Protein AF-A0A0G4IX45-F1 (afdb_monomer)

Nearest PDB structures (foldseek):
  6zv9-assembly1_A  TM=4.060E-01  e=1.062E-02  synthetic construct
  8umr-assembly1_B  TM=4.366E-01  e=5.157E-01  synthetic construct
  4pfa-assembly1_A  TM=2.380E-01  e=2.256E-02  Mycobacterium tuberculosis H37Rv
  6s6y-assembly1_D  TM=4.520E-01  e=8.688E-01  Methylorubrum extorquens PA1
  5hhz-assembly1_A  TM=2.152E-01  e=1.618E-01  Zea mays

Solvent-accessible surface area (backbone atoms only — not comparable to full-atom values): 19974 Å² total; per-residue (Å²): 131,83,83,46,76,62,52,57,60,71,69,44,72,45,49,66,59,60,69,45,74,85,27,20,21,31,42,43,32,43,28,33,17,39,15,64,68,40,44,52,47,26,40,65,59,6,51,44,52,36,52,60,58,33,70,46,88,24,50,22,45,66,38,44,45,35,29,72,45,87,65,43,64,71,17,52,52,55,50,74,62,43,56,22,42,47,49,29,86,77,40,29,59,49,53,53,42,43,74,73,67,46,57,63,71,60,49,48,49,51,35,50,76,36,68,35,84,61,71,70,74,77,52,60,48,82,39,71,59,60,44,76,85,67,59,51,54,44,32,27,37,32,37,37,40,32,23,51,19,56,64,21,44,51,54,42,69,68,26,69,47,34,66,68,17,46,57,50,47,67,25,61,59,28,40,75,45,74,49,33,32,44,30,52,32,48,66,71,47,34,73,76,38,34,45,72,71,58,57,35,44,62,60,80,70,81,46,51,74,44,50,59,37,52,52,61,24,51,46,71,41,94,78,68,71,65,56,54,59,93,53,37,37,37,36,40,39,33,42,37,46,44,50,60,86,45,26,52,59,56,37,52,51,51,56,49,39,37,59,54,44,62,22,44,37,38,39,33,42,68,64,61,68,75,87,49,69,92,70,63,77,49,64,32,34,35,36,40,37,35,28,60,63,52,94,76,62,44,64,61,44,35,48,49,48,49,58,44,26,75,69,20,73,21,45,42,37,37,42,24,57,60,62,58,61,59,40,48,51,50,36,68,69,37,74,46,73,58,70,88,40,44,50,76,47,42,47,64,54,38,67,72,67,67,65,45,76,53,53,60,69,49,74,44,74,53,51,58,31,50,37,87,90,51,78,41,58,129

Sequence (378 aa):
MPRTKYDELLDRPKGGLEYNPEQTFALHVFWVVRSRRAAMEMVARGFRPCAAATERDTPTTLAYLFRVAHDQRLAERVRANVKTIGDHPHYSPAIRQMQMGIPRAAVELKLRQGGIDIGPLASSPDQAIDADALDFDPVVLECTEVYLDRRSFYEHAASRDWMKHSAEILQPARSLQATTHCVGAPGDVWDKALEGYLKAVRFDINPGPVVSAMRPGVFVGDDVAVGAPTVPWAFLEVDAGAEPQQWRVVRQEFDSLQTDLQARLMVVVPTSSPDDSESLSCPGARVMVSFALRDGVQTRAFSTIRNGCRTWLARLIVFGTGSVDAGRALLDRSDAAAAELVTVLDGDAARSEHILAGYPVHPLHHSLVSDPKFDYRL

Secondary structure (DSSP, 8-state):
-PPPHHHHHHSSPPS-S---GGG-EEEEEEEEES-HHHHHHHIIIIIHHHHHGGGSSS-S-SEEEEEE-S--HHHHHHHHH--BGGGSTTHHHHHHHHHTT--HHHHHHHHHHTT---GGGGS-TTSBP-TTTTT---EEEEEEEEESSHHHHHHHHT-HHHHHHHHHHS-TTTEEEEEEEEEE--TTHIIIIITTTS--EESSSS--HHHHHH--EEEE-TT-------S-EEEEEEEEE--TTTHHHHHHHHHHHHHHTT-SEEEEEESS-GGGTTT-SS-EEEEEEEEE--TT--HHHHHHHHHHHHHHTPPEEEEESS-HHHHHHHHHHHT---TTTEEEE-HHHHHHT--STT----THHHHHHH-TT-----

Foldseek 3Di:
DDQDPLNVLQPDFFAALEFDQQAKKKKKKKFWWQAPVLLVQLLVQFVVLLLVLLQTPHGLFQFKDKFFAPDFVVLVVLVVQAFFLCSNLLRVVLVVCVVVVNDNVVSVVLCVVLVADCVSVVDDRRHTDPSVVRNGRITIMIIMIIGRHLSSVVSSCSHPSNVVRVCSNPRVNTTSDMEMEMAGHNDPCCVVDCCPPVVYDYCPPPHDLQSVLLRFHKDFAPPPPLAQPPFKKKKKKKKFKDASVCSNVVVVLVVVLCVLQVFRIKGKDWSDDCVCVVDCRIIIIMIMTMHTDDDCSDLVSLQSVQVRCVVGVIAIEIDIPDALVSQVVSCVSSVVPPVNRYDYDGNVCCVPVVDDSSGPGPPCVNVCRRPPVSPRDD

Radius of gyration: 22.15 Å; Cα contacts (8 Å, |Δi|>4): 692; chains: 1; bounding box: 60×42×64 Å

pLDDT: mean 76.26, std 17.6, range [31.14, 97.94]

Mean predicted aligned error: 9.2 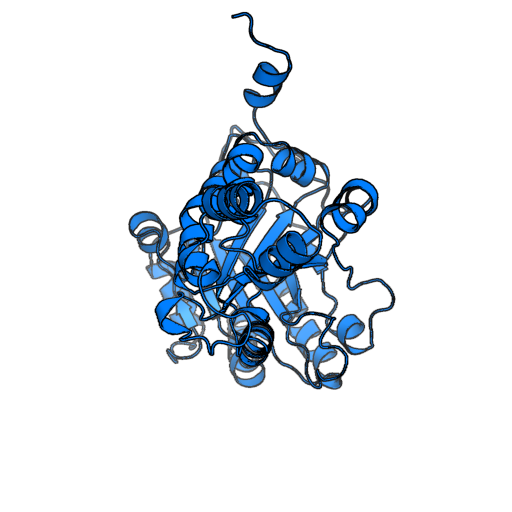Å

Organism: Plasmodiophora brassicae (NCBI:txid37360)

Structure (mmCIF, N/CA/C/O backbone):
data_AF-A0A0G4IX45-F1
#
_entry.id   AF-A0A0G4IX45-F1
#
loop_
_atom_site.group_PDB
_atom_site.id
_atom_site.type_symbol
_atom_site.label_atom_id
_atom_site.label_alt_id
_atom_site.label_comp_id
_atom_site.label_asym_id
_atom_site.label_entity_id
_atom_site.label_seq_id
_atom_site.pdbx_PDB_ins_code
_atom_site.Cartn_x
_atom_site.Cartn_y
_atom_site.Cartn_z
_atom_site.occupancy
_atom_site.B_iso_or_equiv
_atom_site.auth_seq_id
_atom_site.auth_comp_id
_atom_site.auth_asym_id
_atom_site.auth_atom_id
_atom_site.pdbx_PDB_model_num
ATOM 1 N N . MET A 1 1 ? -33.912 5.597 -19.915 1.00 66.50 1 MET A N 1
ATOM 2 C CA . MET A 1 1 ? -33.456 6.952 -19.533 1.00 66.50 1 MET A CA 1
ATOM 3 C C . MET A 1 1 ? -32.406 7.399 -20.540 1.00 66.50 1 MET A C 1
ATOM 5 O O . MET A 1 1 ? -31.697 6.523 -21.026 1.00 66.50 1 MET A O 1
ATOM 9 N N . PRO A 1 2 ? -32.334 8.688 -20.910 1.00 75.31 2 PRO A N 1
ATOM 10 C CA . PRO A 1 2 ? -31.251 9.186 -21.756 1.00 75.31 2 PRO A CA 1
ATOM 11 C C . PRO A 1 2 ? -29.906 9.000 -21.044 1.00 75.31 2 PRO A C 1
ATOM 13 O O . PRO A 1 2 ? -29.829 9.186 -19.829 1.00 75.31 2 PRO A O 1
ATOM 16 N N . ARG A 1 3 ? -28.873 8.609 -21.800 1.00 74.94 3 ARG A N 1
ATOM 17 C CA . ARG A 1 3 ? -27.496 8.504 -21.298 1.00 74.94 3 ARG A CA 1
ATOM 18 C C . ARG A 1 3 ? -27.061 9.871 -20.772 1.00 74.94 3 ARG A C 1
ATOM 20 O O . ARG A 1 3 ? -27.254 10.885 -21.443 1.00 74.94 3 ARG A O 1
ATOM 27 N N . THR A 1 4 ? -26.505 9.907 -19.570 1.00 84.56 4 THR A N 1
ATOM 28 C CA . THR A 1 4 ? -25.955 11.135 -18.995 1.00 84.56 4 THR A CA 1
ATOM 29 C C . THR A 1 4 ? -24.536 11.374 -19.521 1.00 84.56 4 THR A C 1
ATOM 31 O O . THR A 1 4 ? -23.849 10.437 -19.919 1.00 84.56 4 THR A O 1
ATOM 34 N N . LYS A 1 5 ? -24.040 12.620 -19.459 1.00 60.06 5 LYS A N 1
ATOM 35 C CA . LYS A 1 5 ? -22.610 12.912 -19.707 1.00 60.06 5 LYS A CA 1
ATOM 36 C C . LYS A 1 5 ? -21.680 12.111 -18.789 1.00 60.06 5 LYS A C 1
ATOM 38 O O . LYS A 1 5 ? -20.529 11.871 -19.134 1.00 60.06 5 LYS A O 1
ATOM 43 N N . TYR A 1 6 ? -22.178 11.731 -17.616 1.00 53.44 6 TYR A N 1
ATOM 44 C CA . TYR A 1 6 ? -21.469 10.878 -16.678 1.00 53.44 6 TYR A CA 1
ATOM 45 C C . TYR A 1 6 ? -21.381 9.437 -17.198 1.00 53.44 6 TYR A C 1
ATOM 47 O O . TYR A 1 6 ? -20.295 8.872 -17.202 1.00 53.44 6 TYR A O 1
ATOM 55 N N . ASP A 1 7 ? -22.470 8.883 -17.738 1.00 64.56 7 ASP A N 1
ATOM 56 C CA . ASP A 1 7 ? -22.458 7.562 -18.384 1.00 64.56 7 ASP A CA 1
ATOM 57 C C . ASP A 1 7 ? -21.513 7.539 -19.594 1.00 64.56 7 ASP A C 1
ATOM 59 O O . ASP A 1 7 ? -20.699 6.634 -19.723 1.00 64.56 7 ASP A O 1
ATOM 63 N N . GLU A 1 8 ? -21.533 8.579 -20.434 1.00 66.38 8 GLU A N 1
ATOM 64 C CA . GLU A 1 8 ? -20.590 8.705 -21.556 1.00 66.38 8 GLU A CA 1
ATOM 65 C C . GLU A 1 8 ? -19.125 8.724 -21.103 1.00 66.38 8 GLU A C 1
ATOM 67 O O . GLU A 1 8 ? -18.268 8.179 -21.792 1.00 66.38 8 GLU A O 1
ATOM 72 N N . LEU A 1 9 ? -18.825 9.344 -19.959 1.00 57.19 9 LEU A N 1
ATOM 73 C CA . LEU A 1 9 ? -17.477 9.387 -19.394 1.00 57.19 9 LEU A CA 1
ATOM 74 C C . LEU A 1 9 ? -17.070 8.031 -18.799 1.00 57.19 9 LEU A C 1
ATOM 76 O O . LEU A 1 9 ? -15.910 7.649 -18.907 1.00 57.19 9 LEU A O 1
ATOM 80 N N . LEU A 1 10 ? -18.022 7.287 -18.228 1.00 56.91 10 LEU A N 1
ATOM 81 C CA . LEU A 1 10 ? -17.818 5.926 -17.726 1.00 56.91 10 LEU A CA 1
ATOM 82 C C . LEU A 1 10 ? -17.624 4.881 -18.832 1.00 56.91 10 LEU A C 1
ATOM 84 O O . LEU A 1 10 ? -16.991 3.856 -18.581 1.00 56.91 10 LEU A O 1
ATOM 88 N N . ASP A 1 11 ? -18.186 5.131 -20.013 1.00 69.31 11 ASP A N 1
ATOM 89 C CA . ASP A 1 11 ? -18.140 4.230 -21.167 1.00 69.31 11 ASP A CA 1
ATOM 90 C C . ASP A 1 11 ? -16.963 4.515 -22.116 1.00 69.31 11 ASP A C 1
ATOM 92 O O . ASP A 1 11 ? -16.740 3.761 -23.065 1.00 69.31 11 ASP A O 1
ATOM 96 N N . ARG A 1 12 ? -16.206 5.595 -21.885 1.00 65.88 12 ARG A N 1
ATOM 97 C CA . ARG A 1 12 ? -14.959 5.853 -22.613 1.00 65.88 12 ARG A CA 1
ATOM 98 C C . ARG A 1 12 ? -13.879 4.848 -22.193 1.00 65.88 12 ARG A C 1
ATOM 100 O O . ARG A 1 12 ? -13.811 4.502 -21.010 1.00 65.88 12 ARG A O 1
ATOM 107 N N . PRO A 1 13 ? -13.001 4.438 -23.129 1.00 63.22 13 PRO A N 1
ATOM 108 C CA . PRO A 1 13 ? -11.732 3.807 -22.783 1.00 63.22 13 PRO A CA 1
ATOM 109 C C . PRO A 1 13 ? -11.051 4.607 -21.666 1.00 63.22 13 PRO A C 1
ATOM 111 O O . PRO A 1 13 ? -10.940 5.832 -21.762 1.00 63.22 13 PRO A O 1
ATOM 114 N N . LYS A 1 14 ? -10.689 3.933 -20.571 1.00 60.34 14 LYS A N 1
ATOM 115 C CA . LYS A 1 14 ? -9.899 4.544 -19.486 1.00 60.34 14 LYS A CA 1
ATOM 116 C C . LYS A 1 14 ? -8.449 4.649 -19.931 1.00 60.34 14 LYS A C 1
ATOM 118 O O . LYS A 1 14 ? -8.089 3.841 -20.759 1.00 60.34 14 LYS A O 1
ATOM 123 N N . GLY A 1 15 ? -7.635 5.527 -19.340 1.00 60.94 15 GLY A N 1
ATOM 124 C CA . GLY A 1 15 ? -6.206 5.628 -19.640 1.00 60.94 15 GLY A CA 1
ATOM 125 C C . GLY A 1 15 ? -5.903 6.355 -20.956 1.00 60.94 15 GLY A C 1
ATOM 126 O O . GLY A 1 15 ? -6.789 6.723 -21.726 1.00 60.94 15 GLY A O 1
ATOM 127 N N . GLY A 1 16 ? -4.617 6.580 -21.213 1.00 64.50 16 GLY A N 1
ATOM 128 C CA . GLY A 1 16 ? -4.137 7.155 -22.467 1.00 64.50 16 GLY A CA 1
ATOM 129 C C . GLY A 1 16 ? -2.900 6.422 -22.963 1.00 64.50 16 GLY A C 1
ATOM 130 O O . GLY A 1 16 ? -2.255 5.707 -22.208 1.00 64.50 16 GLY A O 1
ATOM 131 N N . LEU A 1 17 ? -2.584 6.588 -24.244 1.00 64.19 17 LEU A N 1
ATOM 132 C CA . LEU A 1 17 ? -1.433 5.933 -24.873 1.00 64.19 17 LEU A CA 1
ATOM 133 C C . LEU A 1 17 ? -0.120 6.700 -24.689 1.00 64.19 17 LEU A C 1
ATOM 135 O O . LEU A 1 17 ? 0.951 6.209 -25.011 1.00 64.19 17 LEU A O 1
ATOM 139 N N . GLU A 1 18 ? -0.194 7.913 -24.168 1.00 72.44 18 GLU A N 1
ATOM 140 C CA . GLU A 1 18 ? 0.961 8.779 -23.973 1.00 72.44 18 GLU A CA 1
ATOM 141 C C . GLU A 1 18 ? 0.992 9.163 -22.505 1.00 72.44 18 GLU A C 1
ATOM 143 O O . GLU A 1 18 ? 0.009 9.709 -21.997 1.00 72.44 18 GLU A O 1
ATOM 148 N N . TYR A 1 19 ? 2.091 8.864 -21.824 1.00 78.06 19 TYR A N 1
ATOM 149 C CA . TYR A 1 19 ? 2.290 9.214 -20.423 1.00 78.06 19 TYR A CA 1
ATOM 150 C C . TYR A 1 19 ? 3.518 10.100 -20.295 1.00 78.06 19 TYR A C 1
ATOM 152 O O . TYR A 1 19 ? 4.433 10.009 -21.107 1.00 78.06 19 TYR A O 1
ATOM 160 N N . ASN A 1 20 ? 3.550 10.936 -19.260 1.00 85.06 20 ASN A N 1
ATOM 161 C CA . ASN A 1 20 ? 4.709 11.766 -18.958 1.00 85.06 20 ASN A CA 1
ATOM 162 C C . ASN A 1 20 ? 5.544 11.130 -17.826 1.00 85.06 20 ASN A C 1
ATOM 164 O O . ASN A 1 20 ? 5.127 11.220 -16.668 1.00 85.06 20 ASN A O 1
ATOM 168 N N . PRO A 1 21 ? 6.729 10.552 -18.115 1.00 84.06 21 PRO A N 1
ATOM 169 C CA . PRO A 1 21 ? 7.580 9.922 -17.102 1.00 84.06 21 PRO A CA 1
ATOM 170 C C . PRO A 1 21 ? 8.035 10.878 -15.990 1.00 84.06 21 PRO A C 1
ATOM 172 O O . PRO A 1 21 ? 8.226 10.465 -14.848 1.00 84.06 21 PRO A O 1
ATOM 175 N N . GLU A 1 22 ? 8.151 12.178 -16.280 1.00 88.88 22 GLU A N 1
ATOM 176 C CA . GLU A 1 22 ? 8.502 13.203 -15.285 1.00 88.88 22 GLU A CA 1
ATOM 177 C C . GLU A 1 22 ? 7.381 13.447 -14.266 1.00 88.88 22 GLU A C 1
ATOM 179 O O . GLU A 1 22 ? 7.562 14.172 -13.289 1.00 88.88 22 GLU A O 1
ATOM 184 N N . GLN A 1 23 ? 6.202 12.873 -14.503 1.00 91.94 23 GLN A N 1
ATOM 185 C CA . GLN A 1 23 ? 5.045 12.932 -13.620 1.00 91.94 23 GLN A CA 1
ATOM 186 C C . GLN A 1 23 ? 4.742 11.586 -12.960 1.00 91.94 23 GLN A C 1
ATOM 188 O O . GLN A 1 23 ? 3.703 11.454 -12.314 1.00 91.94 23 GLN A O 1
ATOM 193 N N . THR A 1 24 ? 5.605 10.583 -13.130 1.00 90.25 24 THR A N 1
ATOM 194 C CA . THR A 1 24 ? 5.410 9.268 -12.527 1.00 90.25 24 THR A CA 1
ATOM 195 C C . THR A 1 24 ? 5.608 9.341 -11.014 1.00 90.25 24 THR A C 1
ATOM 197 O O . THR A 1 24 ? 6.552 9.950 -10.500 1.00 90.25 24 THR A O 1
ATOM 200 N N . PHE A 1 25 ? 4.715 8.692 -10.275 1.00 94.56 25 PHE A N 1
ATOM 201 C CA . PHE A 1 25 ? 4.799 8.590 -8.824 1.00 94.56 25 PHE A CA 1
ATOM 202 C C . PHE A 1 25 ? 4.180 7.283 -8.335 1.00 94.56 25 PHE A C 1
ATOM 204 O O . PHE A 1 25 ? 3.465 6.598 -9.066 1.00 94.56 25 PHE A O 1
ATOM 211 N N . ALA A 1 26 ? 4.471 6.916 -7.093 1.00 93.75 26 ALA A N 1
ATOM 212 C CA . ALA A 1 26 ? 3.869 5.762 -6.450 1.00 93.75 26 ALA A CA 1
ATOM 213 C C . ALA A 1 26 ? 3.291 6.141 -5.092 1.00 93.75 26 ALA A C 1
ATOM 215 O O . ALA A 1 26 ? 3.880 6.938 -4.355 1.00 93.75 26 ALA A O 1
ATOM 216 N N . LEU A 1 27 ? 2.152 5.536 -4.769 1.00 93.94 27 LEU A N 1
ATOM 217 C CA . LEU A 1 27 ? 1.580 5.542 -3.435 1.00 93.94 27 LEU A CA 1
ATOM 218 C C . LEU A 1 27 ? 1.947 4.237 -2.741 1.00 93.94 27 LEU A C 1
ATOM 220 O O . LEU A 1 27 ? 1.751 3.167 -3.307 1.00 93.94 27 LEU A O 1
ATOM 224 N N . HIS A 1 28 ? 2.469 4.317 -1.524 1.00 92.75 28 HIS A N 1
ATOM 225 C CA . HIS A 1 28 ? 2.708 3.160 -0.670 1.00 92.75 28 HIS A CA 1
ATOM 226 C C . HIS A 1 28 ? 1.920 3.334 0.624 1.00 92.75 28 HIS A C 1
ATOM 228 O O . HIS A 1 28 ? 2.197 4.241 1.405 1.00 92.75 28 HIS A O 1
ATOM 234 N N . VAL A 1 29 ? 0.888 2.519 0.810 1.00 91.56 29 VAL A N 1
ATOM 235 C CA . VAL A 1 29 ? -0.098 2.670 1.878 1.00 91.56 29 VAL A CA 1
ATOM 236 C C . VAL A 1 29 ? 0.027 1.527 2.871 1.00 91.56 29 VAL A C 1
ATOM 238 O O . VAL A 1 29 ? -0.076 0.364 2.489 1.00 91.56 29 VAL A O 1
ATOM 241 N N . PHE A 1 30 ? 0.181 1.866 4.145 1.00 91.19 30 PHE A N 1
ATOM 242 C CA . PHE A 1 30 ? 0.126 0.941 5.270 1.00 91.19 30 PHE A CA 1
ATOM 243 C C . PHE A 1 30 ? -1.246 1.023 5.927 1.00 91.19 30 PHE A C 1
ATOM 245 O O . PHE A 1 30 ? -1.623 2.072 6.444 1.00 91.19 30 PHE A O 1
ATOM 252 N N . TRP A 1 31 ? -1.979 -0.082 5.945 1.00 91.31 31 TRP A N 1
ATOM 253 C CA . TRP A 1 31 ? -3.264 -0.207 6.620 1.00 91.31 31 TRP A CA 1
ATOM 254 C C . TRP A 1 31 ? -3.094 -1.067 7.863 1.00 91.31 31 TRP A C 1
ATOM 256 O O . TRP A 1 31 ? -2.774 -2.246 7.753 1.00 91.31 31 TRP A O 1
ATOM 266 N N . VAL A 1 32 ? -3.362 -0.521 9.045 1.00 93.00 32 VAL A N 1
ATOM 267 C CA . VAL A 1 32 ? -3.608 -1.361 10.217 1.00 93.00 32 VAL A CA 1
ATOM 268 C C . VAL A 1 32 ? -5.013 -1.914 10.081 1.00 93.00 32 VAL A C 1
ATOM 270 O O . VAL A 1 32 ? -5.997 -1.175 10.140 1.00 93.00 32 VAL A O 1
ATOM 273 N N . VAL A 1 33 ? -5.101 -3.218 9.885 1.00 91.38 33 VAL A N 1
ATOM 274 C CA . VAL A 1 33 ? -6.350 -3.943 9.710 1.00 91.38 33 VAL A CA 1
ATOM 275 C C . VAL A 1 33 ? -6.633 -4.733 10.974 1.00 91.38 33 VAL A C 1
ATOM 277 O O . VAL A 1 33 ? -5.714 -5.297 11.554 1.00 91.38 33 VAL A O 1
ATOM 280 N N . ARG A 1 34 ? -7.893 -4.804 11.413 1.00 92.00 34 ARG A N 1
ATOM 281 C CA . ARG A 1 34 ? -8.246 -5.438 12.700 1.00 92.00 34 ARG A CA 1
ATOM 282 C C . ARG A 1 34 ? -7.870 -6.918 12.834 1.00 92.00 34 ARG A C 1
ATOM 284 O O . ARG A 1 34 ? -7.725 -7.402 13.949 1.00 92.00 34 ARG A O 1
ATOM 291 N N . SER A 1 35 ? -7.773 -7.635 11.715 1.00 88.62 35 SER A N 1
ATOM 292 C CA . SER A 1 35 ? -7.443 -9.057 11.683 1.00 88.62 35 SER A CA 1
ATOM 293 C C . SER A 1 35 ? -6.915 -9.480 10.324 1.00 88.62 35 SER A C 1
ATOM 295 O O . SER A 1 35 ? -7.211 -8.858 9.296 1.00 88.62 35 SER A O 1
ATOM 297 N N . ARG A 1 36 ? -6.193 -10.605 10.289 1.00 84.06 36 ARG A N 1
ATOM 298 C CA . ARG A 1 36 ? -5.785 -11.238 9.028 1.00 84.06 36 ARG A CA 1
ATOM 299 C C . ARG A 1 36 ? -6.984 -11.579 8.142 1.00 84.06 36 ARG A C 1
ATOM 301 O O . ARG A 1 36 ? -6.924 -11.386 6.930 1.00 84.06 36 ARG A O 1
ATOM 308 N N . ARG A 1 37 ? -8.089 -12.046 8.730 1.00 84.06 37 ARG A N 1
ATOM 309 C CA . ARG A 1 37 ? -9.331 -12.330 7.996 1.00 84.06 37 ARG A CA 1
ATOM 310 C C . ARG A 1 37 ? -9.899 -11.061 7.359 1.00 84.06 37 ARG A C 1
ATOM 312 O O . ARG A 1 37 ? -10.197 -11.069 6.168 1.00 84.06 37 ARG A O 1
ATOM 319 N N . ALA A 1 38 ? -9.981 -9.967 8.115 1.00 86.81 38 ALA A N 1
ATOM 320 C CA . ALA A 1 38 ? -10.429 -8.679 7.595 1.00 86.81 38 ALA A CA 1
ATOM 321 C C . ALA A 1 38 ? -9.506 -8.149 6.482 1.00 86.81 38 ALA A C 1
ATOM 323 O O . ALA A 1 38 ? -10.002 -7.595 5.502 1.00 86.81 38 ALA A O 1
ATOM 324 N N . ALA A 1 39 ? -8.191 -8.376 6.576 1.00 82.81 39 ALA A N 1
ATOM 325 C CA . ALA A 1 39 ? -7.243 -8.005 5.522 1.00 82.81 39 ALA A CA 1
ATOM 326 C C . ALA A 1 39 ? -7.502 -8.795 4.233 1.00 82.81 39 ALA A C 1
ATOM 328 O O . ALA A 1 39 ? -7.557 -8.215 3.150 1.00 82.81 39 ALA A O 1
ATOM 329 N N . MET A 1 40 ? -7.754 -10.102 4.342 1.00 80.31 40 MET A N 1
ATOM 330 C CA . MET A 1 40 ? -8.114 -10.938 3.192 1.00 80.31 40 MET A CA 1
ATOM 331 C C . MET A 1 40 ? -9.448 -10.518 2.560 1.00 80.31 40 MET A C 1
ATOM 333 O O . MET A 1 40 ? -9.568 -10.511 1.336 1.00 80.31 40 MET A O 1
ATOM 337 N N . GLU A 1 41 ? -10.443 -10.132 3.362 1.00 82.88 41 GLU A N 1
ATOM 338 C CA . GLU A 1 41 ? -11.716 -9.598 2.861 1.00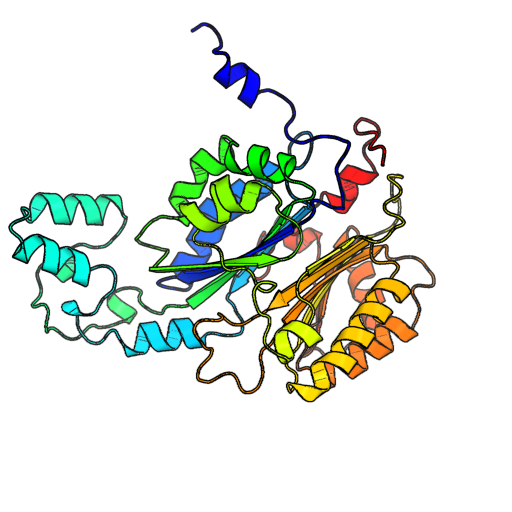 82.88 41 GLU A CA 1
ATOM 339 C C . GLU A 1 41 ? -11.534 -8.253 2.145 1.00 82.88 41 GLU A C 1
ATOM 341 O O . GLU A 1 41 ? -12.073 -8.064 1.054 1.00 82.88 41 GLU A O 1
ATOM 346 N N . MET A 1 42 ? -10.748 -7.343 2.728 1.00 84.25 42 MET A N 1
ATOM 347 C CA . MET A 1 42 ? -10.401 -6.041 2.151 1.00 84.25 42 MET A CA 1
ATOM 348 C C . MET A 1 42 ? -9.699 -6.207 0.798 1.00 84.25 42 MET A C 1
ATOM 350 O O . MET A 1 42 ? -10.043 -5.544 -0.181 1.00 84.25 42 MET A O 1
ATOM 354 N N . VAL A 1 43 ? -8.780 -7.167 0.717 1.00 81.81 43 VAL A N 1
ATOM 355 C CA . VAL A 1 43 ? -8.138 -7.592 -0.526 1.00 81.81 43 VAL A CA 1
ATOM 356 C C . VAL A 1 43 ? -9.153 -8.134 -1.529 1.00 81.81 43 VAL A C 1
ATOM 358 O O . VAL A 1 43 ? -9.198 -7.676 -2.668 1.00 81.81 43 VAL A O 1
ATOM 361 N N . ALA A 1 44 ? -9.974 -9.103 -1.128 1.00 79.06 44 ALA A N 1
ATOM 362 C CA . ALA A 1 44 ? -10.854 -9.816 -2.045 1.00 79.06 44 ALA A CA 1
ATOM 363 C C . ALA A 1 44 ? -11.994 -8.944 -2.591 1.00 79.06 44 ALA A C 1
ATOM 365 O O . ALA A 1 44 ? -12.371 -9.090 -3.752 1.00 79.06 44 ALA A O 1
ATOM 366 N N . ARG A 1 45 ? -12.552 -8.054 -1.763 1.00 84.25 45 ARG A N 1
ATOM 367 C CA . ARG A 1 45 ? -13.754 -7.261 -2.081 1.00 84.25 45 ARG A CA 1
ATOM 368 C C . ARG A 1 45 ? -13.456 -5.814 -2.467 1.00 84.25 45 ARG A C 1
ATOM 370 O O . ARG A 1 45 ? -14.263 -5.206 -3.171 1.00 84.25 45 ARG A O 1
ATOM 377 N N . GLY A 1 46 ? -12.327 -5.281 -2.003 1.00 84.88 46 GLY A N 1
ATOM 378 C CA . GLY A 1 46 ? -11.870 -3.919 -2.260 1.00 84.88 46 GLY A CA 1
ATOM 379 C C . GLY A 1 46 ? -10.762 -3.882 -3.306 1.00 84.88 46 GLY A C 1
ATOM 380 O O . GLY A 1 46 ? -11.014 -3.569 -4.468 1.00 84.88 46 GLY A O 1
ATOM 381 N N . PHE A 1 47 ? -9.538 -4.239 -2.906 1.00 82.19 47 PHE A N 1
ATOM 382 C CA . PHE A 1 47 ? -8.352 -4.053 -3.752 1.00 82.19 47 PHE A CA 1
ATOM 383 C C . PHE A 1 47 ? -8.389 -4.851 -5.053 1.00 82.19 47 PHE A C 1
ATOM 385 O O . PHE A 1 47 ? -8.039 -4.311 -6.096 1.00 82.19 47 PHE A O 1
ATOM 392 N N . ARG A 1 48 ? -8.838 -6.112 -5.034 1.00 78.12 48 ARG A N 1
ATOM 393 C CA . ARG A 1 48 ? -8.890 -6.942 -6.247 1.00 78.12 48 ARG A CA 1
ATOM 394 C C . ARG A 1 48 ? -9.793 -6.363 -7.330 1.00 78.12 48 ARG A C 1
ATOM 396 O O . ARG A 1 48 ? -9.308 -6.194 -8.444 1.00 78.12 48 ARG A O 1
ATOM 403 N N . PRO A 1 49 ? -11.068 -6.040 -7.055 1.00 78.19 49 PRO A N 1
ATOM 404 C CA . PRO A 1 49 ? -11.900 -5.377 -8.049 1.00 78.19 49 PRO A CA 1
ATOM 405 C C . PRO A 1 49 ? -11.354 -4.018 -8.503 1.00 78.19 49 PRO A C 1
ATOM 407 O O . PRO A 1 49 ? -11.479 -3.699 -9.683 1.00 78.19 49 PRO A O 1
ATOM 410 N N . CYS A 1 50 ? -10.734 -3.235 -7.608 1.00 78.88 50 CYS A N 1
ATOM 411 C CA . CYS A 1 50 ? -10.080 -1.976 -7.981 1.00 78.88 50 CYS A CA 1
ATOM 412 C C . CYS A 1 50 ? -8.919 -2.201 -8.960 1.00 78.88 50 CYS A C 1
ATOM 414 O O . CYS A 1 50 ? -8.855 -1.513 -9.975 1.00 78.88 50 CYS A O 1
ATOM 416 N N . ALA A 1 51 ? -8.058 -3.186 -8.695 1.00 76.50 51 ALA A N 1
ATOM 417 C CA . ALA A 1 51 ? -6.940 -3.549 -9.560 1.00 76.50 51 ALA A CA 1
ATOM 418 C C . ALA A 1 51 ? -7.423 -4.112 -10.907 1.00 76.50 51 ALA A C 1
ATOM 420 O O . ALA A 1 51 ? -7.001 -3.652 -11.957 1.00 76.50 51 ALA A O 1
ATOM 421 N N . ALA A 1 52 ? -8.393 -5.031 -10.910 1.00 72.25 52 ALA A N 1
ATOM 422 C CA . ALA A 1 52 ? -8.969 -5.556 -12.153 1.00 72.25 52 ALA A CA 1
ATOM 423 C C . ALA A 1 52 ? -9.615 -4.449 -13.008 1.00 72.25 52 ALA A C 1
ATOM 425 O O . ALA A 1 52 ? -9.661 -4.509 -14.233 1.00 72.25 52 ALA A O 1
ATOM 426 N N . ALA A 1 53 ? -10.126 -3.394 -12.377 1.00 67.75 53 ALA A N 1
ATOM 427 C CA . ALA A 1 53 ? -10.720 -2.277 -13.089 1.00 67.75 53 ALA A CA 1
ATOM 428 C C . ALA A 1 53 ? -9.721 -1.350 -13.783 1.00 67.75 53 ALA A C 1
ATOM 430 O O . ALA A 1 53 ? -10.150 -0.554 -14.634 1.00 67.75 53 ALA A O 1
ATOM 431 N N . THR A 1 54 ? -8.439 -1.431 -13.423 1.00 67.69 54 THR A N 1
ATOM 432 C CA . THR A 1 54 ? -7.358 -0.763 -14.151 1.00 67.69 54 THR A CA 1
ATOM 433 C C . THR A 1 54 ? -6.928 -1.556 -15.380 1.00 67.69 54 THR A C 1
ATOM 435 O O . THR A 1 54 ? -6.188 -1.018 -16.186 1.00 67.69 54 THR A O 1
ATOM 438 N N . GLU A 1 55 ? -7.449 -2.775 -15.578 1.00 60.28 55 GLU A N 1
ATOM 439 C CA . GLU A 1 55 ? -7.150 -3.637 -16.733 1.00 60.28 55 GLU A CA 1
ATOM 440 C C . GLU A 1 55 ? -8.024 -3.369 -17.975 1.00 60.28 55 GLU A C 1
ATOM 442 O O . GLU A 1 55 ? -7.950 -4.108 -18.956 1.00 60.28 55 GLU A O 1
ATOM 447 N N . ARG A 1 56 ? -8.895 -2.348 -17.954 1.00 60.00 56 ARG A N 1
ATOM 448 C CA . ARG A 1 56 ? -9.726 -1.988 -19.123 1.00 60.00 56 ARG A CA 1
ATOM 449 C C . ARG A 1 56 ? -8.894 -1.279 -20.201 1.00 60.00 56 ARG A C 1
ATOM 451 O O . ARG A 1 56 ? -7.708 -1.067 -20.001 1.00 60.00 56 ARG A O 1
ATOM 458 N N . ASP A 1 57 ? -9.544 -0.924 -21.314 1.00 50.41 57 ASP A N 1
ATOM 459 C CA . ASP A 1 57 ? -8.996 -0.472 -22.610 1.00 50.41 57 ASP A CA 1
ATOM 460 C C . ASP A 1 57 ? -7.744 0.430 -22.595 1.00 50.41 57 ASP A C 1
ATOM 462 O O . ASP A 1 57 ? -7.061 0.530 -23.603 1.00 50.41 57 ASP A O 1
ATOM 466 N N . THR A 1 58 ? -7.392 1.110 -21.508 1.00 57.81 58 THR A N 1
ATOM 467 C CA . THR A 1 58 ? -6.039 1.644 -21.302 1.00 57.81 58 THR A CA 1
ATOM 468 C C . THR A 1 58 ? -5.788 1.766 -19.783 1.00 57.81 58 THR A C 1
ATOM 470 O O . THR A 1 58 ? -6.649 2.240 -19.030 1.00 57.81 58 THR A O 1
ATOM 473 N N . PRO A 1 59 ? -4.651 1.289 -19.253 1.00 61.25 59 PRO A N 1
ATOM 474 C CA . PRO A 1 59 ? -4.487 1.209 -17.812 1.00 61.25 59 PRO A CA 1
ATOM 475 C C . PRO A 1 59 ? -4.158 2.553 -17.182 1.00 61.25 59 PRO A C 1
ATOM 477 O O . PRO A 1 59 ? -3.357 3.349 -17.667 1.00 61.25 59 PRO A O 1
ATOM 480 N N . THR A 1 60 ? -4.765 2.784 -16.030 1.00 65.94 60 THR A N 1
ATOM 481 C CA . THR A 1 60 ? -4.587 4.000 -15.232 1.00 65.94 60 THR A CA 1
ATOM 482 C C . THR A 1 60 ? -3.489 3.846 -14.175 1.00 65.94 60 THR A C 1
ATOM 484 O O . THR A 1 60 ? -3.178 4.789 -13.462 1.00 65.94 60 THR A O 1
ATOM 487 N N . THR A 1 61 ? -2.904 2.653 -14.054 1.00 65.00 61 THR A N 1
ATOM 488 C CA . THR A 1 61 ? -1.849 2.307 -13.090 1.00 65.00 61 THR A CA 1
ATOM 489 C C . THR A 1 61 ? -0.980 1.194 -13.661 1.00 65.00 61 THR A C 1
ATOM 491 O O . THR A 1 61 ? -1.505 0.275 -14.291 1.00 65.00 61 THR A O 1
ATOM 494 N N . LEU A 1 62 ? 0.328 1.217 -13.398 1.00 64.88 62 LEU A N 1
ATOM 495 C CA . LEU A 1 62 ? 1.220 0.130 -13.821 1.00 64.88 62 LEU A CA 1
ATOM 496 C C . LEU A 1 62 ? 1.091 -1.123 -12.959 1.00 64.88 62 LEU A C 1
ATOM 498 O O . LEU A 1 62 ? 1.198 -2.229 -13.486 1.00 64.88 62 LEU A O 1
ATOM 502 N N . ALA A 1 63 ? 0.921 -0.955 -11.646 1.00 67.50 63 ALA A N 1
ATOM 503 C CA . ALA A 1 63 ? 0.986 -2.054 -10.693 1.00 67.50 63 ALA A CA 1
ATOM 504 C C . ALA A 1 63 ? 0.151 -1.777 -9.439 1.00 67.50 63 ALA A C 1
ATOM 506 O O . ALA A 1 63 ? 0.183 -0.662 -8.916 1.00 67.50 63 ALA A O 1
ATOM 507 N N . TYR A 1 64 ? -0.515 -2.832 -8.955 1.00 72.00 64 TYR A N 1
ATOM 508 C CA . TYR A 1 64 ? -1.029 -2.975 -7.593 1.00 72.00 64 TYR A CA 1
ATOM 509 C C . TYR A 1 64 ? -0.249 -4.082 -6.903 1.00 72.00 64 TYR A C 1
ATOM 511 O O . TYR A 1 64 ? -0.207 -5.212 -7.382 1.00 72.00 64 TYR A O 1
ATOM 519 N N . LEU A 1 65 ? 0.358 -3.777 -5.767 1.00 76.25 65 LEU A N 1
ATOM 520 C CA . LEU A 1 65 ? 1.120 -4.757 -5.003 1.00 76.25 65 LEU A CA 1
ATOM 521 C C . LEU A 1 65 ? 0.644 -4.712 -3.566 1.00 76.25 65 LEU A C 1
ATOM 523 O O . LEU A 1 65 ? 1.029 -3.804 -2.834 1.00 76.25 65 LEU A O 1
ATOM 527 N N . PHE A 1 66 ? -0.170 -5.681 -3.154 1.00 79.25 66 PHE A N 1
ATOM 528 C CA . PHE A 1 66 ? -0.595 -5.785 -1.765 1.00 79.25 66 PHE A CA 1
ATOM 529 C C . PHE A 1 66 ? -0.002 -7.003 -1.065 1.00 79.25 66 PHE A C 1
ATOM 531 O O . PHE A 1 66 ? 0.306 -8.017 -1.679 1.00 79.25 66 PHE A O 1
ATOM 538 N N . ARG A 1 67 ? 0.225 -6.881 0.240 1.00 76.94 67 ARG A N 1
ATOM 539 C CA . ARG A 1 67 ? 0.707 -7.981 1.082 1.00 76.94 67 ARG A CA 1
ATOM 540 C C . ARG A 1 67 ? 0.457 -7.670 2.542 1.00 76.94 67 ARG A C 1
ATOM 542 O O . ARG A 1 67 ? 0.417 -6.508 2.933 1.00 76.94 67 ARG A O 1
ATOM 549 N N . VAL A 1 68 ? 0.361 -8.706 3.366 1.00 79.44 68 VAL A N 1
ATOM 550 C CA . VAL A 1 68 ? 0.580 -8.509 4.802 1.00 79.44 68 VAL A CA 1
ATOM 551 C C . VAL A 1 68 ? 2.051 -8.133 4.975 1.00 79.44 68 VAL A C 1
ATOM 553 O O . VAL A 1 68 ? 2.921 -8.849 4.479 1.00 79.44 68 VAL A O 1
ATOM 556 N N . ALA A 1 69 ? 2.303 -6.988 5.603 1.00 79.62 69 ALA A N 1
ATOM 557 C CA . ALA A 1 69 ? 3.633 -6.441 5.818 1.00 79.62 69 ALA A CA 1
ATOM 558 C C . ALA A 1 69 ? 4.540 -7.450 6.524 1.00 79.62 69 ALA A C 1
ATOM 560 O O . ALA A 1 69 ? 4.082 -8.259 7.335 1.00 79.62 69 ALA A O 1
ATOM 561 N N . HIS A 1 70 ? 5.841 -7.365 6.276 1.00 75.31 70 HIS A N 1
ATOM 562 C CA . HIS A 1 70 ? 6.791 -8.059 7.138 1.00 75.31 70 HIS A CA 1
ATOM 563 C C . HIS A 1 70 ? 6.908 -7.349 8.496 1.00 75.31 70 HIS A C 1
ATOM 565 O O . HIS A 1 70 ? 6.929 -7.999 9.538 1.00 75.31 70 HIS A O 1
ATOM 571 N N . ASP A 1 71 ? 6.944 -6.013 8.490 1.00 78.75 71 ASP A N 1
ATOM 572 C CA . ASP A 1 71 ? 6.958 -5.222 9.718 1.00 78.75 71 ASP A CA 1
ATOM 573 C C . ASP A 1 71 ? 5.547 -5.138 10.322 1.00 78.75 71 ASP A C 1
ATOM 575 O O . ASP A 1 71 ? 4.641 -4.518 9.765 1.00 78.75 71 ASP A O 1
ATOM 579 N N . GLN A 1 72 ? 5.362 -5.783 11.474 1.00 85.44 72 GLN A N 1
ATOM 580 C CA . GLN A 1 72 ? 4.100 -5.808 12.216 1.00 85.44 72 GLN A CA 1
ATOM 581 C C . GLN A 1 72 ? 4.118 -4.916 13.464 1.00 85.44 72 GLN A C 1
ATOM 583 O O . GLN A 1 72 ? 3.130 -4.889 14.196 1.00 85.44 72 GLN A O 1
ATOM 588 N N . ARG A 1 73 ? 5.172 -4.120 13.700 1.00 87.19 73 ARG A N 1
ATOM 589 C CA . ARG A 1 73 ? 5.309 -3.304 14.924 1.00 87.19 73 ARG A CA 1
ATOM 590 C C . ARG A 1 73 ? 4.135 -2.358 15.143 1.00 87.19 73 ARG A C 1
ATOM 592 O O . ARG A 1 73 ? 3.679 -2.182 16.271 1.00 87.19 73 ARG A O 1
ATOM 599 N N . LEU A 1 74 ? 3.611 -1.757 14.075 1.00 87.44 74 LEU A N 1
ATOM 600 C CA . LEU A 1 74 ? 2.444 -0.881 14.172 1.00 87.44 74 LEU A CA 1
ATOM 601 C C . LEU A 1 74 ? 1.199 -1.650 14.650 1.00 87.44 74 LEU A C 1
ATOM 603 O O . LEU A 1 74 ? 0.477 -1.166 15.522 1.00 87.44 74 LEU A O 1
ATOM 607 N N . ALA A 1 75 ? 0.977 -2.861 14.136 1.00 89.56 75 ALA A N 1
ATOM 608 C CA . ALA A 1 75 ? -0.109 -3.722 14.586 1.00 89.56 75 ALA A CA 1
ATOM 609 C C . ALA A 1 75 ? 0.100 -4.212 16.029 1.00 89.56 75 ALA A C 1
ATOM 611 O O . ALA A 1 75 ? -0.837 -4.176 16.823 1.00 89.56 75 ALA A O 1
ATOM 612 N N . GLU A 1 76 ? 1.328 -4.574 16.405 1.00 91.69 76 GLU A N 1
ATOM 613 C CA . GLU A 1 76 ? 1.692 -4.965 17.773 1.00 91.69 76 GLU A CA 1
ATOM 614 C C . GLU A 1 76 ? 1.426 -3.841 18.781 1.00 91.69 76 GLU A C 1
ATOM 616 O O . GLU A 1 76 ? 0.862 -4.091 19.846 1.00 91.69 76 GLU A O 1
ATOM 621 N N . ARG A 1 77 ? 1.758 -2.587 18.440 1.00 90.75 77 ARG A N 1
ATOM 622 C CA . ARG A 1 77 ? 1.436 -1.420 19.279 1.00 90.75 77 ARG A CA 1
ATOM 623 C C . ARG A 1 77 ? -0.066 -1.239 19.445 1.00 90.75 77 ARG A C 1
ATOM 625 O O . ARG A 1 77 ? -0.537 -1.012 20.558 1.00 90.75 77 ARG A O 1
ATOM 632 N N . VAL A 1 78 ? -0.823 -1.347 18.353 1.00 91.94 78 VAL A N 1
ATOM 633 C CA . VAL A 1 78 ? -2.288 -1.264 18.402 1.00 91.94 78 VAL A CA 1
ATOM 634 C C . VAL A 1 78 ? -2.855 -2.383 19.274 1.00 91.94 78 VAL A C 1
ATOM 636 O O . VAL A 1 78 ? -3.679 -2.108 20.141 1.00 91.94 78 VAL A O 1
ATOM 639 N N . ARG A 1 79 ? -2.360 -3.615 19.127 1.00 92.88 79 ARG A N 1
ATOM 640 C CA . ARG A 1 79 ? -2.744 -4.757 19.964 1.00 92.88 79 ARG A CA 1
ATOM 641 C C . ARG A 1 79 ? -2.436 -4.512 21.443 1.00 92.88 79 ARG A C 1
ATOM 643 O O . ARG A 1 79 ? -3.305 -4.717 22.282 1.00 92.88 79 ARG A O 1
ATOM 650 N N . ALA A 1 80 ? -1.234 -4.039 21.768 1.00 92.62 80 ALA A N 1
ATOM 651 C CA . ALA A 1 80 ? -0.797 -3.795 23.145 1.00 92.62 80 ALA A CA 1
ATOM 652 C C . ALA A 1 80 ? -1.609 -2.699 23.863 1.00 92.62 80 ALA A C 1
ATOM 654 O O . ALA A 1 80 ? -1.750 -2.729 25.090 1.00 92.62 80 ALA A O 1
ATOM 655 N N . ASN A 1 81 ? -2.155 -1.746 23.102 1.00 92.38 81 ASN A N 1
ATOM 656 C CA . ASN A 1 81 ? -2.962 -0.646 23.626 1.00 92.38 81 ASN A CA 1
ATOM 657 C C . ASN A 1 81 ? -4.430 -1.022 23.885 1.00 92.38 81 ASN A C 1
ATOM 659 O O . ASN A 1 81 ? -5.130 -0.255 24.537 1.00 92.38 81 ASN A O 1
ATOM 663 N N . VAL A 1 82 ? -4.902 -2.181 23.417 1.00 93.06 82 VAL A N 1
ATOM 664 C CA . VAL A 1 82 ? -6.301 -2.608 23.560 1.00 93.06 82 VAL A CA 1
ATOM 665 C C . VAL A 1 82 ? -6.414 -3.654 24.665 1.00 93.06 82 VAL A C 1
ATOM 667 O O . VAL A 1 82 ? -6.156 -4.835 24.446 1.00 93.06 82 VAL A O 1
ATOM 670 N N . LYS A 1 83 ? -6.793 -3.218 25.874 1.00 93.12 83 LYS A N 1
ATOM 671 C CA . LYS A 1 83 ? -6.952 -4.097 27.050 1.00 93.12 83 LYS A CA 1
ATOM 672 C C . LYS A 1 83 ? -8.414 -4.290 27.434 1.00 93.12 83 LYS A C 1
ATOM 674 O O . LYS A 1 83 ? -8.811 -5.371 27.868 1.00 93.12 83 LYS A O 1
ATOM 679 N N . THR A 1 84 ? -9.209 -3.243 27.267 1.00 95.38 84 THR A N 1
ATOM 680 C CA . THR A 1 84 ? -10.624 -3.197 27.635 1.00 95.38 84 THR A CA 1
ATOM 681 C C . THR A 1 84 ? -11.498 -2.799 26.452 1.00 95.38 84 THR A C 1
ATOM 683 O O . THR A 1 84 ? -11.011 -2.281 25.444 1.00 95.38 84 THR A O 1
ATOM 686 N N . ILE A 1 85 ? -12.813 -3.005 26.569 1.00 93.50 85 ILE A N 1
ATOM 687 C CA . ILE A 1 85 ? -13.790 -2.584 25.549 1.00 93.50 85 ILE A CA 1
ATOM 688 C C . ILE A 1 85 ? -13.672 -1.084 25.265 1.00 93.50 85 ILE A C 1
ATOM 690 O O . ILE A 1 85 ? -13.749 -0.667 24.109 1.00 93.50 85 ILE A O 1
ATOM 694 N N . GLY A 1 86 ? -13.421 -0.278 26.296 1.00 93.88 86 GLY A N 1
ATOM 695 C CA . GLY A 1 86 ? -13.194 1.159 26.187 1.00 93.88 86 GLY A CA 1
ATOM 696 C C . GLY A 1 86 ? -11.939 1.547 25.401 1.00 93.88 86 GLY A C 1
ATOM 697 O O . GLY A 1 86 ? -11.912 2.644 24.838 1.00 93.88 86 GLY A O 1
ATOM 698 N N . ASP A 1 87 ? -10.946 0.661 25.305 1.00 94.44 87 ASP A N 1
ATOM 699 C CA . ASP A 1 87 ? -9.707 0.886 24.548 1.00 94.44 87 ASP A CA 1
ATOM 700 C C . ASP A 1 87 ? -9.837 0.490 23.073 1.00 94.44 87 ASP A C 1
ATOM 702 O O . ASP A 1 87 ? -9.082 0.962 22.223 1.00 94.44 87 ASP A O 1
ATOM 706 N N . HIS A 1 88 ? -10.794 -0.381 22.745 1.00 94.06 88 HIS A N 1
ATOM 707 C CA . HIS A 1 88 ? -10.921 -0.928 21.401 1.00 94.06 88 HIS A CA 1
ATOM 708 C C . HIS A 1 88 ? -11.225 0.175 20.371 1.00 94.06 88 HIS A C 1
ATOM 710 O O . HIS A 1 88 ? -12.170 0.952 20.564 1.00 94.06 88 HIS A O 1
ATOM 716 N N . PRO A 1 89 ? -10.521 0.220 19.224 1.00 93.19 89 PRO A N 1
ATOM 717 C CA . PRO A 1 89 ? -10.617 1.323 18.260 1.00 93.19 89 PRO A CA 1
ATOM 718 C C . PRO A 1 89 ? -12.023 1.514 17.675 1.00 93.19 89 PRO A C 1
ATOM 720 O O . PRO A 1 89 ? -12.394 2.622 17.292 1.00 93.19 89 PRO A O 1
ATOM 723 N N . HIS A 1 90 ? -12.839 0.457 17.634 1.00 92.81 90 HIS A N 1
ATOM 724 C CA . HIS A 1 90 ? -14.236 0.549 17.197 1.00 92.81 90 HIS A CA 1
ATOM 725 C C . HIS A 1 90 ? -15.207 1.000 18.294 1.00 92.81 90 HIS A C 1
ATOM 727 O O . HIS A 1 90 ? -16.179 1.696 17.999 1.00 92.81 90 HIS A O 1
ATOM 733 N N . TYR A 1 91 ? -14.964 0.615 19.549 1.00 94.62 91 TYR A N 1
ATOM 734 C CA . TYR A 1 91 ? -15.920 0.829 20.639 1.00 94.62 91 TYR A CA 1
ATOM 735 C C . TYR A 1 91 ? -15.619 2.099 21.432 1.00 94.62 91 TYR A C 1
ATOM 737 O O . TYR A 1 91 ? -16.559 2.776 21.841 1.00 94.62 91 TYR A O 1
ATOM 745 N N . SER A 1 92 ? -14.350 2.499 21.563 1.00 95.19 92 SER A N 1
ATOM 746 C CA . SER A 1 92 ? -13.965 3.742 22.244 1.00 95.19 92 SER A CA 1
ATOM 747 C C . SER A 1 92 ? -14.701 4.972 21.687 1.00 95.19 92 SER A C 1
ATOM 749 O O . SER A 1 92 ? -15.328 5.700 22.465 1.00 95.19 92 SER A O 1
ATOM 751 N N . PRO A 1 93 ? -14.750 5.201 20.353 1.00 95.19 93 PRO A N 1
ATOM 752 C CA . PRO A 1 93 ? -15.495 6.330 19.800 1.00 95.19 93 PRO A CA 1
ATOM 753 C C . PRO A 1 93 ? -17.005 6.206 20.038 1.00 95.19 93 PRO A C 1
ATOM 755 O O . PRO A 1 93 ? -17.658 7.204 20.335 1.00 95.19 93 PRO A O 1
ATOM 758 N N . ALA A 1 94 ? -17.560 4.994 19.943 1.00 95.75 94 ALA A N 1
ATOM 759 C CA . ALA A 1 94 ? -18.980 4.724 20.167 1.00 95.75 94 ALA A CA 1
ATOM 760 C C . ALA A 1 94 ? -19.401 5.018 21.620 1.00 95.75 94 ALA A C 1
ATOM 762 O O . ALA A 1 94 ? -20.424 5.661 21.855 1.00 95.75 94 ALA A O 1
ATOM 763 N N . ILE A 1 95 ? -18.583 4.616 22.595 1.00 96.31 95 ILE A N 1
ATOM 764 C CA . ILE A 1 95 ? -18.799 4.889 24.020 1.00 96.31 95 ILE A CA 1
ATOM 765 C C . ILE A 1 95 ? -18.740 6.395 24.291 1.00 96.31 95 ILE A C 1
ATOM 767 O O . ILE A 1 95 ? -19.657 6.936 24.911 1.00 96.31 95 ILE A O 1
ATOM 771 N N . ARG A 1 96 ? -17.732 7.098 23.756 1.00 96.88 96 ARG A N 1
ATOM 772 C CA . ARG A 1 96 ? -17.635 8.566 23.871 1.00 96.88 96 ARG A CA 1
ATOM 773 C C . ARG A 1 96 ? -18.849 9.266 23.263 1.00 96.88 96 ARG A C 1
ATOM 775 O O . ARG A 1 96 ? -19.371 10.208 23.845 1.00 96.88 96 ARG A O 1
ATOM 782 N N . GLN A 1 97 ? -19.336 8.798 22.114 1.00 97.25 97 GLN A N 1
ATOM 783 C CA . GLN A 1 97 ? -20.551 9.328 21.491 1.00 97.25 97 GLN A CA 1
ATOM 784 C C . GLN A 1 97 ? -21.780 9.189 22.396 1.00 97.25 97 GLN A C 1
ATOM 786 O O . GLN A 1 97 ? -22.529 10.153 22.550 1.00 97.25 97 GLN A O 1
ATOM 791 N N . MET A 1 98 ? -21.961 8.031 23.037 1.00 96.56 98 MET A N 1
ATOM 792 C CA . MET A 1 98 ? -23.049 7.831 24.000 1.00 96.56 98 MET A CA 1
ATOM 793 C C . MET A 1 98 ? -22.902 8.738 25.232 1.00 96.56 98 MET A C 1
ATOM 795 O O . MET A 1 98 ? -23.890 9.310 25.685 1.00 96.56 98 MET A O 1
ATOM 799 N N . GLN A 1 99 ? -21.678 8.941 25.734 1.00 96.31 99 GLN A N 1
ATOM 800 C CA . GLN A 1 99 ? -21.395 9.871 26.840 1.00 96.31 99 GLN A CA 1
ATOM 801 C C . GLN A 1 99 ? -21.700 11.333 26.479 1.00 96.31 99 GLN A C 1
ATOM 803 O O . GLN A 1 99 ? -22.138 12.098 27.333 1.00 96.31 99 GLN A O 1
ATOM 808 N N . MET A 1 100 ? -21.527 11.714 25.210 1.00 97.88 100 MET A N 1
ATOM 809 C CA . MET A 1 100 ? -21.901 13.035 24.684 1.00 97.88 100 MET A CA 1
ATOM 810 C C . MET A 1 100 ? -23.409 13.182 24.403 1.00 97.88 100 MET A C 1
ATOM 812 O O . MET A 1 100 ? -23.833 14.190 23.843 1.00 97.88 100 MET A O 1
ATOM 816 N N . GLY A 1 101 ? -24.230 12.193 24.767 1.00 97.31 101 GLY A N 1
ATOM 817 C CA . GLY A 1 101 ? -25.684 12.247 24.618 1.00 97.31 101 GLY A CA 1
ATOM 818 C C . GLY A 1 101 ? -26.210 11.802 23.253 1.00 97.31 101 GLY A C 1
ATOM 819 O O . GLY A 1 101 ? -27.402 11.962 22.988 1.00 97.31 101 GLY A O 1
ATOM 820 N N . ILE A 1 102 ? -25.374 11.220 22.381 1.00 97.69 102 ILE A N 1
ATOM 821 C CA . ILE A 1 102 ? -25.873 10.605 21.144 1.00 97.69 102 ILE A CA 1
ATOM 822 C C . ILE A 1 102 ? -26.699 9.359 21.511 1.00 97.69 102 ILE A C 1
ATOM 824 O O . ILE A 1 102 ? -26.202 8.497 22.242 1.00 97.69 102 ILE A O 1
ATOM 828 N N . PRO A 1 103 ? -27.937 9.209 20.998 1.00 97.94 103 PRO A N 1
ATOM 829 C CA . PRO A 1 103 ? -28.770 8.054 21.311 1.00 97.94 103 PRO A CA 1
ATOM 830 C C . PRO A 1 103 ? -28.093 6.728 20.950 1.00 97.94 103 PRO A C 1
ATOM 832 O O . PRO A 1 103 ? -27.610 6.552 19.829 1.00 97.94 103 PRO A O 1
ATOM 835 N N . ARG A 1 104 ? -28.142 5.753 21.868 1.00 96.44 104 ARG A N 1
ATOM 836 C CA . ARG A 1 104 ? -27.560 4.410 21.680 1.00 96.44 104 ARG A CA 1
ATOM 837 C C . ARG A 1 104 ? -27.995 3.752 20.368 1.00 96.44 104 ARG A C 1
ATOM 839 O O . ARG A 1 104 ? -27.159 3.210 19.657 1.00 96.44 104 ARG A O 1
ATOM 846 N N . ALA A 1 105 ? -29.272 3.868 20.002 1.00 97.38 105 ALA A N 1
ATOM 847 C CA . ALA A 1 105 ? -29.794 3.316 18.751 1.00 97.38 105 ALA A CA 1
ATOM 848 C C . ALA A 1 105 ? -29.090 3.880 17.499 1.00 97.38 105 ALA A C 1
ATOM 850 O O . ALA A 1 105 ? -28.850 3.139 16.547 1.00 97.38 105 ALA A O 1
ATOM 851 N N . ALA A 1 106 ? -28.718 5.166 17.505 1.00 97.25 106 ALA A N 1
ATOM 852 C CA . ALA A 1 106 ? -27.989 5.789 16.401 1.00 97.25 106 ALA A CA 1
ATOM 853 C C . ALA A 1 106 ? -26.535 5.291 16.330 1.00 97.25 106 ALA A C 1
ATOM 855 O O . ALA A 1 106 ? -26.026 5.019 15.242 1.00 97.25 106 ALA A O 1
ATOM 856 N N . VAL A 1 107 ? -25.887 5.113 17.486 1.00 96.62 107 VAL A N 1
ATOM 857 C CA . VAL A 1 107 ? -24.529 4.554 17.582 1.00 96.62 107 VAL A CA 1
ATOM 858 C C . VAL A 1 107 ? -24.502 3.097 17.112 1.00 96.62 107 VAL A C 1
ATOM 860 O O . VAL A 1 107 ? -23.682 2.736 16.270 1.00 96.62 107 VAL A O 1
ATOM 863 N N . GLU A 1 108 ? -25.437 2.270 17.582 1.00 96.56 108 GLU A N 1
ATOM 864 C CA . GLU A 1 108 ? -25.565 0.874 17.152 1.00 96.56 108 GLU A CA 1
ATOM 865 C C . GLU A 1 108 ? -25.851 0.759 15.653 1.00 96.56 108 GLU A C 1
ATOM 867 O O . GLU A 1 108 ? -25.270 -0.091 14.983 1.00 96.56 108 GLU A O 1
ATOM 872 N N . LEU A 1 109 ? -26.720 1.615 15.101 1.00 95.81 109 LEU A N 1
ATOM 873 C CA . LEU A 1 109 ? -26.980 1.643 13.662 1.00 95.81 109 LEU A CA 1
ATOM 874 C C . LEU A 1 109 ? -25.697 1.931 12.872 1.00 95.81 109 LEU A C 1
ATOM 876 O O . LEU A 1 109 ? -25.423 1.229 11.901 1.00 95.81 109 LEU A O 1
ATOM 880 N N . LYS A 1 110 ? -24.888 2.902 13.314 1.00 93.31 110 LYS A N 1
ATOM 881 C CA . LYS A 1 110 ? -23.606 3.237 12.680 1.00 93.31 110 LYS A CA 1
ATOM 882 C C . LYS A 1 110 ? -22.616 2.069 12.727 1.00 93.31 110 LYS A C 1
ATOM 884 O O . LYS A 1 110 ? -21.977 1.782 11.718 1.00 93.31 110 LYS A O 1
ATOM 889 N N . LEU A 1 111 ? -22.500 1.378 13.864 1.00 93.94 111 LEU A N 1
ATOM 890 C CA . LEU A 1 111 ? -21.634 0.199 13.987 1.00 93.94 111 LEU A CA 1
ATOM 891 C C . LEU A 1 111 ? -22.098 -0.948 13.083 1.00 93.94 111 LEU A C 1
ATOM 893 O O . LEU A 1 111 ? -21.288 -1.487 12.332 1.00 93.94 111 LEU A O 1
ATOM 897 N N . ARG A 1 112 ? -23.404 -1.256 13.069 1.00 94.12 112 ARG A N 1
ATOM 898 C CA . ARG A 1 112 ? -23.975 -2.290 12.188 1.00 94.12 112 ARG A CA 1
ATOM 899 C C . ARG A 1 112 ? -23.760 -1.964 10.710 1.00 94.12 112 ARG A C 1
ATOM 901 O O . ARG A 1 112 ? -23.364 -2.843 9.953 1.00 94.12 112 ARG A O 1
ATOM 908 N N . GLN A 1 113 ? -23.970 -0.709 10.301 1.00 89.62 113 GLN A N 1
ATOM 909 C CA . GLN A 1 113 ? -23.676 -0.246 8.936 1.00 89.62 113 GLN A CA 1
ATOM 910 C C . GLN A 1 113 ? -22.191 -0.380 8.588 1.00 89.62 113 GLN A C 1
ATOM 912 O O . GLN A 1 113 ? -21.851 -0.671 7.446 1.00 89.62 113 GLN A O 1
ATOM 917 N N . GLY A 1 114 ? -21.314 -0.195 9.576 1.00 85.38 114 GLY A N 1
ATOM 918 C CA . GLY A 1 114 ? -19.883 -0.427 9.442 1.00 85.38 114 GLY A CA 1
ATOM 919 C C . GLY A 1 114 ? -19.481 -1.902 9.426 1.00 85.38 114 GLY A C 1
ATOM 920 O O . GLY A 1 114 ? -18.323 -2.161 9.132 1.00 85.38 114 GLY A O 1
ATOM 921 N N . GLY A 1 115 ? -20.387 -2.844 9.725 1.00 87.50 115 GLY A N 1
ATOM 922 C CA . GLY A 1 115 ? -20.091 -4.276 9.853 1.00 87.50 115 GLY A CA 1
ATOM 923 C C . GLY A 1 115 ? -19.455 -4.677 11.191 1.00 87.50 115 GLY A C 1
ATOM 924 O O . GLY A 1 115 ? -18.792 -5.708 11.263 1.00 87.50 115 GLY A O 1
ATOM 925 N N . ILE A 1 116 ? -19.614 -3.857 12.232 1.00 90.75 116 ILE A N 1
ATOM 926 C CA . ILE A 1 116 ? -19.039 -4.064 13.568 1.00 90.75 116 ILE A CA 1
ATOM 927 C C . ILE A 1 116 ? -20.106 -4.688 14.476 1.00 90.75 116 ILE A C 1
ATOM 929 O O . ILE A 1 116 ? -21.248 -4.219 14.501 1.00 90.75 116 ILE A O 1
ATOM 933 N N . ASP A 1 117 ? -19.737 -5.731 15.226 1.00 91.38 117 ASP A N 1
ATOM 934 C CA . ASP A 1 117 ? -20.625 -6.333 16.223 1.00 91.38 117 ASP A CA 1
ATOM 935 C C . ASP A 1 117 ? -20.960 -5.322 17.328 1.00 91.38 117 ASP A C 1
ATOM 937 O O . ASP A 1 117 ? -20.107 -4.590 17.814 1.00 91.38 117 ASP A O 1
ATOM 941 N N . ILE A 1 118 ? -22.223 -5.261 17.726 1.00 94.94 118 ILE A N 1
ATOM 942 C CA . ILE A 1 118 ? -22.691 -4.351 18.774 1.00 94.94 118 ILE A CA 1
ATOM 943 C C . ILE A 1 118 ? -22.763 -5.016 20.148 1.00 94.94 118 ILE A C 1
ATOM 945 O O . ILE A 1 118 ? -22.960 -4.307 21.136 1.00 94.94 118 ILE A O 1
ATOM 949 N N . GLY A 1 119 ? -22.621 -6.345 20.227 1.00 93.12 119 GLY A N 1
ATOM 950 C CA . GLY A 1 119 ? -22.656 -7.105 21.478 1.00 93.12 119 GLY A CA 1
ATOM 951 C C . GLY A 1 119 ? -21.781 -6.494 22.581 1.00 93.12 119 GLY A C 1
ATOM 952 O O . GLY A 1 119 ? -22.292 -6.251 23.679 1.00 93.12 119 GLY A O 1
ATOM 953 N N . PRO A 1 120 ? -20.521 -6.115 22.291 1.00 93.94 120 PRO A N 1
ATOM 954 C CA . PRO A 1 120 ? -19.628 -5.513 23.281 1.00 93.94 120 PRO A CA 1
ATOM 955 C C . PRO A 1 120 ? -20.107 -4.178 23.869 1.00 93.94 120 PRO A C 1
ATOM 957 O O . PRO A 1 120 ? -19.677 -3.810 24.956 1.00 93.94 120 PRO A O 1
ATOM 960 N N . LEU A 1 121 ? -21.039 -3.454 23.233 1.00 92.81 121 LEU A N 1
ATOM 961 C CA . LEU A 1 121 ? -21.607 -2.225 23.813 1.00 92.81 121 LEU A CA 1
ATOM 962 C C . LEU A 1 121 ? -22.568 -2.481 24.989 1.00 92.81 121 LEU A C 1
ATOM 964 O O . LEU A 1 121 ? -23.023 -1.536 25.6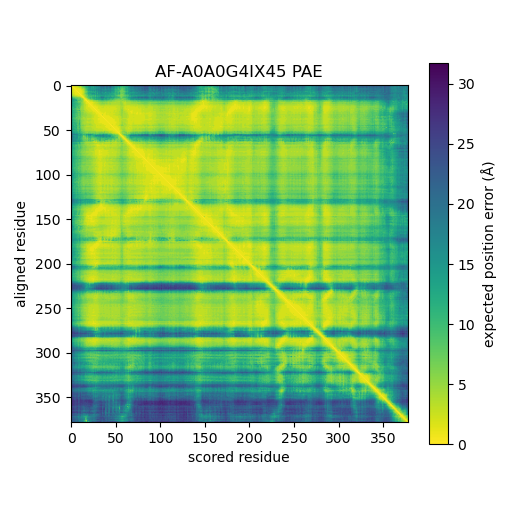38 1.00 92.81 121 LEU A O 1
ATOM 968 N N . ALA A 1 122 ? -22.984 -3.727 25.231 1.00 92.00 122 ALA A N 1
ATOM 969 C CA . ALA A 1 122 ? -23.768 -4.089 26.416 1.00 92.00 122 ALA A CA 1
ATOM 970 C C . ALA A 1 122 ? -22.897 -4.254 27.674 1.00 92.00 122 ALA A C 1
ATOM 972 O O . ALA A 1 122 ? -23.413 -4.199 28.789 1.00 92.00 122 ALA A O 1
ATOM 973 N N . SER A 1 123 ? -21.594 -4.435 27.486 1.00 91.81 123 SER A N 1
ATOM 974 C CA . SER A 1 123 ? -20.617 -4.630 28.547 1.00 91.81 123 SER A CA 1
ATOM 975 C C . SER A 1 123 ? -20.126 -3.313 29.153 1.00 91.81 123 SER A C 1
ATOM 977 O O . SER A 1 123 ? -20.285 -2.236 28.575 1.00 91.81 123 SER A O 1
ATOM 979 N N . SER A 1 124 ? -19.500 -3.401 30.331 1.00 93.00 124 SER A N 1
ATOM 980 C CA . SER A 1 124 ? -18.800 -2.255 30.924 1.00 93.00 124 SER A CA 1
ATOM 981 C C . SER A 1 124 ? -17.608 -1.849 30.045 1.00 93.00 124 SER A C 1
ATOM 983 O O . SER A 1 124 ? -16.892 -2.741 29.585 1.00 93.00 124 SER A O 1
ATOM 985 N N . PRO A 1 125 ? -17.329 -0.545 29.846 1.00 93.81 125 PRO A N 1
ATOM 986 C CA . PRO A 1 125 ? -16.122 -0.088 29.156 1.00 93.81 125 PRO A CA 1
ATOM 987 C C . PRO A 1 125 ? -14.830 -0.669 29.740 1.00 93.81 125 PRO A C 1
ATOM 989 O O . PRO A 1 125 ? -13.924 -0.989 28.982 1.00 93.81 125 PRO A O 1
ATOM 992 N N . ASP A 1 126 ? -14.779 -0.874 31.059 1.00 95.38 126 ASP A N 1
ATOM 993 C CA . ASP A 1 126 ? -13.607 -1.408 31.767 1.00 95.38 126 ASP A CA 1
ATOM 994 C C . ASP A 1 126 ? -13.499 -2.941 31.694 1.00 95.38 126 ASP A C 1
ATOM 996 O O . ASP A 1 126 ? -12.568 -3.535 32.240 1.00 95.38 126 ASP A O 1
ATOM 1000 N N . GLN A 1 127 ? -14.463 -3.614 31.057 1.00 93.75 127 GLN A N 1
ATOM 1001 C CA . GLN A 1 127 ? -14.416 -5.061 30.900 1.00 93.75 127 GLN A CA 1
ATOM 1002 C C . GLN A 1 127 ? -13.229 -5.441 30.010 1.00 93.75 127 GLN A C 1
ATOM 1004 O O . GLN A 1 127 ? -13.064 -4.905 28.911 1.00 93.75 127 GLN A O 1
ATOM 1009 N N . ALA A 1 128 ? -12.422 -6.389 30.490 1.00 92.94 128 ALA A N 1
ATOM 1010 C CA . ALA A 1 128 ? -11.317 -6.950 29.727 1.00 92.94 128 ALA A CA 1
ATOM 1011 C C . ALA A 1 128 ? -11.819 -7.579 28.420 1.00 92.94 128 ALA A C 1
ATOM 1013 O O . ALA A 1 128 ? -12.871 -8.225 28.388 1.00 92.94 128 ALA A O 1
ATOM 1014 N N . ILE A 1 129 ? -11.054 -7.384 27.350 1.00 87.44 129 ILE A N 1
ATOM 1015 C CA . ILE A 1 129 ? -11.337 -7.979 26.047 1.00 87.44 129 ILE A CA 1
ATOM 1016 C C . ILE A 1 129 ? -10.737 -9.378 25.966 1.00 87.44 129 ILE A C 1
ATOM 1018 O O . ILE A 1 129 ? -9.573 -9.589 26.301 1.00 87.44 129 ILE A O 1
ATOM 1022 N N . ASP A 1 130 ? -11.524 -10.304 25.430 1.00 85.56 130 ASP A N 1
ATOM 1023 C CA . ASP A 1 130 ? -11.002 -11.496 24.775 1.00 85.56 130 ASP A CA 1
ATOM 1024 C C . ASP A 1 130 ? -10.775 -11.162 23.290 1.00 85.56 130 ASP A C 1
ATOM 1026 O O . ASP A 1 130 ? -11.726 -10.942 22.534 1.00 85.56 130 ASP A O 1
ATOM 1030 N N . ALA A 1 131 ? -9.505 -11.028 22.901 1.00 77.69 131 ALA A N 1
ATOM 1031 C CA . ALA A 1 131 ? -9.110 -10.586 21.564 1.00 77.69 131 ALA A CA 1
ATOM 1032 C C . ALA A 1 131 ? -9.585 -11.562 20.475 1.00 77.69 131 ALA A C 1
ATOM 1034 O O . ALA A 1 131 ? -10.008 -11.129 19.399 1.00 77.69 131 ALA A O 1
ATOM 1035 N N . ASP A 1 132 ? -9.598 -12.861 20.783 1.00 78.62 132 ASP A N 1
ATOM 1036 C CA . ASP A 1 132 ? -10.031 -13.900 19.851 1.00 78.62 132 ASP A CA 1
ATOM 1037 C C . ASP A 1 132 ? -11.549 -13.837 19.646 1.00 78.62 132 ASP A C 1
ATOM 1039 O O . ASP A 1 132 ? -12.033 -13.918 18.514 1.00 78.62 132 ASP A O 1
ATOM 1043 N N . ALA A 1 133 ? -12.311 -13.591 20.719 1.00 82.19 133 ALA A N 1
ATOM 1044 C CA . ALA A 1 133 ? -13.768 -13.464 20.656 1.00 82.19 133 ALA A CA 1
ATOM 1045 C C . ALA A 1 133 ? -14.243 -12.292 19.776 1.00 82.19 133 ALA A C 1
ATOM 1047 O O . ALA A 1 133 ? -15.350 -12.337 19.236 1.00 82.19 133 ALA A O 1
ATOM 1048 N N . LEU A 1 134 ? -13.419 -11.252 19.612 1.00 85.44 134 LEU A N 1
ATOM 1049 C CA . LEU A 1 134 ? -13.737 -10.071 18.802 1.00 85.44 134 LEU A CA 1
ATOM 1050 C C . LEU A 1 134 ? -13.094 -10.078 17.408 1.00 85.44 134 LEU A C 1
ATOM 1052 O O . LEU A 1 134 ? -13.276 -9.114 16.657 1.00 85.44 134 LEU A O 1
ATOM 1056 N N . ASP A 1 135 ? -12.379 -11.150 17.037 1.00 87.12 135 ASP A N 1
ATOM 1057 C CA . ASP A 1 135 ? -11.547 -11.194 15.826 1.00 87.12 135 ASP A CA 1
ATOM 1058 C C . ASP A 1 135 ? -10.627 -9.962 15.762 1.00 87.12 135 ASP A C 1
ATOM 1060 O O . ASP A 1 135 ? -10.615 -9.218 14.778 1.00 87.12 135 ASP A O 1
ATOM 1064 N N . PHE A 1 136 ? -9.920 -9.708 16.866 1.00 91.81 136 PHE A N 1
ATOM 1065 C CA . PHE A 1 136 ? -9.005 -8.586 17.022 1.00 91.81 136 PHE A CA 1
ATOM 1066 C C . PHE A 1 136 ? -7.567 -9.086 17.187 1.00 91.81 136 PHE A C 1
ATOM 1068 O O . PHE A 1 136 ? -7.021 -9.162 18.285 1.00 91.81 136 PHE A O 1
ATOM 1075 N N . ASP A 1 137 ? -6.948 -9.406 16.057 1.00 90.56 137 ASP A N 1
ATOM 1076 C CA . ASP A 1 137 ? -5.525 -9.725 15.951 1.00 90.56 137 ASP A CA 1
ATOM 1077 C C . ASP A 1 137 ? -4.938 -8.868 14.828 1.00 90.56 137 ASP A C 1
ATOM 1079 O O . ASP A 1 137 ? -4.850 -9.325 13.683 1.00 90.56 137 ASP A O 1
ATOM 1083 N N . PRO A 1 138 ? -4.685 -7.575 15.102 1.00 93.50 138 PRO A N 1
ATOM 1084 C CA . PRO A 1 138 ? -4.419 -6.618 14.050 1.00 93.50 138 PRO A CA 1
ATOM 1085 C C . PRO A 1 138 ? -3.190 -7.010 13.236 1.00 93.50 138 PRO A C 1
ATOM 1087 O O . PRO A 1 138 ? -2.233 -7.581 13.750 1.00 93.50 138 PRO A O 1
ATOM 1090 N N . VAL A 1 139 ? -3.220 -6.663 11.954 1.00 89.12 139 VAL A N 1
ATOM 1091 C CA . VAL A 1 139 ? -2.116 -6.866 11.015 1.00 89.12 139 VAL A CA 1
ATOM 1092 C C . VAL A 1 139 ? -1.901 -5.607 10.196 1.00 89.12 139 VAL A C 1
ATOM 1094 O O . VAL A 1 139 ? -2.841 -4.856 9.939 1.00 89.12 139 VAL A O 1
ATOM 1097 N N . VAL A 1 140 ? -0.678 -5.387 9.734 1.00 87.56 140 VAL A N 1
ATOM 1098 C CA . VAL A 1 140 ? -0.386 -4.352 8.742 1.00 87.56 140 VAL A CA 1
ATOM 1099 C C . VAL A 1 140 ? -0.543 -4.949 7.343 1.00 87.56 140 VAL A C 1
ATOM 1101 O O . VAL A 1 140 ? 0.113 -5.934 7.006 1.00 87.56 140 VAL A O 1
ATOM 1104 N N . LEU A 1 141 ? -1.426 -4.366 6.536 1.00 86.62 141 LEU A N 1
ATOM 1105 C CA . LEU A 1 141 ? -1.593 -4.637 5.111 1.00 86.62 141 LEU A CA 1
ATOM 1106 C C . LEU A 1 141 ? -0.961 -3.486 4.324 1.00 86.62 141 LEU A C 1
ATOM 1108 O O . LEU A 1 141 ? -1.391 -2.342 4.430 1.00 86.62 141 LEU A O 1
ATOM 1112 N N . GLU A 1 142 ? 0.046 -3.790 3.522 1.00 86.75 142 GLU A N 1
ATOM 1113 C CA . GLU A 1 142 ? 0.686 -2.841 2.615 1.00 86.75 142 GLU A CA 1
ATOM 1114 C C . GLU A 1 142 ? 0.024 -2.880 1.239 1.00 86.75 142 GLU A C 1
ATOM 1116 O O . GLU A 1 142 ? -0.348 -3.956 0.767 1.00 86.75 142 GLU A O 1
ATOM 1121 N N . CYS A 1 143 ? -0.053 -1.731 0.568 1.00 87.44 143 CYS A N 1
ATOM 1122 C CA . CYS A 1 143 ? -0.423 -1.602 -0.839 1.00 87.44 143 CYS A CA 1
ATOM 1123 C C . CYS A 1 143 ? 0.520 -0.616 -1.538 1.00 87.44 143 CYS A C 1
ATOM 1125 O O . CYS A 1 143 ? 0.657 0.514 -1.080 1.00 87.44 143 CYS A O 1
ATOM 1127 N N . THR A 1 144 ? 1.145 -1.012 -2.646 1.00 88.06 144 THR A N 1
ATOM 1128 C CA . THR A 1 144 ? 1.848 -0.088 -3.543 1.00 88.06 144 THR A CA 1
ATOM 1129 C C . THR A 1 144 ? 1.074 0.073 -4.841 1.00 88.06 144 THR A C 1
ATOM 1131 O O . THR A 1 144 ? 0.765 -0.919 -5.500 1.00 88.06 144 THR A O 1
ATOM 1134 N N . GLU A 1 145 ? 0.836 1.320 -5.230 1.00 89.25 145 GLU A N 1
ATOM 1135 C CA . GLU A 1 145 ? 0.189 1.712 -6.479 1.00 89.25 145 GLU A CA 1
ATOM 1136 C C . GLU A 1 145 ? 1.135 2.606 -7.275 1.00 89.25 145 GLU A C 1
ATOM 1138 O O . GLU A 1 145 ? 1.653 3.582 -6.734 1.00 89.25 145 GLU A O 1
ATOM 1143 N N . VAL A 1 146 ? 1.373 2.291 -8.548 1.00 87.69 146 VAL A N 1
ATOM 1144 C CA . VAL A 1 146 ? 2.257 3.088 -9.416 1.00 87.69 146 VAL A CA 1
ATOM 1145 C C . VAL A 1 146 ? 1.439 3.787 -10.494 1.00 87.69 146 VAL A C 1
ATOM 1147 O O . VAL A 1 146 ? 0.791 3.130 -11.312 1.00 87.69 146 VAL A O 1
ATOM 1150 N N . TYR A 1 147 ? 1.526 5.113 -10.520 1.00 88.75 147 TYR A N 1
ATOM 1151 C CA . TYR A 1 147 ? 0.855 5.995 -11.467 1.00 88.75 147 TYR A CA 1
ATOM 1152 C C . TYR A 1 147 ? 1.866 6.532 -12.474 1.00 88.75 147 TYR A C 1
ATOM 1154 O O . TYR A 1 147 ? 2.889 7.102 -12.096 1.00 88.75 147 TYR A O 1
ATOM 1162 N N . LEU A 1 148 ? 1.580 6.339 -13.761 1.00 83.69 148 LEU A N 1
ATOM 1163 C CA . LEU A 1 148 ? 2.468 6.729 -14.862 1.00 83.69 148 LEU A CA 1
ATOM 1164 C C . LEU A 1 148 ? 2.570 8.239 -15.024 1.00 83.69 148 LEU A C 1
ATOM 1166 O O . LEU A 1 148 ? 3.623 8.762 -15.366 1.00 83.69 148 LEU A O 1
ATOM 1170 N N . ASP A 1 149 ? 1.470 8.925 -14.757 1.00 87.12 149 ASP A N 1
ATOM 1171 C CA . ASP A 1 149 ? 1.373 10.373 -14.735 1.00 87.12 149 ASP A CA 1
ATOM 1172 C C . ASP A 1 149 ? 0.180 10.812 -13.869 1.00 87.12 149 ASP A C 1
ATOM 1174 O O . ASP A 1 149 ? -0.544 10.004 -13.273 1.00 87.12 149 ASP A O 1
ATOM 1178 N N . ARG A 1 150 ? -0.074 12.118 -13.830 1.00 90.00 150 ARG A N 1
ATOM 1179 C CA . ARG A 1 150 ? -1.174 12.701 -13.049 1.00 90.00 150 ARG A CA 1
ATOM 1180 C C . ARG A 1 150 ? -2.551 12.312 -13.574 1.00 90.00 150 ARG A C 1
ATOM 1182 O O . ARG A 1 150 ? -3.479 12.140 -12.786 1.00 90.00 150 ARG A O 1
ATOM 1189 N N . ARG A 1 151 ? -2.697 12.185 -14.896 1.00 86.31 151 ARG A N 1
ATOM 1190 C CA . ARG A 1 151 ? -3.967 11.813 -15.533 1.00 86.31 151 ARG A CA 1
ATOM 1191 C C . ARG A 1 151 ? -4.375 10.412 -15.088 1.00 86.31 151 ARG A C 1
ATOM 1193 O O . ARG A 1 151 ? -5.516 10.223 -14.681 1.00 86.31 151 ARG A O 1
ATOM 1200 N N . SER A 1 152 ? -3.422 9.485 -15.082 1.00 84.94 152 SER A N 1
ATOM 1201 C CA . SER A 1 152 ? -3.610 8.096 -14.674 1.00 84.94 152 SER A CA 1
ATOM 1202 C C . SER A 1 152 ? -4.172 7.993 -13.244 1.00 84.94 152 SER A C 1
ATOM 1204 O O . SER A 1 152 ? -5.136 7.268 -13.001 1.00 84.94 152 SER A O 1
ATOM 1206 N N . PHE A 1 153 ? -3.702 8.840 -12.322 1.00 89.44 153 PHE A N 1
ATOM 1207 C CA . PHE A 1 153 ? -4.272 8.941 -10.976 1.00 89.44 153 PHE A CA 1
ATOM 1208 C C . PHE A 1 153 ? -5.719 9.429 -10.967 1.00 89.44 153 PHE A C 1
ATOM 1210 O O . PHE A 1 153 ? -6.578 8.800 -10.348 1.00 89.44 153 PHE A O 1
ATOM 1217 N N . TYR A 1 154 ? -6.017 10.533 -11.655 1.00 87.69 154 TYR A N 1
ATOM 1218 C CA . TYR A 1 154 ? -7.376 11.072 -11.672 1.00 87.69 154 TYR A CA 1
ATOM 1219 C C . TYR A 1 154 ? -8.370 10.108 -12.317 1.00 87.69 154 TYR A C 1
ATOM 1221 O O . TYR A 1 154 ? -9.482 9.956 -11.819 1.00 87.69 154 TYR A O 1
ATOM 1229 N N . GLU A 1 155 ? -7.976 9.428 -13.390 1.00 84.19 155 GLU A N 1
ATOM 1230 C CA . GLU A 1 155 ? -8.811 8.428 -14.054 1.00 84.19 155 GLU A CA 1
ATOM 1231 C C . GLU A 1 155 ? -9.048 7.204 -13.170 1.00 84.19 155 GLU A C 1
ATOM 1233 O O . GLU A 1 155 ? -10.167 6.685 -13.132 1.00 84.19 155 GLU A O 1
ATOM 1238 N N . HIS A 1 156 ? -8.034 6.771 -12.413 1.00 84.25 156 HIS A N 1
ATOM 1239 C CA . HIS A 1 156 ? -8.200 5.714 -11.424 1.00 84.25 156 HIS A CA 1
ATOM 1240 C C . HIS A 1 156 ? -9.171 6.136 -10.310 1.00 84.25 156 HIS A C 1
ATOM 1242 O O . HIS A 1 156 ? -10.188 5.470 -10.083 1.00 84.25 156 HIS A O 1
ATOM 1248 N N . ALA A 1 157 ? -8.902 7.277 -9.667 1.00 84.31 157 ALA A N 1
ATOM 1249 C CA . ALA A 1 157 ? -9.669 7.795 -8.537 1.00 84.31 157 ALA A CA 1
ATOM 1250 C C . ALA A 1 157 ? -11.115 8.170 -8.910 1.00 84.31 157 ALA A C 1
ATOM 1252 O O . ALA A 1 157 ? -12.022 8.053 -8.086 1.00 84.31 157 ALA A O 1
ATOM 1253 N N . ALA A 1 158 ? -11.358 8.588 -10.155 1.00 82.06 158 ALA A N 1
ATOM 1254 C CA . ALA A 1 158 ? -12.695 8.877 -10.674 1.00 82.06 158 ALA A CA 1
ATOM 1255 C C . ALA A 1 158 ? -13.398 7.645 -11.268 1.00 82.06 158 ALA A C 1
ATOM 1257 O O . ALA A 1 158 ? -14.526 7.750 -11.758 1.00 82.06 158 ALA A O 1
ATOM 1258 N N . SER A 1 159 ? -12.763 6.469 -11.260 1.00 78.81 159 SER A N 1
ATOM 1259 C CA . SER A 1 159 ? -13.346 5.290 -11.888 1.00 78.81 159 SER A CA 1
ATOM 1260 C C . SER A 1 159 ? -14.560 4.770 -11.111 1.00 78.81 159 SER A C 1
ATOM 1262 O O . SER A 1 159 ? -14.570 4.722 -9.879 1.00 78.81 159 SER A O 1
ATOM 1264 N N . ARG A 1 160 ? -15.600 4.318 -11.833 1.00 77.75 160 ARG A N 1
ATOM 1265 C CA . ARG A 1 160 ? -16.785 3.679 -11.221 1.00 77.75 160 ARG A CA 1
ATOM 1266 C C . ARG A 1 160 ? -16.401 2.520 -10.316 1.00 77.75 160 ARG A C 1
ATOM 1268 O O . ARG A 1 160 ? -17.037 2.306 -9.293 1.00 77.75 160 ARG A O 1
ATOM 1275 N N . ASP A 1 161 ? -15.398 1.755 -10.718 1.00 81.50 161 ASP A N 1
ATOM 1276 C CA . ASP A 1 161 ? -14.961 0.587 -9.974 1.00 81.50 161 ASP A CA 1
ATOM 1277 C C . ASP A 1 161 ? -14.274 1.000 -8.665 1.00 81.50 161 ASP A C 1
ATOM 1279 O O . ASP A 1 161 ? -14.649 0.481 -7.617 1.00 81.50 161 ASP A O 1
ATOM 1283 N N . TRP A 1 162 ? -13.394 2.011 -8.682 1.00 82.62 162 TRP A N 1
ATOM 1284 C CA . TRP A 1 162 ? -12.874 2.604 -7.447 1.00 82.62 162 TRP A CA 1
ATOM 1285 C C . TRP A 1 162 ? -14.005 3.145 -6.570 1.00 82.62 162 TRP A C 1
ATOM 1287 O O . TRP A 1 162 ? -14.096 2.792 -5.401 1.00 82.62 162 TRP A O 1
ATOM 1297 N N . MET A 1 163 ? -14.941 3.926 -7.111 1.00 83.62 163 MET A N 1
ATOM 1298 C CA . MET A 1 163 ? -16.074 4.445 -6.327 1.00 83.62 163 MET A CA 1
ATOM 1299 C C . MET A 1 163 ? -16.954 3.335 -5.738 1.00 83.62 163 MET A C 1
ATOM 1301 O O . MET A 1 163 ? -17.465 3.468 -4.629 1.00 83.62 163 MET A O 1
ATOM 1305 N N . LYS A 1 164 ? -17.112 2.220 -6.455 1.00 85.31 164 LYS A N 1
ATOM 1306 C CA . LYS A 1 164 ? -17.889 1.062 -6.006 1.00 85.31 164 LYS A CA 1
ATOM 1307 C C . LYS A 1 164 ? -17.172 0.266 -4.913 1.00 85.31 164 LYS A C 1
ATOM 1309 O O . LYS A 1 164 ? -17.833 -0.227 -4.004 1.00 85.31 164 LYS A O 1
ATOM 1314 N N . HIS A 1 165 ? -15.855 0.107 -5.017 1.00 86.38 165 HIS A N 1
ATOM 1315 C CA . HIS A 1 165 ? -15.081 -0.826 -4.192 1.00 86.38 165 HIS A CA 1
ATOM 1316 C C . HIS A 1 165 ? -14.238 -0.148 -3.101 1.00 86.38 165 HIS A C 1
ATOM 1318 O O . HIS A 1 165 ? -13.899 -0.789 -2.110 1.00 86.38 165 HIS A O 1
ATOM 1324 N N . SER A 1 166 ? -13.973 1.156 -3.198 1.00 84.56 166 SER A N 1
ATOM 1325 C CA . SER A 1 166 ? -13.267 1.935 -2.168 1.00 84.56 166 SER A CA 1
ATOM 1326 C C . SER A 1 166 ? -13.995 1.930 -0.827 1.00 84.56 166 SER A C 1
ATOM 1328 O O . SER A 1 166 ? -13.347 1.920 0.215 1.00 84.56 166 SER A O 1
ATOM 1330 N N . ALA A 1 167 ? -15.327 1.833 -0.818 1.00 85.12 167 ALA A N 1
ATOM 1331 C CA . ALA A 1 167 ? -16.089 1.658 0.415 1.00 85.12 167 ALA A CA 1
ATOM 1332 C C . ALA A 1 167 ? -15.704 0.369 1.168 1.00 85.12 167 ALA A C 1
ATOM 1334 O O . ALA A 1 167 ? -15.687 0.367 2.392 1.00 85.12 167 ALA A O 1
ATOM 1335 N N . GLU A 1 168 ? -15.351 -0.712 0.463 1.00 85.56 168 GLU A N 1
ATOM 1336 C CA . GLU A 1 168 ? -14.894 -1.968 1.078 1.00 85.56 168 GLU A CA 1
ATOM 1337 C C . GLU A 1 168 ? -13.472 -1.856 1.656 1.00 85.56 168 GLU A C 1
ATOM 1339 O O . GLU A 1 168 ? -13.140 -2.579 2.597 1.00 85.56 168 GLU A O 1
ATOM 1344 N N . ILE A 1 169 ? -12.650 -0.955 1.103 1.00 83.50 169 ILE A N 1
ATOM 1345 C CA . ILE A 1 169 ? -11.288 -0.627 1.563 1.00 83.50 169 ILE A CA 1
ATOM 1346 C C . ILE A 1 169 ? -11.364 0.265 2.810 1.00 83.50 169 ILE A C 1
ATOM 1348 O O . ILE A 1 169 ? -10.740 -0.017 3.827 1.00 83.50 169 ILE A O 1
ATOM 1352 N N . LEU A 1 170 ? -12.187 1.312 2.749 1.00 84.38 170 LEU A N 1
ATOM 1353 C CA . LEU A 1 170 ? -12.333 2.338 3.786 1.00 84.38 170 LEU A CA 1
ATOM 1354 C C . LEU A 1 170 ? -13.323 1.956 4.896 1.00 84.38 170 LEU A C 1
ATOM 1356 O O . LEU A 1 170 ? -13.596 2.759 5.790 1.00 84.38 170 LEU A O 1
ATOM 1360 N N . GLN A 1 171 ? -13.895 0.753 4.839 1.00 84.31 171 GLN A N 1
ATOM 1361 C CA . GLN A 1 171 ? -14.882 0.283 5.803 1.00 84.31 171 GLN A CA 1
ATOM 1362 C C . GLN A 1 171 ? -14.288 0.281 7.224 1.00 84.31 171 GLN A C 1
ATOM 1364 O O . GLN A 1 171 ? -13.276 -0.392 7.457 1.00 84.31 171 GLN A O 1
ATOM 1369 N N . PRO A 1 172 ? -14.927 0.963 8.200 1.00 76.88 172 PRO A N 1
ATOM 1370 C CA . PRO A 1 172 ? -14.410 1.039 9.561 1.00 76.88 172 PRO A CA 1
ATOM 1371 C C . PRO A 1 172 ? -14.208 -0.323 10.220 1.00 76.88 172 PRO A C 1
ATOM 1373 O O . PRO A 1 172 ? -13.252 -0.459 10.960 1.00 76.88 172 PRO A O 1
ATOM 1376 N N . ALA A 1 173 ? -15.023 -1.349 9.930 1.00 77.75 173 ALA A N 1
ATOM 1377 C CA . ALA A 1 173 ? -14.804 -2.702 10.467 1.00 77.75 173 ALA A CA 1
ATOM 1378 C C . ALA A 1 173 ? -13.532 -3.395 9.960 1.00 77.75 173 ALA A C 1
ATOM 1380 O O . ALA A 1 173 ? -13.270 -4.531 10.344 1.00 77.75 173 ALA A O 1
ATOM 1381 N N . ARG A 1 174 ? -12.777 -2.794 9.042 1.00 80.19 174 ARG A N 1
ATOM 1382 C CA . ARG A 1 174 ? -11.569 -3.404 8.481 1.00 80.19 174 ARG A CA 1
ATOM 1383 C C . ARG A 1 174 ? -10.367 -2.519 8.743 1.00 80.19 174 ARG A C 1
ATOM 1385 O O . ARG A 1 174 ? -9.439 -2.968 9.404 1.00 80.19 174 ARG A O 1
ATOM 1392 N N . SER A 1 175 ? -10.420 -1.270 8.293 1.00 85.06 175 SER A N 1
ATOM 1393 C CA . SER A 1 175 ? -9.325 -0.311 8.422 1.00 85.06 175 SER A CA 1
ATOM 1394 C C . SER A 1 175 ? -9.382 0.436 9.757 1.00 85.06 175 SER A C 1
ATOM 1396 O O . SER A 1 175 ? -10.298 1.223 9.990 1.00 85.06 175 SER A O 1
ATOM 1398 N N . LEU A 1 176 ? -8.368 0.243 10.602 1.00 88.12 176 LEU A N 1
ATOM 1399 C CA . LEU A 1 176 ? -8.191 0.975 11.861 1.00 88.12 176 LEU A CA 1
ATOM 1400 C C . LEU A 1 176 ? -7.454 2.296 11.647 1.00 88.12 176 LEU A C 1
ATOM 1402 O O . LEU A 1 176 ? -7.879 3.342 12.131 1.00 88.12 176 LEU A O 1
ATOM 1406 N N . GLN A 1 177 ? -6.346 2.232 10.917 1.00 88.25 177 GLN A N 1
ATOM 1407 C CA . GLN A 1 177 ? -5.467 3.357 10.634 1.00 88.25 177 GLN A CA 1
ATOM 1408 C C . GLN A 1 177 ? -4.842 3.145 9.259 1.00 88.25 177 GLN A C 1
ATOM 1410 O O . GLN A 1 177 ? -4.520 2.014 8.902 1.00 88.25 177 GLN A O 1
ATOM 1415 N N . ALA A 1 178 ? -4.660 4.228 8.510 1.00 90.50 178 ALA A N 1
ATOM 1416 C CA . ALA A 1 178 ? -3.960 4.209 7.237 1.00 90.50 178 ALA A CA 1
ATOM 1417 C C . ALA A 1 178 ? -2.867 5.274 7.237 1.00 90.50 178 ALA A C 1
ATOM 1419 O O . ALA A 1 178 ? -3.125 6.416 7.621 1.00 90.50 178 ALA A O 1
ATOM 1420 N N . THR A 1 179 ? -1.680 4.910 6.767 1.00 90.00 179 THR A N 1
ATOM 1421 C CA . THR A 1 179 ? -0.597 5.851 6.488 1.00 90.00 179 THR A CA 1
ATOM 1422 C C . THR A 1 179 ? -0.246 5.734 5.018 1.00 90.00 179 THR A C 1
ATOM 1424 O O . THR A 1 179 ? 0.140 4.665 4.553 1.00 90.00 179 THR A O 1
ATOM 1427 N N . THR A 1 180 ? -0.400 6.829 4.279 1.00 92.69 180 THR A N 1
ATOM 1428 C CA . THR A 1 180 ? -0.085 6.880 2.850 1.00 92.69 180 THR A CA 1
ATOM 1429 C C . THR A 1 180 ? 1.245 7.577 2.652 1.00 92.69 180 THR A C 1
ATOM 1431 O O . THR A 1 180 ? 1.447 8.691 3.128 1.00 92.69 180 THR A O 1
ATOM 1434 N N . HIS A 1 181 ? 2.128 6.965 1.886 1.00 91.94 181 HIS A N 1
ATOM 1435 C CA . HIS A 1 181 ? 3.347 7.591 1.415 1.00 91.94 181 HIS A CA 1
ATOM 1436 C C . HIS A 1 181 ? 3.286 7.862 -0.070 1.00 91.94 181 HIS A C 1
ATOM 1438 O O . HIS A 1 181 ? 2.738 7.060 -0.819 1.00 91.94 181 HIS A O 1
ATOM 1444 N N . CYS A 1 182 ? 3.909 8.956 -0.492 1.00 94.44 182 CYS A N 1
ATOM 1445 C CA . CYS A 1 182 ? 4.109 9.262 -1.898 1.00 94.44 182 CYS A CA 1
ATOM 1446 C C . CYS A 1 182 ? 5.603 9.372 -2.205 1.00 94.44 182 CYS A C 1
ATOM 1448 O O . CYS A 1 182 ? 6.337 10.087 -1.518 1.00 94.44 182 CYS A O 1
ATOM 1450 N N . VAL A 1 183 ? 6.038 8.701 -3.270 1.00 93.94 183 VAL A N 1
ATOM 1451 C CA . VAL A 1 183 ? 7.383 8.834 -3.848 1.00 93.94 183 VAL A CA 1
ATOM 1452 C C . VAL A 1 183 ? 7.282 9.189 -5.330 1.00 93.94 183 VAL A C 1
ATOM 1454 O O . VAL A 1 183 ? 6.330 8.785 -5.990 1.00 93.94 183 VAL A O 1
ATOM 1457 N N . GLY A 1 184 ? 8.257 9.921 -5.872 1.00 93.75 184 GLY A N 1
ATOM 1458 C CA . GLY A 1 184 ? 8.233 10.394 -7.264 1.00 93.75 184 GLY A CA 1
ATOM 1459 C C . GLY A 1 184 ? 7.633 11.795 -7.413 1.00 93.75 184 GLY A C 1
ATOM 1460 O O . GLY A 1 184 ? 7.744 12.615 -6.502 1.00 93.75 184 GLY A O 1
ATOM 1461 N N . ALA A 1 185 ? 7.029 12.083 -8.568 1.00 94.69 185 ALA A N 1
ATOM 1462 C CA . ALA A 1 185 ? 6.667 13.438 -8.988 1.00 94.69 185 ALA A CA 1
ATOM 1463 C C . ALA A 1 185 ? 5.147 13.628 -9.213 1.00 94.69 185 ALA A C 1
ATOM 1465 O O . ALA A 1 185 ? 4.700 13.821 -10.345 1.00 94.69 185 ALA A O 1
ATOM 1466 N N . PRO A 1 186 ? 4.323 13.653 -8.145 1.00 94.56 186 PRO A N 1
ATOM 1467 C CA . PRO A 1 186 ? 2.864 13.782 -8.272 1.00 94.56 186 PRO A CA 1
ATOM 1468 C C . PRO A 1 186 ? 2.398 15.143 -8.826 1.00 94.56 186 PRO A C 1
ATOM 1470 O O . PRO A 1 186 ? 1.264 15.277 -9.285 1.00 94.56 186 PRO A O 1
ATOM 1473 N N . GLY A 1 187 ? 3.244 16.180 -8.786 1.00 94.25 187 GLY A N 1
ATOM 1474 C CA . GLY A 1 187 ? 2.889 17.533 -9.223 1.00 94.25 187 GLY A CA 1
ATOM 1475 C C . GLY A 1 187 ? 1.660 18.088 -8.497 1.00 94.25 187 GLY A C 1
ATOM 1476 O O . GLY A 1 187 ? 1.580 17.998 -7.277 1.00 94.25 187 GLY A O 1
ATOM 1477 N N . ASP A 1 188 ? 0.686 18.629 -9.236 1.00 94.75 188 ASP A N 1
ATOM 1478 C CA . ASP A 1 188 ? -0.529 19.227 -8.658 1.00 94.75 188 ASP A CA 1
ATOM 1479 C C . ASP A 1 188 ? -1.487 18.207 -8.019 1.00 94.75 188 ASP A C 1
ATOM 1481 O O . ASP A 1 188 ? -2.389 18.598 -7.280 1.00 94.75 188 ASP A O 1
ATOM 1485 N N . VAL A 1 189 ? -1.287 16.904 -8.261 1.00 94.81 189 VAL A N 1
ATOM 1486 C CA . VAL A 1 189 ? -2.016 15.835 -7.555 1.00 94.81 189 VAL A CA 1
ATOM 1487 C C . VAL A 1 189 ? -1.720 15.885 -6.053 1.00 94.81 189 VAL A C 1
ATOM 1489 O O . VAL A 1 189 ? -2.597 15.563 -5.249 1.00 94.81 189 VAL A O 1
ATOM 1492 N N . TRP A 1 190 ? -0.519 16.339 -5.668 1.00 95.50 190 TRP A N 1
ATOM 1493 C CA . TRP A 1 190 ? -0.124 16.485 -4.269 1.00 95.50 190 TRP A CA 1
ATOM 1494 C C . TRP A 1 190 ? -1.087 17.391 -3.500 1.00 95.50 190 TRP A C 1
ATOM 1496 O O . TRP A 1 190 ? -1.783 16.920 -2.599 1.00 95.50 190 TRP A O 1
ATOM 1506 N N . ASP A 1 191 ? -1.182 18.653 -3.918 1.00 93.94 191 ASP A N 1
ATOM 1507 C CA . ASP A 1 191 ? -1.977 19.673 -3.230 1.00 93.94 191 ASP A CA 1
ATOM 1508 C C . ASP A 1 191 ? -3.481 19.375 -3.331 1.00 93.94 191 ASP A C 1
ATOM 1510 O O . ASP A 1 191 ? -4.247 19.590 -2.391 1.00 93.94 191 ASP A O 1
ATOM 1514 N N . LYS A 1 192 ? -3.926 18.860 -4.486 1.00 93.00 192 LYS A N 1
ATOM 1515 C CA . LYS A 1 192 ? -5.352 18.640 -4.770 1.00 93.00 192 LYS A CA 1
ATOM 1516 C C . LYS A 1 192 ? -5.932 17.400 -4.097 1.00 93.00 192 LYS A C 1
ATOM 1518 O O . LYS A 1 192 ? -7.130 17.382 -3.820 1.00 93.00 192 LYS A O 1
ATOM 1523 N N . ALA A 1 193 ? -5.127 16.360 -3.882 1.00 92.75 193 ALA A N 1
ATOM 1524 C CA . ALA A 1 193 ? -5.621 15.066 -3.418 1.00 92.75 193 ALA A CA 1
ATOM 1525 C C . ALA A 1 193 ? -4.741 14.431 -2.337 1.00 92.75 193 ALA A C 1
ATOM 1527 O O . ALA A 1 193 ? -5.254 14.036 -1.290 1.00 92.75 193 ALA A O 1
ATOM 1528 N N . LEU A 1 194 ? -3.432 14.307 -2.557 1.00 94.06 194 LEU A N 1
ATOM 1529 C CA . LEU A 1 194 ? -2.608 13.457 -1.692 1.00 94.06 194 LEU A CA 1
ATOM 1530 C C . LEU A 1 194 ? -2.450 14.049 -0.288 1.00 94.06 194 LEU A C 1
ATOM 1532 O O . LEU A 1 194 ? -2.737 13.366 0.690 1.00 94.06 194 LEU A O 1
ATOM 1536 N N . GLU A 1 195 ? -2.068 15.318 -0.170 1.00 93.44 195 GLU A N 1
ATOM 1537 C CA . GLU A 1 195 ? -1.827 15.955 1.129 1.00 93.44 195 GLU A CA 1
ATOM 1538 C C . GLU A 1 195 ? -3.134 16.213 1.888 1.00 93.44 195 GLU A C 1
ATOM 1540 O O . GLU A 1 195 ? -3.299 15.834 3.050 1.00 93.44 195 GLU A O 1
ATOM 1545 N N . GLY A 1 196 ? -4.104 16.842 1.221 1.00 90.50 196 GLY A N 1
ATOM 1546 C CA . GLY A 1 196 ? -5.350 17.254 1.857 1.00 90.50 196 GLY A CA 1
ATOM 1547 C C . GLY A 1 196 ? -6.259 16.079 2.212 1.00 90.50 196 GLY A C 1
ATOM 1548 O O . GLY A 1 196 ? -6.722 15.985 3.357 1.00 90.50 196 GLY A O 1
ATOM 1549 N N . TYR A 1 197 ? -6.513 15.206 1.232 1.00 88.19 197 TYR A N 1
ATOM 1550 C CA . TYR A 1 197 ? -7.522 14.149 1.315 1.00 88.19 197 TYR A CA 1
ATOM 1551 C C . TYR A 1 197 ? -6.941 12.826 1.818 1.00 88.19 197 TYR A C 1
ATOM 1553 O O . TYR A 1 197 ? -7.471 12.271 2.777 1.00 88.19 197 TYR A O 1
ATOM 1561 N N . LEU A 1 198 ? -5.835 12.348 1.233 1.00 88.94 198 LEU A N 1
ATOM 1562 C CA . LEU A 1 198 ? -5.204 11.089 1.658 1.00 88.94 198 LEU A CA 1
ATOM 1563 C C . LEU A 1 198 ? -4.262 11.243 2.857 1.00 88.94 198 LEU A C 1
ATOM 1565 O O . LEU A 1 198 ? -3.773 10.232 3.361 1.00 88.94 198 LEU A O 1
ATOM 1569 N N . LYS A 1 199 ? -4.002 12.481 3.307 1.00 92.62 199 LYS A N 1
ATOM 1570 C CA . LYS A 1 199 ? -3.015 12.782 4.359 1.00 92.62 199 LYS A CA 1
ATOM 1571 C C . LYS A 1 199 ? -1.660 12.135 4.061 1.00 92.62 199 LYS A C 1
ATOM 1573 O O . LYS A 1 199 ? -0.991 11.631 4.959 1.00 92.62 199 LYS A O 1
ATOM 1578 N N . ALA A 1 200 ? -1.295 12.096 2.781 1.00 92.31 200 ALA A N 1
ATOM 1579 C CA . ALA A 1 200 ? -0.083 11.448 2.331 1.00 92.31 200 ALA A CA 1
ATOM 1580 C C . ALA A 1 200 ? 1.150 12.174 2.873 1.00 92.31 200 ALA A C 1
ATOM 1582 O O . ALA A 1 200 ? 1.167 13.398 2.997 1.00 92.31 200 ALA A O 1
ATOM 1583 N N . VAL A 1 201 ? 2.200 11.406 3.143 1.00 90.75 201 VAL A N 1
ATOM 1584 C CA . VAL A 1 201 ? 3.496 11.908 3.591 1.00 90.75 201 VAL A CA 1
ATOM 1585 C C . VAL A 1 201 ? 4.503 11.797 2.453 1.00 90.75 201 VAL A C 1
ATOM 1587 O O . VAL A 1 201 ? 4.604 10.763 1.785 1.00 90.75 201 VAL A O 1
ATOM 1590 N N . ARG A 1 202 ? 5.254 12.878 2.242 1.00 88.06 202 ARG A N 1
ATOM 1591 C CA . ARG A 1 202 ? 6.337 12.966 1.264 1.00 88.06 202 ARG A CA 1
ATOM 1592 C C . ARG A 1 202 ? 7.675 12.702 1.931 1.00 88.06 202 ARG A C 1
ATOM 1594 O O . ARG A 1 202 ? 7.941 13.215 3.013 1.00 88.06 202 ARG A O 1
ATOM 1601 N N . PHE A 1 203 ? 8.522 11.926 1.266 1.00 78.75 203 PHE A N 1
ATOM 1602 C CA . PHE A 1 203 ? 9.863 11.613 1.768 1.00 78.75 203 PHE A CA 1
ATOM 1603 C C . PHE A 1 203 ? 10.934 12.618 1.337 1.00 78.75 203 PHE A C 1
ATOM 1605 O O . PHE A 1 203 ? 12.034 12.608 1.878 1.00 78.75 203 PHE A O 1
ATOM 1612 N N . ASP A 1 204 ? 10.636 13.481 0.373 1.00 72.25 204 ASP A N 1
ATOM 1613 C CA . ASP A 1 204 ? 11.562 14.466 -0.189 1.00 72.25 204 ASP A CA 1
ATOM 1614 C C . ASP A 1 204 ? 11.543 15.821 0.538 1.00 72.25 204 ASP A C 1
ATOM 1616 O O . ASP A 1 204 ? 12.398 16.668 0.280 1.00 72.25 204 ASP A O 1
ATOM 1620 N N . ILE A 1 205 ? 10.621 16.030 1.481 1.00 68.62 205 ILE A N 1
ATOM 1621 C CA . ILE A 1 205 ? 10.557 17.249 2.293 1.00 68.62 205 ILE A CA 1
ATOM 1622 C C . ILE A 1 205 ? 11.432 17.047 3.537 1.00 68.62 205 ILE A C 1
ATOM 1624 O O . ILE A 1 205 ? 11.045 16.351 4.471 1.00 68.62 205 ILE A O 1
ATOM 1628 N N . ASN A 1 206 ? 12.622 17.660 3.543 1.00 70.1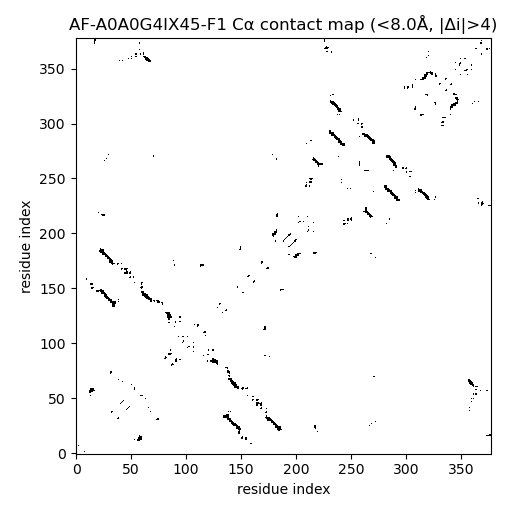9 206 ASN A N 1
ATOM 1629 C CA . ASN A 1 206 ? 13.647 17.529 4.592 1.00 70.19 206 ASN A CA 1
ATOM 1630 C C . ASN A 1 206 ? 14.068 16.075 4.875 1.00 70.19 206 ASN A C 1
ATOM 1632 O O . ASN A 1 206 ? 13.975 15.611 6.017 1.00 70.19 206 ASN A O 1
ATOM 1636 N N . PRO A 1 207 ? 14.554 15.338 3.860 1.00 78.81 207 PRO A N 1
ATOM 1637 C CA . PRO A 1 207 ? 14.953 13.960 4.057 1.00 78.81 207 PRO A CA 1
ATOM 1638 C C . PRO A 1 207 ? 16.106 13.907 5.059 1.00 78.81 207 PRO A C 1
ATOM 1640 O O . PRO A 1 207 ? 17.176 14.479 4.837 1.00 78.81 207 PRO A O 1
ATOM 1643 N N . GLY A 1 208 ? 15.917 13.165 6.152 1.00 82.19 208 GLY A N 1
ATOM 1644 C CA . GLY A 1 208 ? 17.028 12.777 7.016 1.00 82.19 208 GLY A CA 1
ATOM 1645 C C . GLY A 1 208 ? 18.152 12.113 6.199 1.00 82.19 208 GLY A C 1
ATOM 1646 O O . GLY A 1 208 ? 17.928 11.673 5.063 1.00 82.19 208 GLY A O 1
ATOM 1647 N N . PRO A 1 209 ? 19.372 11.993 6.746 1.00 84.81 209 PRO A N 1
ATOM 1648 C CA . PRO A 1 209 ? 20.529 11.483 6.003 1.00 84.81 209 PRO A CA 1
ATOM 1649 C C . PRO A 1 209 ? 20.283 10.097 5.394 1.00 84.81 209 PRO A C 1
ATOM 1651 O O . PRO A 1 209 ? 20.774 9.807 4.304 1.00 84.81 209 PRO A O 1
ATOM 1654 N N . VAL A 1 210 ? 19.481 9.264 6.063 1.00 84.69 210 VAL A N 1
ATOM 1655 C CA . VAL A 1 210 ? 19.143 7.927 5.571 1.00 84.69 210 VAL A CA 1
ATOM 1656 C C . VAL A 1 210 ? 18.182 7.968 4.394 1.00 84.69 210 VAL A C 1
ATOM 1658 O O . VAL A 1 210 ? 18.448 7.343 3.376 1.00 84.69 210 VAL A O 1
ATOM 1661 N N . VAL A 1 211 ? 17.105 8.751 4.486 1.00 85.00 211 VAL A N 1
ATOM 1662 C CA . VAL A 1 211 ? 16.151 8.927 3.379 1.00 85.00 211 VAL A CA 1
ATOM 1663 C C . VAL A 1 211 ? 16.854 9.539 2.167 1.00 85.00 211 VAL A C 1
ATOM 1665 O O . VAL A 1 211 ? 16.666 9.079 1.043 1.00 85.00 211 VAL A O 1
ATOM 1668 N N . SER A 1 212 ? 17.753 10.497 2.408 1.00 87.69 212 SER A N 1
ATOM 1669 C CA . SER A 1 212 ? 18.607 11.085 1.374 1.00 87.69 212 SER A CA 1
ATOM 1670 C C . SER A 1 212 ? 19.504 10.044 0.691 1.00 87.69 212 SER A C 1
ATOM 1672 O O . SER A 1 212 ? 19.692 10.103 -0.521 1.00 87.69 212 SER A O 1
ATOM 1674 N N . ALA A 1 213 ? 20.059 9.087 1.443 1.00 89.00 213 ALA A N 1
ATOM 1675 C CA . ALA A 1 213 ? 20.900 8.020 0.899 1.00 89.00 213 ALA A CA 1
ATOM 1676 C C . ALA A 1 213 ? 20.088 6.934 0.172 1.00 89.00 213 ALA A C 1
ATOM 1678 O O . ALA A 1 213 ? 20.495 6.482 -0.895 1.00 89.00 213 ALA A O 1
ATOM 1679 N N . MET A 1 214 ? 18.937 6.548 0.728 1.00 89.38 214 MET A N 1
ATOM 1680 C CA . MET A 1 214 ? 18.013 5.561 0.162 1.00 89.38 214 MET A CA 1
ATOM 1681 C C . MET A 1 214 ? 17.407 6.034 -1.165 1.00 89.38 214 MET A C 1
ATOM 1683 O O . MET A 1 214 ? 17.181 5.218 -2.056 1.00 89.38 214 MET A O 1
ATOM 1687 N N . ARG A 1 215 ? 17.160 7.346 -1.302 1.00 92.50 215 ARG A N 1
ATOM 1688 C CA . ARG A 1 215 ? 16.494 7.967 -2.457 1.00 92.50 215 ARG A CA 1
ATOM 1689 C C . ARG A 1 215 ? 15.175 7.256 -2.821 1.00 92.50 215 ARG A C 1
ATOM 1691 O O . ARG A 1 215 ? 15.092 6.673 -3.905 1.00 92.50 215 ARG A O 1
ATOM 1698 N N . PRO A 1 216 ? 14.142 7.272 -1.951 1.00 92.19 216 PRO A N 1
ATOM 1699 C CA . PRO A 1 216 ? 12.820 6.789 -2.334 1.00 92.19 216 PRO A CA 1
ATOM 1700 C C . PRO A 1 216 ? 12.321 7.504 -3.585 1.00 92.19 216 PRO A C 1
ATOM 1702 O O . PRO A 1 216 ? 12.486 8.716 -3.724 1.00 92.19 216 PRO A O 1
ATOM 1705 N N . GLY A 1 217 ? 11.722 6.762 -4.505 1.00 93.19 217 GLY A N 1
ATOM 1706 C CA . GLY A 1 217 ? 11.368 7.307 -5.805 1.00 93.19 217 GLY A CA 1
ATOM 1707 C C . GLY A 1 217 ? 10.796 6.271 -6.750 1.00 93.19 217 GLY A C 1
ATOM 1708 O O . GLY A 1 217 ? 10.852 5.065 -6.497 1.00 93.19 217 GLY A O 1
ATOM 1709 N N . VAL A 1 218 ? 10.280 6.774 -7.865 1.00 91.31 218 VAL A N 1
ATOM 1710 C CA . VAL A 1 218 ? 9.997 5.973 -9.050 1.00 91.31 218 VAL A CA 1
ATOM 1711 C C . VAL A 1 218 ? 11.019 6.343 -10.113 1.00 91.31 218 VAL A C 1
ATOM 1713 O O . VAL A 1 218 ? 11.212 7.519 -10.409 1.00 91.31 218 VAL A O 1
ATOM 1716 N N . PHE A 1 219 ? 11.697 5.336 -10.643 1.00 90.56 219 PHE A N 1
ATOM 1717 C CA . PHE A 1 219 ? 12.781 5.463 -11.603 1.00 90.56 219 PHE A CA 1
ATOM 1718 C C . PHE A 1 219 ? 12.353 4.754 -12.879 1.00 90.56 219 PHE A C 1
ATOM 1720 O O . PHE A 1 219 ? 12.199 3.532 -12.898 1.00 90.56 219 PHE A O 1
ATOM 1727 N N . VAL A 1 220 ? 12.137 5.531 -13.932 1.00 85.25 220 VAL A N 1
ATOM 1728 C CA . VAL A 1 220 ? 11.762 5.033 -15.254 1.00 85.25 220 VAL A CA 1
ATOM 1729 C C . VAL A 1 220 ? 13.020 5.038 -16.120 1.00 85.25 220 VAL A C 1
ATOM 1731 O O . VAL A 1 220 ? 13.756 6.019 -16.111 1.00 85.25 220 VAL A O 1
ATOM 1734 N N . GLY A 1 221 ? 13.314 3.928 -16.796 1.00 81.06 221 GLY A N 1
ATOM 1735 C CA . GLY A 1 221 ? 14.451 3.851 -17.718 1.00 81.06 221 GLY A CA 1
ATOM 1736 C C . GLY A 1 221 ? 14.185 4.623 -19.013 1.00 81.06 221 GLY A C 1
ATOM 1737 O O . GLY A 1 221 ? 13.036 4.743 -19.427 1.00 81.06 221 GLY A O 1
ATOM 1738 N N . ASP A 1 222 ? 15.238 5.092 -19.684 1.00 71.06 222 ASP A N 1
ATOM 1739 C CA . ASP A 1 222 ? 15.122 5.892 -20.919 1.00 71.06 222 ASP A CA 1
ATOM 1740 C C . ASP A 1 222 ? 14.510 5.107 -22.099 1.00 71.06 222 ASP A C 1
ATOM 1742 O O . ASP A 1 222 ? 13.959 5.682 -23.033 1.00 71.06 222 ASP A O 1
ATOM 1746 N N . ASP A 1 223 ? 14.577 3.774 -22.042 1.00 63.09 223 ASP A N 1
ATOM 1747 C CA . ASP A 1 223 ? 14.267 2.862 -23.147 1.00 63.09 223 ASP A CA 1
ATOM 1748 C C . ASP A 1 223 ? 12.886 2.192 -22.987 1.00 63.09 223 ASP A C 1
ATOM 1750 O O . ASP A 1 223 ? 12.691 0.986 -23.201 1.00 63.09 223 ASP A O 1
ATOM 1754 N N . VAL A 1 224 ? 11.875 2.981 -22.607 1.00 52.84 224 VAL A N 1
ATOM 1755 C CA . VAL A 1 224 ? 10.463 2.548 -22.599 1.00 52.84 224 VAL A CA 1
ATOM 1756 C C . VAL A 1 224 ? 9.922 2.494 -24.040 1.00 52.84 224 VAL A C 1
ATOM 1758 O O . VAL A 1 224 ? 8.787 2.842 -24.316 1.00 52.84 224 VAL A O 1
ATOM 1761 N N . ALA A 1 225 ? 10.712 2.022 -25.009 1.00 46.50 225 ALA A N 1
ATOM 1762 C CA . ALA A 1 225 ? 10.222 1.815 -26.363 1.00 46.50 225 ALA A CA 1
ATOM 1763 C C . ALA A 1 225 ? 9.011 0.867 -26.333 1.00 46.50 225 ALA A C 1
ATOM 1765 O O . ALA A 1 225 ? 9.072 -0.282 -25.862 1.00 46.50 225 ALA A O 1
ATOM 1766 N N . VAL A 1 226 ? 7.895 1.389 -26.825 1.00 46.34 226 VAL A N 1
ATOM 1767 C CA . VAL A 1 226 ? 6.599 0.730 -26.875 1.00 46.34 226 VAL A CA 1
ATOM 1768 C C . VAL A 1 226 ? 6.596 -0.181 -28.098 1.00 46.34 226 VAL A C 1
ATOM 1770 O O . VAL A 1 226 ? 6.051 0.125 -29.150 1.00 46.34 226 VAL A O 1
ATOM 1773 N N . GLY A 1 227 ? 7.302 -1.296 -27.992 1.00 45.03 227 GLY A N 1
ATOM 1774 C CA . GLY A 1 227 ? 7.296 -2.340 -29.007 1.00 45.03 227 GLY A CA 1
ATOM 1775 C C . GLY A 1 227 ? 6.951 -3.673 -28.371 1.00 45.03 227 GLY A C 1
ATOM 1776 O O . GLY A 1 227 ? 7.584 -4.045 -27.381 1.00 45.03 227 GLY A O 1
ATOM 1777 N N . ALA A 1 228 ? 5.955 -4.364 -28.935 1.00 42.38 228 ALA A N 1
ATOM 1778 C CA . ALA A 1 228 ? 5.454 -5.676 -28.521 1.00 42.38 228 ALA A CA 1
ATOM 1779 C C . ALA A 1 228 ? 6.572 -6.606 -28.053 1.00 42.38 228 ALA A C 1
ATOM 1781 O O . ALA A 1 228 ? 7.342 -7.102 -28.875 1.00 42.38 228 ALA A O 1
ATOM 1782 N N . PRO A 1 229 ? 6.691 -6.869 -26.741 1.00 48.88 229 PRO A N 1
ATOM 1783 C CA . PRO A 1 229 ? 7.693 -7.765 -26.252 1.00 48.88 229 PRO A CA 1
ATOM 1784 C C . PRO A 1 229 ? 7.119 -9.157 -26.445 1.00 48.88 229 PRO A C 1
ATOM 1786 O O . PRO A 1 229 ? 6.254 -9.602 -25.704 1.00 48.88 229 PRO A O 1
ATOM 1789 N N . THR A 1 230 ? 7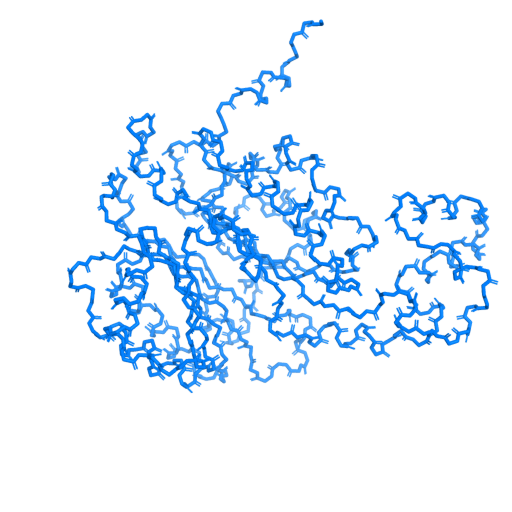.658 -9.876 -27.418 1.00 56.16 230 THR A N 1
ATOM 1790 C CA . THR A 1 230 ? 7.538 -11.336 -27.513 1.00 56.16 230 THR A CA 1
ATOM 1791 C C . THR A 1 230 ? 8.377 -12.048 -26.440 1.00 56.16 230 THR A C 1
ATOM 1793 O O . THR A 1 230 ? 8.683 -13.229 -26.575 1.00 56.16 230 THR A O 1
ATOM 1796 N N . VAL A 1 231 ? 8.831 -11.323 -25.414 1.00 58.62 231 VAL A N 1
ATOM 1797 C CA . VAL A 1 231 ? 9.818 -11.765 -24.429 1.00 58.62 231 VAL A CA 1
ATOM 1798 C C . VAL A 1 231 ? 9.133 -11.855 -23.063 1.00 58.62 231 VAL A C 1
ATOM 1800 O O . VAL A 1 231 ? 8.436 -10.904 -22.698 1.00 58.62 231 VAL A O 1
ATOM 1803 N N . PRO A 1 232 ? 9.326 -12.950 -22.302 1.00 61.16 232 PRO A N 1
ATOM 1804 C CA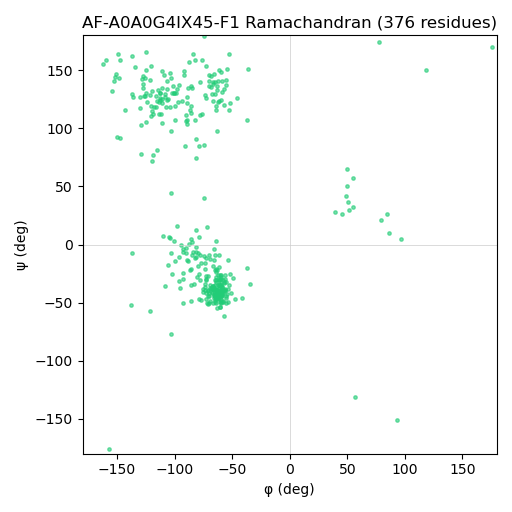 . PRO A 1 232 ? 8.792 -13.083 -20.951 1.00 61.16 232 PRO A CA 1
ATOM 1805 C C . PRO A 1 232 ? 9.249 -11.924 -20.062 1.00 61.16 232 PRO A C 1
ATOM 1807 O O . PRO A 1 232 ? 10.394 -11.485 -20.148 1.00 61.16 232 PRO A O 1
ATOM 1810 N N . TRP A 1 233 ? 8.375 -11.432 -19.190 1.00 65.06 233 TRP A N 1
ATOM 1811 C CA . TRP A 1 233 ? 8.717 -10.390 -18.213 1.00 65.06 233 TRP A CA 1
ATOM 1812 C C . TRP A 1 233 ? 8.874 -10.975 -16.827 1.00 65.06 233 TRP A C 1
ATOM 1814 O O . TRP A 1 233 ? 8.161 -11.917 -16.482 1.00 65.06 233 TRP A O 1
ATOM 1824 N N . ALA A 1 234 ? 9.772 -10.376 -16.052 1.00 71.12 234 ALA A N 1
ATOM 1825 C CA . ALA A 1 234 ? 9.961 -10.645 -14.645 1.00 71.12 234 ALA A CA 1
ATOM 1826 C C . ALA A 1 234 ? 9.757 -9.384 -13.807 1.00 71.12 234 ALA A C 1
ATOM 1828 O O . ALA A 1 234 ? 10.165 -8.280 -14.174 1.00 71.12 234 ALA A O 1
ATOM 1829 N N . PHE A 1 235 ? 9.140 -9.578 -12.649 1.00 74.69 235 PHE A N 1
ATOM 1830 C CA . PHE A 1 235 ? 9.110 -8.598 -11.575 1.00 74.69 235 PHE A CA 1
ATOM 1831 C C . PHE A 1 235 ? 9.941 -9.122 -10.410 1.00 74.69 235 PHE A C 1
ATOM 1833 O O . PHE A 1 235 ? 9.819 -10.296 -10.073 1.00 74.69 235 PHE A O 1
ATOM 1840 N N . LEU A 1 236 ? 10.774 -8.257 -9.841 1.00 77.44 236 LEU A N 1
ATOM 1841 C CA . LEU A 1 236 ? 11.674 -8.505 -8.725 1.00 77.44 236 LEU A CA 1
ATOM 1842 C C . LEU A 1 236 ? 11.278 -7.600 -7.561 1.00 77.44 236 LEU A C 1
ATOM 1844 O O . LEU A 1 236 ? 11.363 -6.382 -7.674 1.00 77.44 236 LEU A O 1
ATOM 1848 N N . GLU A 1 237 ? 10.889 -8.192 -6.441 1.00 79.75 237 GLU A N 1
ATOM 1849 C CA . GLU A 1 237 ? 10.734 -7.490 -5.163 1.00 79.75 237 GLU A CA 1
ATOM 1850 C C . GLU A 1 237 ? 11.926 -7.797 -4.252 1.00 79.75 237 GLU A C 1
ATOM 1852 O O . GLU A 1 237 ? 12.421 -8.920 -4.289 1.00 79.75 237 GLU A O 1
ATOM 1857 N N . VAL A 1 238 ? 12.380 -6.809 -3.476 1.00 80.25 238 VAL A N 1
ATOM 1858 C CA . VAL A 1 238 ? 13.496 -6.882 -2.520 1.00 80.25 238 VAL A CA 1
ATOM 1859 C C . VAL A 1 238 ? 13.138 -6.027 -1.302 1.00 80.25 238 VAL A C 1
ATOM 1861 O O . VAL A 1 238 ? 13.037 -4.810 -1.424 1.00 80.25 238 VAL A O 1
ATOM 1864 N N . ASP A 1 239 ? 12.986 -6.633 -0.126 1.00 80.31 239 ASP A N 1
ATOM 1865 C CA . ASP A 1 239 ? 12.967 -5.893 1.145 1.00 80.31 239 ASP A CA 1
ATOM 1866 C C . ASP A 1 239 ? 14.392 -5.788 1.688 1.00 80.31 239 ASP A C 1
ATOM 1868 O O . ASP A 1 239 ? 14.984 -6.788 2.066 1.00 80.31 239 ASP A O 1
ATOM 1872 N N . ALA A 1 240 ? 14.971 -4.597 1.713 1.00 82.75 240 ALA A N 1
ATOM 1873 C CA . ALA A 1 240 ? 16.320 -4.373 2.204 1.00 82.75 240 ALA A CA 1
ATOM 1874 C C . ALA A 1 240 ? 16.302 -3.675 3.563 1.00 82.75 240 ALA A C 1
ATOM 1876 O O . ALA A 1 240 ? 15.765 -2.578 3.693 1.00 82.75 240 ALA A O 1
ATOM 1877 N N . GLY A 1 241 ? 16.941 -4.285 4.560 1.00 82.56 241 GLY A N 1
ATOM 1878 C CA . GLY A 1 241 ? 17.355 -3.622 5.795 1.00 82.56 241 GLY A CA 1
ATOM 1879 C C . GLY A 1 241 ? 18.841 -3.278 5.733 1.00 82.56 241 GLY A C 1
ATOM 1880 O O . GLY A 1 241 ? 19.658 -4.135 5.394 1.00 82.56 241 GLY A O 1
ATOM 1881 N N . ALA A 1 242 ? 19.206 -2.036 6.048 1.00 83.19 242 ALA A N 1
ATOM 1882 C CA . ALA A 1 242 ? 20.601 -1.612 6.088 1.00 83.19 242 ALA A CA 1
ATOM 1883 C C . ALA A 1 242 ? 20.828 -0.480 7.093 1.00 83.19 242 ALA A C 1
ATOM 1885 O O . ALA A 1 242 ? 19.983 0.402 7.272 1.00 83.19 242 ALA A O 1
ATOM 1886 N N . GLU A 1 243 ? 22.008 -0.474 7.711 1.00 84.94 243 GLU A N 1
ATOM 1887 C CA . GLU A 1 243 ? 22.400 0.610 8.604 1.00 84.94 243 GLU A CA 1
ATOM 1888 C C . GLU A 1 243 ? 22.463 1.950 7.841 1.00 84.94 243 GLU A C 1
ATOM 1890 O O . GLU A 1 243 ? 22.807 1.972 6.651 1.00 84.94 243 GLU A O 1
ATOM 1895 N N . PRO A 1 244 ? 22.209 3.092 8.505 1.00 84.94 244 PRO A N 1
ATOM 1896 C CA . PRO A 1 244 ? 22.243 4.434 7.920 1.00 84.94 244 PRO A CA 1
ATOM 1897 C C . PRO A 1 244 ? 23.404 4.697 6.947 1.00 84.94 244 PRO A C 1
ATOM 1899 O O . PRO A 1 244 ? 23.205 5.219 5.850 1.00 84.94 244 PRO A O 1
ATOM 1902 N N . GLN A 1 245 ? 24.623 4.302 7.321 1.00 86.31 245 GLN A N 1
ATOM 1903 C CA . GLN A 1 245 ? 25.840 4.493 6.528 1.00 86.31 245 GLN A CA 1
ATOM 1904 C C . GLN A 1 245 ? 25.951 3.568 5.305 1.00 86.31 245 GLN A C 1
ATOM 1906 O O . GLN A 1 245 ? 26.692 3.880 4.372 1.00 86.31 245 GLN A O 1
ATOM 1911 N N . GLN A 1 246 ? 25.233 2.444 5.292 1.00 88.25 246 GLN A N 1
ATOM 1912 C CA . GLN A 1 246 ? 25.285 1.442 4.226 1.00 88.25 246 GLN A CA 1
ATOM 1913 C C . GLN A 1 246 ? 24.343 1.775 3.066 1.00 88.25 246 GLN A C 1
ATOM 1915 O O . GLN A 1 246 ? 24.590 1.332 1.946 1.00 88.25 246 GLN A O 1
ATOM 1920 N N . TRP A 1 247 ? 23.316 2.603 3.290 1.00 88.25 247 TRP A N 1
ATOM 1921 C CA . TRP A 1 247 ? 22.300 2.919 2.279 1.00 88.25 247 TRP A CA 1
ATOM 1922 C C . TRP A 1 247 ? 22.854 3.485 0.974 1.00 88.25 247 TRP A C 1
ATOM 1924 O O . TRP A 1 247 ? 22.291 3.220 -0.082 1.00 88.25 247 TRP A O 1
ATOM 1934 N N . ARG A 1 248 ? 23.987 4.199 1.003 1.00 89.75 248 ARG A N 1
ATOM 1935 C CA . ARG A 1 248 ? 24.641 4.655 -0.236 1.00 89.75 248 ARG A CA 1
ATOM 1936 C C . ARG A 1 248 ? 25.132 3.491 -1.094 1.00 89.75 248 ARG A C 1
ATOM 1938 O O . ARG A 1 248 ? 24.959 3.528 -2.304 1.00 89.75 248 ARG A O 1
ATOM 1945 N N . VAL A 1 249 ? 25.727 2.476 -0.467 1.00 89.50 249 VAL A N 1
ATOM 1946 C CA . VAL A 1 249 ? 26.222 1.276 -1.157 1.00 89.50 249 VAL A CA 1
ATOM 1947 C C . VAL A 1 249 ? 25.039 0.461 -1.663 1.00 89.50 249 VAL A C 1
ATOM 1949 O O . VAL A 1 249 ? 24.981 0.138 -2.841 1.00 89.50 249 VAL A O 1
ATOM 1952 N N . VAL A 1 250 ? 24.044 0.220 -0.804 1.00 87.44 250 VAL A N 1
ATOM 1953 C CA . VAL A 1 250 ? 22.811 -0.493 -1.178 1.00 87.44 250 VAL A CA 1
ATOM 1954 C C . VAL A 1 250 ? 22.127 0.178 -2.369 1.00 87.44 250 VAL A C 1
ATOM 1956 O O . VAL A 1 250 ? 21.744 -0.487 -3.328 1.00 87.44 250 VAL A O 1
ATOM 1959 N N . ARG A 1 251 ? 22.037 1.512 -2.362 1.00 90.94 251 ARG A N 1
ATOM 1960 C CA . ARG A 1 251 ? 21.449 2.257 -3.473 1.00 90.94 251 ARG A CA 1
ATOM 1961 C C . ARG A 1 251 ? 22.248 2.124 -4.770 1.00 90.94 251 ARG A C 1
ATOM 1963 O O . ARG A 1 251 ? 21.637 1.961 -5.820 1.00 90.94 251 ARG A O 1
ATOM 1970 N N . GLN A 1 252 ? 23.579 2.168 -4.710 1.00 90.62 252 GLN A N 1
ATOM 1971 C CA . GLN A 1 252 ? 24.435 1.957 -5.886 1.00 90.62 252 GLN A CA 1
ATOM 1972 C C . GLN A 1 252 ? 24.254 0.558 -6.488 1.00 90.62 252 GLN A C 1
ATOM 1974 O O . GLN A 1 252 ? 24.251 0.410 -7.711 1.00 90.62 252 GLN A O 1
ATOM 1979 N N . GLU A 1 253 ? 24.061 -0.458 -5.647 1.00 88.38 253 GLU A N 1
ATOM 1980 C CA . GLU A 1 253 ? 23.751 -1.810 -6.114 1.00 88.38 253 GLU A CA 1
ATOM 1981 C C . GLU A 1 253 ? 22.372 -1.868 -6.784 1.00 88.38 253 GLU A C 1
ATOM 1983 O O . GLU A 1 253 ? 22.238 -2.513 -7.819 1.00 88.38 253 GLU A O 1
ATOM 1988 N N . PHE A 1 254 ? 21.361 -1.151 -6.277 1.00 88.81 254 PHE A N 1
ATOM 1989 C CA . PHE A 1 254 ? 20.055 -1.052 -6.945 1.00 88.81 254 PHE A CA 1
ATOM 1990 C C . PHE A 1 254 ? 20.104 -0.299 -8.277 1.00 88.81 254 PHE A C 1
ATOM 1992 O O . PHE A 1 254 ? 19.461 -0.722 -9.234 1.00 88.81 254 PHE A O 1
ATOM 1999 N N . ASP A 1 255 ? 20.897 0.768 -8.377 1.00 90.00 255 ASP A N 1
ATOM 2000 C CA . ASP A 1 255 ? 21.110 1.481 -9.645 1.00 90.00 255 ASP A CA 1
ATOM 2001 C C . ASP A 1 255 ? 21.813 0.574 -10.677 1.00 90.00 255 ASP A C 1
ATOM 2003 O O . ASP A 1 255 ? 21.424 0.513 -11.849 1.00 90.00 255 ASP A O 1
ATOM 2007 N N . SER A 1 256 ? 22.812 -0.194 -10.226 1.00 88.88 256 SER A N 1
ATOM 2008 C CA . SER A 1 256 ? 23.506 -1.188 -11.056 1.00 88.88 256 SER A CA 1
ATOM 2009 C C . SER A 1 256 ? 22.559 -2.305 -11.483 1.00 88.88 256 SER A C 1
ATOM 2011 O O . SER A 1 256 ? 22.526 -2.673 -12.650 1.00 88.88 256 SER A O 1
ATOM 2013 N N . LEU A 1 257 ? 21.724 -2.787 -10.563 1.00 85.81 257 LEU A N 1
ATOM 2014 C CA . LEU A 1 257 ? 20.708 -3.799 -10.817 1.00 85.81 257 LEU A CA 1
ATOM 2015 C C . LEU A 1 257 ? 19.682 -3.335 -11.856 1.00 85.81 257 LEU A C 1
ATOM 2017 O O . LEU A 1 257 ? 19.369 -4.091 -12.774 1.00 85.81 257 LEU A O 1
ATOM 2021 N N . GLN A 1 258 ? 19.177 -2.103 -11.742 1.00 88.44 258 GLN A N 1
ATOM 2022 C CA . GLN A 1 258 ? 18.257 -1.533 -12.727 1.00 88.44 258 GLN A CA 1
ATOM 2023 C C . GLN A 1 258 ? 18.906 -1.499 -14.118 1.00 88.44 258 GLN A C 1
ATOM 2025 O O . GLN A 1 258 ? 18.279 -1.892 -15.101 1.00 88.44 258 GLN A O 1
ATOM 2030 N N . THR A 1 259 ? 20.172 -1.084 -14.186 1.00 87.44 259 THR A N 1
ATOM 2031 C CA . THR A 1 259 ? 20.943 -1.002 -15.434 1.00 87.44 259 THR A CA 1
ATOM 2032 C C . THR A 1 259 ? 21.203 -2.386 -16.034 1.00 87.44 259 THR A C 1
ATOM 2034 O O . THR A 1 259 ? 20.906 -2.618 -17.205 1.00 87.44 259 THR A O 1
ATOM 2037 N N . ASP A 1 260 ? 21.704 -3.327 -15.232 1.00 85.25 260 ASP A N 1
ATOM 2038 C CA . ASP A 1 260 ? 22.087 -4.670 -15.675 1.00 85.25 260 ASP A CA 1
ATOM 2039 C C . ASP A 1 260 ? 20.875 -5.498 -16.126 1.00 85.25 260 ASP A C 1
ATOM 2041 O O . ASP A 1 260 ? 20.970 -6.281 -17.075 1.00 85.25 260 ASP A O 1
ATOM 2045 N N . LEU A 1 261 ? 19.725 -5.320 -15.466 1.00 82.88 261 LEU A N 1
ATOM 2046 C CA . LEU A 1 261 ? 18.462 -5.943 -15.864 1.00 82.88 261 LEU A CA 1
ATOM 2047 C C . LEU A 1 261 ? 17.778 -5.211 -17.026 1.00 82.88 261 LEU A C 1
ATOM 2049 O O . LEU A 1 261 ? 16.764 -5.699 -17.525 1.00 82.88 261 LEU A O 1
ATOM 2053 N N . GLN A 1 262 ? 18.292 -4.048 -17.446 1.00 85.25 262 GLN A N 1
ATOM 2054 C CA . GLN A 1 262 ? 17.608 -3.136 -18.370 1.00 85.25 262 GLN A CA 1
ATOM 2055 C C . GLN A 1 262 ? 16.163 -2.876 -17.913 1.00 85.25 262 GLN A C 1
ATOM 2057 O O . GLN A 1 262 ? 15.207 -2.919 -18.695 1.00 85.25 262 GLN A O 1
ATOM 2062 N N . ALA A 1 263 ? 15.994 -2.699 -16.604 1.00 83.56 263 ALA A N 1
ATOM 2063 C CA . ALA A 1 263 ? 14.692 -2.599 -15.987 1.00 83.56 263 ALA A CA 1
ATOM 2064 C C . ALA A 1 263 ? 14.040 -1.258 -16.325 1.00 83.56 263 ALA A C 1
ATOM 2066 O O . ALA A 1 263 ? 14.587 -0.182 -16.076 1.00 83.56 263 ALA A O 1
ATOM 2067 N N . ARG A 1 264 ? 12.823 -1.338 -16.864 1.00 81.25 264 ARG A N 1
ATOM 2068 C CA . ARG A 1 264 ? 12.051 -0.170 -17.309 1.00 81.25 264 ARG A CA 1
ATOM 2069 C C . ARG A 1 264 ? 11.516 0.653 -16.154 1.00 81.25 264 ARG A C 1
ATOM 2071 O O . ARG A 1 264 ? 11.341 1.857 -16.288 1.00 81.25 264 ARG A O 1
ATOM 2078 N N . LEU A 1 265 ? 11.235 -0.014 -15.045 1.00 85.38 265 LEU A N 1
ATOM 2079 C CA . LEU A 1 265 ? 10.683 0.591 -13.851 1.00 85.38 265 LEU A CA 1
ATOM 2080 C C . LEU A 1 265 ? 11.418 0.030 -12.645 1.00 85.38 265 LEU A C 1
ATOM 2082 O O . LEU A 1 265 ? 11.493 -1.189 -12.475 1.00 85.38 265 LEU A O 1
ATOM 2086 N N . MET A 1 266 ? 11.887 0.927 -11.789 1.00 91.25 266 MET A N 1
ATOM 2087 C CA . MET A 1 266 ? 12.261 0.619 -10.423 1.00 91.25 266 MET A CA 1
ATOM 2088 C C . MET A 1 266 ? 11.498 1.540 -9.474 1.00 91.25 266 MET A C 1
ATOM 2090 O O . MET A 1 266 ? 11.486 2.755 -9.643 1.00 91.25 266 MET A O 1
ATOM 2094 N N . VAL A 1 267 ? 10.870 0.970 -8.456 1.00 91.25 267 VAL A N 1
ATOM 2095 C CA . VAL A 1 267 ? 10.205 1.715 -7.388 1.00 91.25 267 VAL A CA 1
ATOM 2096 C C . VAL A 1 267 ? 10.923 1.408 -6.089 1.00 91.25 267 VAL A C 1
ATOM 2098 O O . VAL A 1 267 ? 11.114 0.242 -5.751 1.00 91.25 267 VAL A O 1
ATOM 2101 N N . VAL A 1 268 ? 11.316 2.453 -5.368 1.00 92.94 268 VAL A N 1
ATOM 2102 C CA . VAL A 1 268 ? 11.938 2.353 -4.046 1.00 92.94 268 VAL A CA 1
ATOM 2103 C C . VAL A 1 268 ? 11.053 3.082 -3.052 1.00 92.94 268 VAL A C 1
ATOM 2105 O O . VAL A 1 268 ? 10.882 4.299 -3.150 1.00 92.94 268 VAL A O 1
ATOM 2108 N N . VAL A 1 269 ? 10.486 2.340 -2.105 1.00 91.62 269 VAL A N 1
ATOM 2109 C CA . VAL A 1 269 ? 9.617 2.870 -1.046 1.00 91.62 269 VAL A CA 1
ATOM 2110 C C . VAL A 1 269 ? 10.122 2.410 0.319 1.00 91.62 269 VAL A C 1
ATOM 2112 O O . VAL A 1 269 ? 10.631 1.301 0.424 1.00 91.62 269 VAL A O 1
ATOM 2115 N N . PRO A 1 270 ? 10.014 3.215 1.381 1.00 88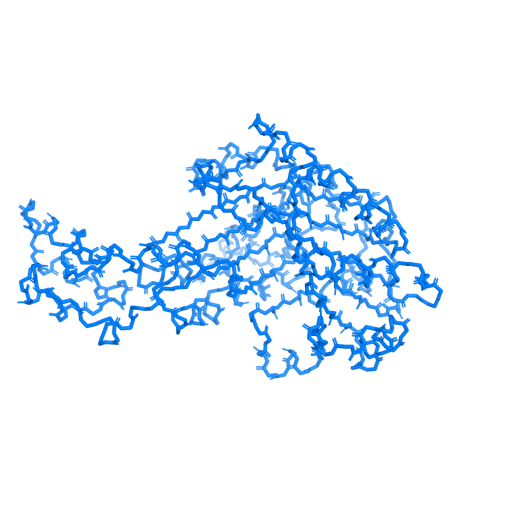.75 270 PRO A N 1
ATOM 2116 C CA . PRO A 1 270 ? 10.369 2.768 2.727 1.00 88.75 270 PRO A CA 1
ATOM 2117 C C . PRO A 1 270 ? 9.386 1.706 3.230 1.00 88.75 270 PRO A C 1
ATOM 2119 O O . PRO A 1 270 ? 8.197 1.793 2.936 1.00 88.75 270 PRO A O 1
ATOM 2122 N N . THR A 1 271 ? 9.862 0.728 4.004 1.00 85.00 271 THR A N 1
ATOM 2123 C CA . THR A 1 271 ? 9.013 -0.332 4.600 1.00 85.00 271 THR A CA 1
ATOM 2124 C C . THR A 1 271 ? 8.468 0.028 5.977 1.00 85.00 271 THR A C 1
ATOM 2126 O O . THR A 1 271 ? 7.746 -0.759 6.577 1.00 85.00 271 THR A O 1
ATOM 2129 N N . SER A 1 272 ? 8.845 1.186 6.510 1.00 79.38 272 SER A N 1
ATOM 2130 C CA . SER A 1 272 ? 8.477 1.629 7.851 1.00 79.38 272 SER A CA 1
ATOM 2131 C C . SER A 1 272 ? 7.824 3.005 7.808 1.00 79.38 272 SER A C 1
ATOM 2133 O O . SER A 1 272 ? 8.249 3.877 7.042 1.00 79.38 272 SER A O 1
ATOM 2135 N N . SER A 1 273 ? 6.832 3.214 8.672 1.00 67.50 273 SER A N 1
ATOM 2136 C CA . SER A 1 273 ? 6.161 4.506 8.817 1.00 67.50 273 SER A CA 1
ATOM 2137 C C . SER A 1 273 ? 7.123 5.563 9.399 1.00 67.50 273 SER A C 1
ATOM 2139 O O . SER A 1 273 ? 7.873 5.259 10.326 1.00 67.50 273 SER A O 1
ATOM 2141 N N . PRO A 1 274 ? 7.106 6.820 8.920 1.00 60.12 274 PRO A N 1
ATOM 2142 C CA . PRO A 1 274 ? 7.898 7.924 9.461 1.00 60.12 274 PRO A CA 1
ATOM 2143 C C . PRO A 1 274 ? 7.519 8.287 10.903 1.00 60.12 274 PRO A C 1
ATOM 2145 O O . PRO A 1 274 ? 8.351 8.842 11.618 1.00 60.12 274 PRO A O 1
ATOM 2148 N N . ASP A 1 275 ? 6.318 7.927 11.366 1.00 61.91 275 ASP A N 1
ATOM 2149 C CA . ASP A 1 275 ? 5.914 8.121 12.766 1.00 61.91 275 ASP A CA 1
ATOM 2150 C C . ASP A 1 275 ? 6.739 7.262 13.746 1.00 61.91 275 ASP A C 1
ATOM 2152 O O . ASP A 1 275 ? 6.763 7.544 14.940 1.00 61.91 275 ASP A O 1
ATOM 2156 N N . ASP A 1 276 ? 7.494 6.270 13.256 1.00 61.53 276 ASP A N 1
ATOM 2157 C CA . ASP A 1 276 ? 8.456 5.495 14.055 1.00 61.53 276 ASP A CA 1
ATOM 2158 C C . ASP A 1 276 ? 9.819 6.210 14.232 1.00 61.53 276 ASP A C 1
ATOM 2160 O O . ASP A 1 276 ? 10.795 5.601 14.689 1.00 61.53 276 ASP A O 1
ATOM 2164 N N . SER A 1 277 ? 9.893 7.504 13.884 1.00 51.69 277 SER A N 1
ATOM 2165 C CA . SER A 1 277 ? 11.107 8.342 13.868 1.00 51.69 277 SER A CA 1
ATOM 2166 C C . SER A 1 277 ? 11.925 8.350 15.163 1.00 51.69 277 SER A C 1
ATOM 2168 O O . SER A 1 277 ? 13.136 8.552 15.101 1.00 51.69 277 SER A O 1
ATOM 2170 N N . GLU A 1 278 ? 11.319 8.077 16.320 1.00 52.25 278 GLU A N 1
ATOM 2171 C CA . GLU A 1 278 ? 12.049 8.026 17.592 1.00 52.25 278 GLU A CA 1
ATOM 2172 C C . GLU A 1 278 ? 12.848 6.724 17.806 1.00 52.25 278 GLU A C 1
ATOM 2174 O O . GLU A 1 278 ? 13.647 6.657 18.738 1.00 52.25 278 GLU A O 1
ATOM 2179 N N . SER A 1 279 ? 12.688 5.690 16.962 1.00 49.25 279 SER A N 1
ATOM 2180 C CA . SER A 1 279 ? 13.267 4.358 17.239 1.00 49.25 279 SER A CA 1
ATOM 2181 C C . SER A 1 279 ? 13.934 3.625 16.071 1.00 49.25 279 SER A C 1
ATOM 2183 O O . SER A 1 279 ? 14.554 2.581 16.286 1.00 49.25 279 SER A O 1
ATOM 2185 N N . LEU A 1 280 ? 13.852 4.128 14.837 1.00 51.50 280 LEU A N 1
ATOM 2186 C CA . LEU A 1 280 ? 14.402 3.404 13.688 1.00 51.50 280 LEU A CA 1
ATOM 2187 C C . LEU A 1 280 ? 15.912 3.621 13.553 1.00 51.50 280 LEU A C 1
ATOM 2189 O O . LEU A 1 280 ? 16.378 4.509 12.842 1.00 51.50 280 LEU A O 1
ATO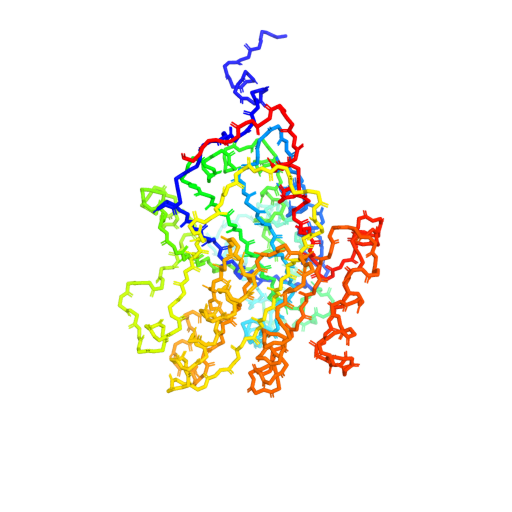M 2193 N N . SER A 1 281 ? 16.684 2.742 14.194 1.00 55.22 281 SER A N 1
ATOM 2194 C CA . SER A 1 281 ? 18.124 2.602 13.951 1.00 55.22 281 SER A CA 1
ATOM 2195 C C . SER A 1 281 ? 18.442 2.141 12.522 1.00 55.22 281 SER A C 1
ATOM 2197 O O . SER A 1 281 ? 19.543 2.377 12.042 1.00 55.22 281 SER A O 1
ATOM 2199 N N . CYS A 1 282 ? 17.485 1.515 11.830 1.00 55.72 282 CYS A N 1
ATOM 2200 C CA . CYS A 1 282 ? 17.668 0.911 10.512 1.00 55.72 282 CYS A CA 1
ATOM 2201 C C . CYS A 1 282 ? 16.335 0.967 9.738 1.00 55.72 282 CYS A C 1
ATOM 2203 O O . CYS A 1 282 ? 15.487 0.093 9.931 1.00 55.72 282 CYS A O 1
ATOM 2205 N N . PRO A 1 283 ? 16.070 2.013 8.929 1.00 70.62 283 PRO A N 1
ATOM 2206 C CA . PRO A 1 283 ? 14.890 2.023 8.072 1.00 70.62 283 PRO A CA 1
ATOM 2207 C C . PRO A 1 283 ? 15.078 0.969 6.984 1.00 70.62 283 PRO A C 1
ATOM 2209 O O . PRO A 1 283 ? 16.163 0.865 6.418 1.00 70.62 283 PRO A O 1
ATOM 2212 N N . GLY A 1 284 ? 14.038 0.186 6.712 1.00 85.62 284 GLY A N 1
ATOM 2213 C CA . GLY A 1 284 ? 14.026 -0.719 5.569 1.00 85.62 284 GLY A CA 1
ATOM 2214 C C . GLY A 1 284 ? 13.520 -0.021 4.306 1.00 85.62 284 GLY A C 1
ATOM 2215 O O . GLY A 1 284 ? 12.789 0.973 4.377 1.00 85.62 284 GLY A O 1
ATOM 2216 N N . ALA A 1 285 ? 13.891 -0.546 3.143 1.00 88.69 285 ALA A N 1
ATOM 2217 C CA . ALA A 1 285 ? 13.357 -0.136 1.852 1.00 88.69 285 ALA A CA 1
ATOM 2218 C C . ALA A 1 285 ? 12.857 -1.346 1.077 1.00 88.69 285 ALA A C 1
ATOM 2220 O O . ALA A 1 285 ? 13.527 -2.369 1.002 1.00 88.69 285 ALA A O 1
ATOM 2221 N N . ARG A 1 286 ? 11.709 -1.197 0.434 1.00 88.12 286 ARG A N 1
ATOM 2222 C CA . ARG A 1 286 ? 11.179 -2.127 -0.545 1.00 88.12 286 ARG A CA 1
ATOM 2223 C C . ARG A 1 286 ? 11.536 -1.618 -1.926 1.00 88.12 286 ARG A C 1
ATOM 2225 O O . ARG A 1 286 ? 11.182 -0.499 -2.303 1.00 88.12 286 ARG A O 1
ATOM 2232 N N . VAL A 1 287 ? 12.234 -2.456 -2.675 1.00 88.50 287 VAL A N 1
ATOM 2233 C CA . VAL A 1 287 ? 12.636 -2.205 -4.052 1.00 88.50 287 VAL A CA 1
ATOM 2234 C C . VAL A 1 287 ? 11.901 -3.162 -4.966 1.00 88.50 287 VAL A C 1
ATOM 2236 O O . VAL A 1 287 ? 11.827 -4.359 -4.717 1.00 88.50 287 VAL A O 1
ATOM 2239 N N . MET A 1 288 ? 11.314 -2.602 -6.010 1.00 87.81 288 MET A N 1
ATOM 2240 C CA . MET A 1 288 ? 10.439 -3.291 -6.944 1.00 87.81 288 MET A CA 1
ATOM 2241 C C . MET A 1 288 ? 10.927 -2.980 -8.349 1.00 87.81 288 MET A C 1
ATOM 2243 O O . MET A 1 288 ? 10.941 -1.816 -8.738 1.00 87.81 288 MET A O 1
ATOM 2247 N N . VAL A 1 289 ? 11.354 -3.993 -9.094 1.00 85.38 289 VAL A N 1
ATOM 2248 C CA . VAL A 1 289 ? 12.037 -3.848 -10.383 1.00 85.38 289 VAL A CA 1
ATOM 2249 C C . VAL A 1 289 ? 11.308 -4.668 -11.443 1.00 85.38 289 VAL A C 1
ATOM 2251 O O . VAL A 1 289 ? 11.082 -5.860 -11.256 1.00 85.38 289 VAL A O 1
ATOM 2254 N N . SER A 1 290 ? 10.956 -4.049 -12.569 1.00 82.25 290 SER A N 1
ATOM 2255 C CA . SER A 1 290 ? 10.305 -4.715 -13.709 1.00 82.25 290 SER A CA 1
ATOM 2256 C C . SER A 1 290 ? 11.247 -4.787 -14.909 1.00 82.25 290 SER A C 1
ATOM 2258 O O . SER A 1 290 ? 11.729 -3.751 -15.375 1.00 82.25 290 SER A O 1
ATOM 2260 N N . PHE A 1 291 ? 11.481 -5.988 -15.442 1.00 79.06 291 PHE A N 1
ATOM 2261 C CA . PHE A 1 291 ? 12.453 -6.233 -16.512 1.00 79.06 291 PHE A CA 1
ATOM 2262 C C . PHE A 1 291 ? 12.036 -7.361 -17.465 1.00 79.06 291 PHE A C 1
ATOM 2264 O O . PHE A 1 291 ? 11.224 -8.220 -17.127 1.00 79.06 291 PHE A O 1
ATOM 2271 N N . ALA A 1 292 ? 12.598 -7.361 -18.676 1.00 77.94 292 ALA A N 1
ATOM 2272 C CA . ALA A 1 292 ? 12.389 -8.425 -19.655 1.00 77.94 292 ALA A CA 1
ATOM 2273 C C . ALA A 1 292 ? 13.427 -9.543 -19.470 1.00 77.94 292 ALA A C 1
ATOM 2275 O O . ALA A 1 292 ? 14.626 -9.283 -19.367 1.00 77.94 292 ALA A O 1
ATOM 2276 N N . LEU A 1 293 ? 12.984 -10.797 -19.503 1.00 72.88 293 LEU A N 1
ATOM 2277 C CA . LEU A 1 293 ? 13.839 -11.980 -19.485 1.00 72.88 293 LEU A CA 1
ATOM 2278 C C . LEU A 1 293 ? 14.420 -12.228 -20.875 1.00 72.88 293 LEU A C 1
ATOM 2280 O O . LEU A 1 293 ? 13.884 -12.994 -21.670 1.00 72.88 293 LEU A O 1
ATOM 2284 N N . ARG A 1 294 ? 15.527 -11.552 -21.175 1.00 74.38 294 ARG A N 1
ATOM 2285 C CA . ARG A 1 294 ? 16.283 -11.743 -22.418 1.00 74.38 294 ARG A CA 1
ATOM 2286 C C . ARG A 1 294 ? 17.374 -12.796 -22.231 1.00 74.38 294 ARG A C 1
ATOM 2288 O O . ARG A 1 294 ? 17.960 -12.925 -21.152 1.00 74.38 294 ARG A O 1
ATOM 2295 N N . ASP A 1 295 ? 17.702 -13.515 -23.300 1.00 65.56 295 ASP A N 1
ATOM 2296 C CA . ASP A 1 295 ? 18.942 -14.287 -23.327 1.00 65.56 295 ASP A CA 1
ATOM 2297 C C . ASP A 1 295 ? 20.126 -13.324 -23.179 1.00 65.56 295 ASP A C 1
ATOM 2299 O O . ASP A 1 295 ? 20.247 -12.348 -23.917 1.00 65.56 295 ASP A O 1
ATOM 2303 N N . GLY A 1 296 ? 20.967 -13.563 -22.170 1.00 64.19 296 GLY A N 1
ATOM 2304 C CA . GLY A 1 296 ? 22.095 -12.689 -21.844 1.00 64.19 296 GLY A CA 1
ATOM 2305 C C . GLY A 1 296 ? 21.854 -11.663 -20.731 1.00 64.19 296 GLY A C 1
ATOM 2306 O O . GLY A 1 296 ? 22.777 -10.895 -20.460 1.00 64.19 296 GLY A O 1
ATOM 2307 N N . VAL A 1 297 ? 20.698 -11.661 -20.040 1.00 66.31 297 VAL A N 1
ATOM 2308 C CA . VAL A 1 297 ? 20.598 -10.974 -18.731 1.00 66.31 297 VAL A CA 1
ATOM 2309 C C . VAL A 1 297 ? 21.740 -11.492 -17.852 1.00 66.31 297 VAL A C 1
ATOM 2311 O O . VAL A 1 297 ? 21.847 -12.695 -17.601 1.00 66.31 297 VAL A O 1
ATOM 2314 N N . GLN A 1 298 ? 22.656 -10.595 -17.484 1.00 62.62 298 GLN A N 1
ATOM 2315 C CA . GLN A 1 298 ? 23.989 -10.988 -17.040 1.00 62.62 298 GLN A CA 1
ATOM 2316 C C . GLN A 1 298 ? 23.943 -11.749 -15.711 1.00 62.62 298 GLN A C 1
ATOM 2318 O O . GLN A 1 298 ? 23.302 -11.320 -14.753 1.00 62.62 298 GLN A O 1
ATOM 2323 N N . THR A 1 299 ? 24.738 -12.819 -15.602 1.00 63.81 299 THR A N 1
ATOM 2324 C CA . THR A 1 299 ? 25.016 -13.536 -14.342 1.00 63.81 299 THR A CA 1
ATOM 2325 C C . THR A 1 299 ? 25.429 -12.584 -13.214 1.00 63.81 299 THR A C 1
ATOM 2327 O O . THR A 1 299 ? 25.164 -12.852 -12.044 1.00 63.81 299 THR A O 1
ATOM 2330 N N . ARG A 1 300 ? 26.043 -11.442 -13.563 1.00 69.00 300 ARG A N 1
ATOM 2331 C CA . ARG A 1 300 ? 26.442 -10.396 -12.620 1.00 69.00 300 ARG A CA 1
ATOM 2332 C C . ARG A 1 300 ? 25.258 -9.848 -11.820 1.00 69.00 300 ARG A C 1
ATOM 2334 O O . ARG A 1 300 ? 25.345 -9.869 -10.596 1.00 69.00 300 ARG A O 1
ATOM 2341 N N . ALA A 1 301 ? 24.156 -9.468 -12.472 1.00 72.12 301 ALA A N 1
ATOM 2342 C CA . ALA A 1 301 ? 22.959 -8.955 -11.801 1.00 72.12 301 ALA A CA 1
ATOM 2343 C C . ALA A 1 301 ? 22.449 -9.949 -10.753 1.00 72.12 301 ALA A C 1
ATOM 2345 O O . ALA A 1 301 ? 22.219 -9.597 -9.600 1.00 72.12 301 ALA A O 1
ATOM 2346 N N . PHE A 1 302 ? 22.372 -11.228 -11.124 1.00 71.94 302 PHE A N 1
ATOM 2347 C CA . PHE A 1 302 ? 21.940 -12.283 -10.212 1.00 71.94 302 PHE A CA 1
ATOM 2348 C C . PHE A 1 302 ? 22.923 -12.531 -9.073 1.00 71.94 302 PHE A C 1
ATOM 2350 O O . PHE A 1 302 ? 22.497 -12.767 -7.946 1.00 71.94 302 PHE A O 1
ATOM 2357 N N . SER A 1 303 ? 24.229 -12.429 -9.325 1.00 72.12 303 SER A N 1
ATOM 2358 C CA . SER A 1 303 ? 25.233 -12.529 -8.265 1.00 72.12 303 SER A CA 1
ATOM 2359 C C . SER A 1 303 ? 25.146 -11.364 -7.273 1.00 72.12 303 SER A C 1
ATOM 2361 O O . SER A 1 303 ? 25.271 -11.590 -6.069 1.00 72.12 303 SER A O 1
ATOM 2363 N N . THR A 1 304 ? 24.855 -10.151 -7.758 1.00 72.25 304 THR A N 1
ATOM 2364 C CA . THR A 1 304 ? 24.594 -8.967 -6.934 1.00 72.25 304 THR A CA 1
ATOM 2365 C C . THR A 1 304 ? 23.332 -9.156 -6.105 1.00 72.25 304 THR A C 1
ATOM 2367 O O . THR A 1 304 ? 23.402 -8.998 -4.889 1.00 72.25 304 THR A O 1
ATOM 2370 N N . ILE A 1 305 ? 22.216 -9.582 -6.714 1.00 70.19 305 ILE A N 1
ATOM 2371 C CA . ILE A 1 305 ? 20.983 -9.914 -5.982 1.00 70.19 305 ILE A CA 1
ATOM 2372 C C . ILE A 1 305 ? 21.291 -10.958 -4.911 1.00 70.19 305 ILE A C 1
ATOM 2374 O O . ILE A 1 305 ? 20.972 -10.750 -3.752 1.00 70.19 305 ILE A O 1
ATOM 2378 N N . ARG A 1 306 ? 21.963 -12.061 -5.253 1.00 73.62 306 ARG A N 1
ATOM 2379 C CA . ARG A 1 306 ? 22.261 -13.152 -4.316 1.00 73.62 306 ARG A CA 1
ATOM 2380 C C . ARG A 1 306 ? 23.109 -12.691 -3.129 1.00 73.62 306 ARG A C 1
ATOM 2382 O O . ARG A 1 306 ? 22.788 -13.000 -1.981 1.00 73.62 306 ARG A O 1
ATOM 2389 N N . ASN A 1 307 ? 24.207 -11.986 -3.400 1.00 74.94 307 ASN A N 1
ATOM 2390 C CA . ASN A 1 307 ? 25.111 -11.496 -2.361 1.00 74.94 307 ASN A CA 1
ATOM 2391 C C . ASN A 1 307 ? 24.419 -10.422 -1.510 1.00 74.94 307 ASN A C 1
ATOM 2393 O O . ASN A 1 307 ? 24.501 -10.455 -0.283 1.00 74.94 307 ASN A O 1
ATOM 2397 N N . GLY A 1 308 ? 23.671 -9.529 -2.155 1.00 70.62 308 GLY A N 1
ATOM 2398 C CA . GLY A 1 308 ? 22.847 -8.515 -1.516 1.00 70.62 308 GLY A CA 1
ATOM 2399 C C . GLY A 1 308 ? 21.776 -9.118 -0.612 1.00 70.62 308 GLY A C 1
ATOM 2400 O O . GLY A 1 308 ? 21.731 -8.790 0.564 1.00 70.62 308 GLY A O 1
ATOM 2401 N N . CYS A 1 309 ? 20.991 -10.083 -1.098 1.00 68.50 309 CYS A N 1
ATOM 2402 C CA . CYS A 1 309 ? 19.922 -10.754 -0.352 1.00 68.50 309 CYS A CA 1
ATOM 2403 C C . CYS A 1 309 ? 20.398 -11.352 0.970 1.00 68.50 309 CYS A C 1
ATOM 2405 O O . CYS A 1 309 ? 19.738 -11.171 1.991 1.00 68.50 309 CYS A O 1
ATOM 2407 N N . ARG A 1 310 ? 21.572 -11.996 0.983 1.00 69.56 310 ARG A N 1
ATOM 2408 C CA . ARG A 1 310 ? 22.167 -12.526 2.222 1.00 69.56 310 ARG A CA 1
ATOM 2409 C C . ARG A 1 310 ? 22.528 -11.432 3.224 1.00 69.56 310 ARG A C 1
ATOM 2411 O O . ARG A 1 310 ? 22.509 -11.680 4.423 1.00 69.56 310 ARG A O 1
ATOM 2418 N N . THR A 1 311 ? 22.874 -10.249 2.732 1.00 69.38 311 THR A N 1
ATOM 2419 C CA . THR A 1 311 ? 23.363 -9.135 3.551 1.00 69.38 311 THR A CA 1
ATOM 2420 C C . THR A 1 311 ? 22.233 -8.197 3.987 1.00 69.38 311 THR A C 1
ATOM 2422 O O . THR A 1 311 ? 22.319 -7.596 5.050 1.00 69.38 311 THR A O 1
ATOM 2425 N N . TRP A 1 312 ? 21.171 -8.082 3.186 1.00 66.81 312 TRP A N 1
ATOM 2426 C CA . TRP A 1 312 ? 20.077 -7.118 3.359 1.00 66.81 312 TRP A CA 1
ATOM 2427 C C . TRP A 1 312 ? 18.793 -7.737 3.916 1.00 66.81 312 TRP A C 1
ATOM 2429 O O . TRP A 1 312 ? 17.783 -7.044 3.986 1.00 66.81 312 TRP A O 1
ATOM 2439 N N . LEU A 1 313 ? 18.819 -9.027 4.283 1.00 63.41 313 LEU A N 1
ATOM 2440 C CA . LEU A 1 313 ? 17.627 -9.820 4.621 1.00 63.41 313 LEU A CA 1
ATOM 2441 C C . LEU A 1 313 ? 16.578 -9.811 3.497 1.00 63.41 313 LEU A C 1
ATOM 2443 O O . LEU A 1 313 ? 15.377 -9.869 3.757 1.00 63.41 313 LEU A O 1
ATOM 2447 N N . ALA A 1 314 ? 17.029 -9.731 2.242 1.00 61.47 314 ALA A N 1
ATOM 2448 C CA . ALA A 1 314 ? 16.108 -9.517 1.144 1.00 61.47 314 ALA A CA 1
ATOM 2449 C C . ALA A 1 314 ? 15.475 -10.795 0.625 1.00 61.47 314 ALA A C 1
ATOM 2451 O O . ALA A 1 314 ? 16.145 -11.789 0.343 1.00 61.47 314 ALA A O 1
ATOM 2452 N N . ARG A 1 315 ? 14.163 -10.709 0.426 1.00 62.06 315 ARG A N 1
ATOM 2453 C CA . ARG A 1 315 ? 13.355 -11.725 -0.228 1.00 62.06 315 ARG A CA 1
ATOM 2454 C C . ARG A 1 315 ? 13.241 -11.408 -1.705 1.00 62.06 315 ARG A C 1
ATOM 2456 O O . ARG A 1 315 ? 12.752 -10.342 -2.040 1.00 62.06 315 ARG A O 1
ATOM 2463 N N . LEU A 1 316 ? 13.634 -12.352 -2.550 1.00 62.84 316 LEU A N 1
ATOM 2464 C CA . LEU A 1 316 ? 13.434 -12.318 -3.991 1.00 62.84 316 LEU A CA 1
ATOM 2465 C C . LEU A 1 316 ? 12.048 -12.891 -4.314 1.00 62.84 316 LEU A C 1
ATOM 2467 O O . LEU A 1 316 ? 11.768 -14.057 -4.028 1.00 62.84 316 LEU A O 1
ATOM 2471 N N . ILE A 1 317 ? 11.179 -12.089 -4.923 1.00 64.88 317 ILE A N 1
ATOM 2472 C CA . ILE A 1 317 ? 9.910 -12.572 -5.481 1.00 64.88 317 ILE A CA 1
ATOM 2473 C C . ILE A 1 317 ? 9.974 -12.418 -6.993 1.00 64.88 317 ILE A C 1
ATOM 2475 O O . ILE A 1 317 ? 10.197 -11.308 -7.462 1.00 64.88 317 ILE A O 1
ATOM 2479 N N . VAL A 1 318 ? 9.800 -13.521 -7.730 1.00 63.25 318 VAL A N 1
ATOM 2480 C CA . VAL A 1 318 ? 9.860 -13.544 -9.201 1.00 63.25 318 VAL A CA 1
ATOM 2481 C C . VAL A 1 318 ? 8.499 -13.924 -9.764 1.00 63.25 318 VAL A C 1
ATOM 2483 O O . VAL A 1 318 ? 7.986 -15.004 -9.462 1.00 63.25 318 VAL A O 1
ATOM 2486 N N . PHE A 1 319 ? 7.956 -13.062 -10.625 1.00 61.62 319 PHE A N 1
ATOM 2487 C CA . PHE A 1 319 ? 6.725 -13.310 -11.382 1.00 61.62 319 PHE A CA 1
ATOM 2488 C C . PHE A 1 319 ? 7.024 -13.347 -12.877 1.00 61.62 319 PHE A C 1
ATOM 2490 O O . PHE A 1 319 ? 7.470 -12.340 -13.413 1.00 61.62 319 PHE A O 1
ATOM 2497 N N . GLY A 1 320 ? 6.773 -14.476 -13.541 1.00 56.25 320 GLY A N 1
ATOM 2498 C CA . GLY A 1 320 ? 6.959 -14.635 -14.985 1.00 56.25 320 GLY A CA 1
ATOM 2499 C C . GLY A 1 320 ? 5.644 -14.546 -15.762 1.00 56.25 320 GLY A C 1
ATOM 2500 O O . GLY A 1 320 ? 4.657 -15.169 -15.374 1.00 56.25 320 GLY A O 1
ATOM 2501 N N . THR A 1 321 ? 5.624 -13.822 -16.885 1.00 53.12 321 THR A N 1
ATOM 2502 C CA . THR A 1 321 ? 4.590 -14.016 -17.922 1.00 53.12 321 THR A CA 1
ATOM 2503 C C . THR A 1 321 ? 5.092 -15.061 -18.923 1.00 53.12 321 THR A C 1
ATOM 2505 O O . THR A 1 321 ? 6.011 -14.801 -19.690 1.00 53.12 321 THR A O 1
ATOM 2508 N N . GLY A 1 322 ? 4.533 -16.272 -18.866 1.00 54.50 322 GLY A N 1
ATOM 2509 C CA . GLY A 1 322 ? 5.067 -17.465 -19.542 1.00 54.50 322 GLY A CA 1
ATOM 2510 C C . GLY A 1 322 ? 5.433 -18.529 -18.505 1.00 54.50 322 GLY A C 1
ATOM 2511 O O . GLY A 1 322 ? 5.703 -18.160 -17.367 1.00 54.50 322 GLY A O 1
ATOM 2512 N N . SER A 1 323 ? 5.343 -19.814 -18.871 1.00 53.44 323 SER A N 1
ATOM 2513 C CA . SER A 1 323 ? 5.366 -20.983 -17.967 1.00 53.44 323 SER A CA 1
ATOM 2514 C C . SER A 1 323 ? 6.307 -20.864 -16.757 1.00 53.44 323 SER A C 1
ATOM 2516 O O . SER A 1 323 ? 7.364 -20.236 -16.822 1.00 53.44 323 SER A O 1
ATOM 2518 N N . VAL A 1 324 ? 5.949 -21.543 -15.658 1.00 58.38 324 VAL A N 1
ATOM 2519 C CA . VAL A 1 324 ? 6.760 -21.768 -14.436 1.00 58.38 324 VAL A CA 1
ATOM 2520 C C . VAL A 1 324 ? 8.263 -21.920 -14.704 1.00 58.38 324 VAL A C 1
ATOM 2522 O O . VAL A 1 324 ? 9.096 -21.482 -13.906 1.00 58.38 324 VAL A O 1
ATOM 2525 N N . ASP A 1 325 ? 8.606 -22.514 -15.842 1.00 63.00 325 ASP A N 1
ATOM 2526 C CA . ASP A 1 325 ? 9.960 -22.731 -16.333 1.00 63.00 325 ASP A CA 1
ATOM 2527 C C . ASP A 1 325 ? 10.788 -21.449 -16.480 1.00 63.00 325 ASP A C 1
ATOM 2529 O O . ASP A 1 325 ? 11.985 -21.499 -16.234 1.00 63.00 325 ASP A O 1
ATOM 2533 N N . ALA A 1 326 ? 10.206 -20.292 -16.811 1.00 63.16 326 ALA A N 1
ATOM 2534 C CA . ALA A 1 326 ? 10.954 -19.034 -16.915 1.00 63.16 326 ALA A CA 1
ATOM 2535 C C . ALA A 1 326 ? 11.408 -18.521 -15.537 1.00 63.16 326 ALA A C 1
ATOM 2537 O O . ALA A 1 326 ? 12.554 -18.102 -15.364 1.00 63.16 326 ALA A O 1
ATOM 2538 N N . GLY A 1 327 ? 10.525 -18.608 -14.536 1.00 65.00 327 GLY A N 1
ATOM 2539 C CA . GLY A 1 327 ? 10.855 -18.287 -13.147 1.00 65.00 327 GLY A CA 1
ATOM 2540 C C . GLY A 1 327 ? 11.877 -19.266 -12.570 1.00 65.00 327 GLY A C 1
ATOM 2541 O O . GLY A 1 327 ? 12.850 -18.844 -11.950 1.00 65.00 327 GLY A O 1
ATOM 2542 N N . ARG A 1 328 ? 11.712 -20.569 -12.834 1.00 66.88 328 ARG A N 1
ATOM 2543 C CA . ARG A 1 328 ? 12.688 -21.597 -12.436 1.00 66.88 328 ARG A CA 1
ATOM 2544 C C . ARG A 1 328 ? 14.029 -21.431 -13.141 1.00 66.88 328 ARG A C 1
ATOM 2546 O O . ARG A 1 328 ? 15.047 -21.453 -12.470 1.00 66.88 328 ARG A O 1
ATOM 2553 N N . ALA A 1 329 ? 14.048 -21.151 -14.442 1.00 68.94 329 ALA A N 1
ATOM 2554 C CA . ALA A 1 329 ? 15.278 -20.892 -15.184 1.00 68.94 329 ALA A CA 1
ATOM 2555 C C . ALA A 1 329 ? 16.037 -19.679 -14.626 1.00 68.94 329 ALA A C 1
ATOM 2557 O O . ALA A 1 329 ? 17.267 -19.679 -14.605 1.00 68.94 329 ALA A O 1
ATOM 2558 N N . LEU A 1 330 ? 15.324 -18.657 -14.141 1.00 67.38 330 LEU A N 1
ATOM 2559 C CA . LEU A 1 330 ? 15.935 -17.537 -13.430 1.00 67.38 330 LEU A CA 1
ATOM 2560 C C . LEU A 1 330 ? 16.566 -17.984 -12.102 1.00 67.38 330 LEU A C 1
ATOM 2562 O O . LEU A 1 330 ? 17.707 -17.615 -11.822 1.00 67.38 330 LEU A O 1
ATOM 2566 N N . LEU A 1 331 ? 15.871 -18.817 -11.317 1.00 67.19 331 LEU A N 1
ATOM 2567 C CA . LEU A 1 331 ? 16.432 -19.396 -10.090 1.00 67.19 331 LEU A CA 1
ATOM 2568 C C . LEU A 1 331 ? 17.673 -20.229 -10.357 1.00 67.19 331 LEU A C 1
ATOM 2570 O O . LEU A 1 331 ? 18.700 -20.006 -9.716 1.00 67.19 331 LEU A O 1
ATOM 2574 N N . ASP A 1 332 ? 17.582 -21.138 -11.319 1.00 70.56 332 ASP A N 1
ATOM 2575 C CA . ASP A 1 332 ? 18.648 -22.063 -11.675 1.00 70.56 332 ASP A CA 1
ATOM 2576 C C . ASP A 1 332 ? 19.896 -21.292 -12.129 1.00 70.56 332 ASP A C 1
ATOM 2578 O O . ASP A 1 332 ? 21.014 -21.624 -11.742 1.00 70.56 332 ASP A O 1
ATOM 2582 N N . ARG A 1 333 ? 19.715 -20.196 -12.883 1.00 66.88 333 ARG A N 1
ATOM 2583 C CA . ARG A 1 333 ? 20.810 -19.307 -13.314 1.00 66.88 333 ARG A CA 1
ATOM 2584 C C . ARG A 1 333 ? 21.376 -18.440 -12.189 1.00 66.88 333 ARG A C 1
ATOM 2586 O O . ARG A 1 333 ? 22.545 -18.064 -12.247 1.00 66.88 333 ARG A O 1
ATOM 2593 N N . SER A 1 334 ? 20.558 -18.090 -11.198 1.00 61.91 334 SER A N 1
ATOM 2594 C CA . SER A 1 334 ? 20.970 -17.252 -10.066 1.00 61.91 334 SER A CA 1
ATOM 2595 C C . SER A 1 334 ? 21.710 -18.008 -8.961 1.00 61.91 334 SER A C 1
ATOM 2597 O O . SER A 1 334 ? 22.266 -17.362 -8.071 1.00 61.91 334 SER A O 1
ATOM 2599 N N . ASP A 1 335 ? 21.721 -19.349 -8.997 1.00 60.81 335 ASP A N 1
ATOM 2600 C CA . ASP A 1 335 ? 22.235 -20.192 -7.904 1.00 60.81 335 ASP A CA 1
ATOM 2601 C C . ASP A 1 335 ? 21.609 -19.794 -6.543 1.00 60.81 335 ASP A C 1
ATOM 2603 O O . ASP A 1 335 ? 22.216 -19.881 -5.474 1.00 60.81 335 ASP A O 1
ATOM 2607 N N . ALA A 1 336 ? 20.373 -19.277 -6.595 1.00 55.00 336 ALA A N 1
ATOM 2608 C CA . ALA A 1 336 ? 19.605 -18.785 -5.453 1.00 55.00 336 ALA A CA 1
ATOM 2609 C C . ALA A 1 336 ? 18.607 -19.833 -4.941 1.00 55.00 336 ALA A C 1
ATOM 2611 O O . ALA A 1 336 ? 17.717 -19.514 -4.162 1.00 55.00 336 ALA A O 1
ATOM 2612 N N . ALA A 1 337 ? 18.775 -21.100 -5.337 1.00 52.62 337 ALA A N 1
ATOM 2613 C CA . ALA A 1 337 ? 17.925 -22.229 -4.953 1.00 52.62 337 ALA A CA 1
ATOM 2614 C C . ALA A 1 337 ? 17.941 -22.558 -3.444 1.00 52.62 337 ALA A C 1
ATOM 2616 O O . ALA A 1 337 ? 17.283 -23.505 -3.012 1.00 52.62 337 ALA A O 1
ATOM 2617 N N . ALA A 1 338 ? 18.650 -21.778 -2.619 1.00 55.00 338 ALA A N 1
ATOM 2618 C CA . ALA A 1 338 ? 18.416 -21.762 -1.182 1.00 55.00 338 ALA A CA 1
ATOM 2619 C C . ALA A 1 338 ? 16.984 -21.255 -0.930 1.00 55.00 338 ALA A C 1
ATOM 2621 O O . ALA A 1 338 ? 16.720 -20.053 -0.945 1.00 55.00 338 ALA A O 1
ATOM 2622 N N . ALA A 1 339 ? 16.068 -22.205 -0.728 1.00 48.00 339 ALA A N 1
ATOM 2623 C CA . ALA A 1 339 ? 14.613 -22.034 -0.683 1.00 48.00 339 ALA A CA 1
ATOM 2624 C C . ALA A 1 339 ? 14.092 -20.970 0.305 1.00 48.00 339 ALA A C 1
ATOM 2626 O O . ALA A 1 339 ? 12.931 -20.582 0.228 1.00 48.00 339 ALA A O 1
ATOM 2627 N N . GLU A 1 340 ? 14.929 -20.485 1.222 1.00 51.97 340 GLU A N 1
ATOM 2628 C CA . GLU A 1 340 ? 14.563 -19.476 2.218 1.00 51.97 340 GLU A CA 1
ATOM 2629 C C . GLU A 1 340 ? 14.525 -18.046 1.656 1.00 51.97 340 GLU A C 1
ATOM 2631 O O . GLU A 1 340 ? 13.798 -17.206 2.181 1.00 51.97 340 GLU A O 1
ATOM 2636 N N . LEU A 1 341 ? 15.269 -17.755 0.582 1.00 49.94 341 LEU A N 1
ATOM 2637 C CA . LEU A 1 341 ? 15.417 -16.387 0.061 1.00 49.94 341 LEU A CA 1
ATOM 2638 C C . LEU A 1 341 ? 14.529 -16.086 -1.142 1.00 49.94 341 LEU A C 1
ATOM 2640 O O . LEU A 1 341 ? 14.381 -14.918 -1.507 1.00 49.94 341 LEU A O 1
ATOM 2644 N N . VAL A 1 342 ? 13.946 -17.112 -1.769 1.00 54.72 342 VAL A N 1
ATOM 2645 C CA . VAL A 1 342 ? 13.248 -16.939 -3.040 1.00 54.72 342 VAL A CA 1
ATOM 2646 C C . VAL A 1 342 ? 11.866 -17.560 -3.038 1.00 54.72 342 VAL A C 1
ATOM 2648 O O . VAL A 1 342 ? 11.684 -18.738 -2.756 1.00 54.72 342 VAL A O 1
ATOM 2651 N N . THR A 1 343 ? 10.873 -16.756 -3.405 1.00 55.69 343 THR A N 1
ATOM 2652 C CA . THR A 1 343 ? 9.506 -17.217 -3.642 1.00 55.69 343 THR A CA 1
ATOM 2653 C C . THR A 1 343 ? 9.215 -17.096 -5.136 1.00 55.69 343 THR A C 1
ATOM 2655 O O . THR A 1 343 ? 9.032 -15.990 -5.644 1.00 55.69 343 THR A O 1
ATOM 2658 N N . VAL A 1 344 ? 9.210 -18.226 -5.853 1.00 53.28 344 VAL A N 1
ATOM 2659 C CA . VAL A 1 344 ? 8.791 -18.265 -7.264 1.00 53.28 344 VAL A CA 1
ATOM 2660 C C . VAL A 1 344 ? 7.312 -18.502 -7.354 1.00 53.28 344 VAL A C 1
ATOM 2662 O O . VAL A 1 344 ? 6.779 -19.454 -6.782 1.00 53.28 344 VAL A O 1
ATOM 2665 N N . LEU A 1 345 ? 6.673 -17.609 -8.092 1.00 53.72 345 LEU A N 1
ATOM 2666 C CA . LEU A 1 345 ? 5.241 -17.532 -8.199 1.00 53.72 345 LEU A CA 1
ATOM 2667 C C . LEU A 1 345 ? 4.855 -17.889 -9.622 1.00 53.72 345 LEU A C 1
ATOM 2669 O O . LEU A 1 345 ? 5.200 -17.186 -10.570 1.00 53.72 345 LEU A O 1
ATOM 2673 N N . ASP A 1 346 ? 4.186 -19.030 -9.760 1.00 51.03 346 ASP A N 1
ATOM 2674 C CA . ASP A 1 346 ? 3.624 -19.465 -11.031 1.00 51.03 346 ASP A CA 1
ATOM 2675 C C . ASP A 1 346 ? 2.550 -18.463 -11.464 1.00 51.03 346 ASP A C 1
ATOM 2677 O O . ASP A 1 346 ? 1.560 -18.278 -10.759 1.00 51.03 346 ASP A O 1
ATOM 2681 N N . GLY A 1 347 ? 2.742 -17.818 -12.616 1.00 48.81 347 GLY A N 1
ATOM 2682 C CA . GLY A 1 347 ? 1.786 -16.864 -13.171 1.00 48.81 347 GLY A CA 1
ATOM 2683 C C . GLY A 1 347 ? 0.420 -17.483 -13.482 1.00 48.81 347 GLY A C 1
ATOM 2684 O O . GLY A 1 347 ? -0.587 -16.793 -13.365 1.00 48.81 347 GLY A O 1
ATOM 2685 N N . ASP A 1 348 ? 0.341 -18.773 -13.818 1.00 46.00 348 ASP A N 1
ATOM 2686 C CA . ASP A 1 348 ? -0.917 -19.467 -14.118 1.00 46.00 348 ASP A CA 1
ATOM 2687 C C . ASP A 1 348 ? -1.612 -19.995 -12.855 1.00 46.00 348 ASP A C 1
ATOM 2689 O O . ASP A 1 348 ? -2.836 -19.894 -12.752 1.00 46.00 348 ASP A O 1
ATOM 2693 N N . ALA A 1 349 ? -0.865 -20.445 -11.841 1.00 42.03 349 ALA A N 1
ATOM 2694 C CA . ALA A 1 349 ? -1.420 -20.716 -10.508 1.00 42.03 349 ALA A CA 1
ATOM 2695 C C . ALA A 1 349 ? -1.852 -19.418 -9.796 1.00 42.03 349 ALA A C 1
ATOM 2697 O O . ALA A 1 349 ? -2.926 -19.362 -9.201 1.00 42.03 349 ALA A O 1
ATOM 2698 N N . ALA A 1 350 ? -1.087 -18.327 -9.942 1.00 43.50 350 ALA A N 1
ATOM 2699 C CA . ALA A 1 350 ? -1.479 -16.987 -9.498 1.00 43.50 350 ALA A CA 1
ATOM 2700 C C . ALA A 1 350 ? -2.783 -16.533 -10.170 1.00 43.50 350 ALA A C 1
ATOM 2702 O O . ALA A 1 350 ? -3.638 -15.926 -9.522 1.00 43.50 350 ALA A O 1
ATOM 2703 N N . ARG A 1 351 ? -2.950 -16.851 -11.463 1.00 44.91 351 ARG A N 1
ATOM 2704 C CA . ARG A 1 351 ? -4.159 -16.557 -12.244 1.00 44.91 351 ARG A CA 1
ATOM 2705 C C . ARG A 1 351 ? -5.351 -17.450 -11.893 1.00 44.91 351 ARG A C 1
ATOM 2707 O O . ARG A 1 351 ? -6.464 -16.941 -11.920 1.00 44.91 351 ARG A O 1
ATOM 2714 N N . SER A 1 352 ? -5.149 -18.734 -11.589 1.00 39.16 352 SER A N 1
ATOM 2715 C CA . SER A 1 352 ? -6.228 -19.725 -11.407 1.00 39.16 352 SER A CA 1
ATOM 2716 C C . SER A 1 352 ? -6.653 -19.937 -9.953 1.00 39.16 352 SER A C 1
ATOM 2718 O O . SER A 1 352 ? -7.845 -20.063 -9.683 1.00 39.16 352 SER A O 1
ATOM 2720 N N . GLU A 1 353 ? -5.718 -19.923 -9.003 1.00 37.75 353 GLU A N 1
ATOM 2721 C CA . GLU A 1 353 ? -6.040 -20.010 -7.574 1.00 37.75 353 GLU A CA 1
ATOM 2722 C C . GLU A 1 353 ? -6.291 -18.633 -6.965 1.00 37.75 353 GLU A C 1
ATOM 2724 O O . GLU A 1 353 ? -6.817 -18.527 -5.858 1.00 37.75 353 GLU A O 1
ATOM 2729 N N . HIS A 1 354 ? -5.917 -17.562 -7.676 1.00 42.31 354 HIS A N 1
ATOM 2730 C CA . HIS A 1 354 ? -5.948 -16.191 -7.180 1.00 42.31 354 HIS A CA 1
ATOM 2731 C C . HIS A 1 354 ? -5.375 -16.080 -5.762 1.00 42.31 354 HIS A C 1
ATOM 2733 O O . HIS A 1 354 ? -5.803 -15.221 -5.006 1.00 42.31 354 HIS A O 1
ATOM 2739 N N . ILE A 1 355 ? -4.478 -16.955 -5.315 1.00 34.44 355 ILE A N 1
ATOM 2740 C CA . ILE A 1 355 ? -3.887 -16.890 -3.983 1.00 34.44 355 ILE A CA 1
ATOM 2741 C C . ILE A 1 355 ? -2.405 -16.869 -4.201 1.00 34.44 355 ILE A C 1
ATOM 2743 O O . ILE A 1 355 ? -1.777 -17.879 -4.483 1.00 34.44 355 ILE A O 1
ATOM 2747 N N . LEU A 1 356 ? -1.860 -15.681 -4.011 1.00 38.12 356 LEU A N 1
ATOM 2748 C CA . LEU A 1 356 ? -0.450 -15.530 -3.803 1.00 38.12 356 LEU A CA 1
ATOM 2749 C C . LEU A 1 356 ? -0.224 -14.364 -2.890 1.00 38.12 356 LEU A C 1
ATOM 2751 O O . LEU A 1 356 ? -0.229 -13.254 -3.383 1.00 38.12 356 LEU A O 1
ATOM 2755 N N . ALA A 1 357 ? -0.162 -14.593 -1.577 1.00 34.75 357 ALA A N 1
ATOM 2756 C CA . ALA A 1 357 ? 0.206 -13.582 -0.578 1.00 34.75 357 ALA A CA 1
ATOM 2757 C C . ALA A 1 357 ? -0.352 -12.145 -0.806 1.00 34.75 357 ALA A C 1
ATOM 2759 O O . ALA A 1 357 ? 0.258 -11.188 -0.354 1.00 34.75 357 ALA A O 1
ATOM 2760 N N . GLY A 1 358 ? -1.504 -11.985 -1.477 1.00 33.03 358 GLY A N 1
ATOM 2761 C CA . GLY A 1 358 ? -2.029 -10.681 -1.889 1.00 33.03 358 GLY A CA 1
ATOM 2762 C C . GLY A 1 358 ? -1.527 -10.057 -3.216 1.00 33.03 358 GLY A C 1
ATOM 2763 O O . GLY A 1 358 ? -1.605 -8.857 -3.356 1.00 33.03 358 GLY A O 1
ATOM 2764 N N . TYR A 1 359 ? -1.066 -10.749 -4.252 1.00 38.16 359 TYR A N 1
ATOM 2765 C CA . TYR A 1 359 ? -0.588 -10.045 -5.464 1.00 38.16 359 TYR A CA 1
ATOM 2766 C C . TYR A 1 359 ? -1.486 -10.276 -6.695 1.00 38.16 359 TYR A C 1
ATOM 2768 O O . TYR A 1 359 ? -1.497 -11.380 -7.232 1.00 38.16 359 TYR A O 1
ATOM 2776 N N . PRO A 1 360 ? -2.211 -9.265 -7.212 1.00 36.59 360 PRO A N 1
ATOM 2777 C CA . PRO A 1 360 ? -2.523 -9.118 -8.617 1.00 36.59 360 PRO A CA 1
ATOM 2778 C C . PRO A 1 360 ? -1.391 -8.277 -9.196 1.00 36.59 360 PRO A C 1
ATOM 2780 O O . PRO A 1 360 ? -1.483 -7.055 -9.286 1.00 36.59 360 PRO A O 1
ATOM 2783 N N . VAL A 1 361 ? -0.287 -8.927 -9.557 1.00 38.16 361 VAL A N 1
ATOM 2784 C CA . VAL A 1 361 ? 0.656 -8.258 -10.451 1.00 38.16 361 VAL A CA 1
ATOM 2785 C C . VAL A 1 361 ? -0.098 -8.055 -11.756 1.00 38.16 361 VAL A C 1
ATOM 2787 O O . VAL A 1 361 ? -0.545 -9.015 -12.382 1.00 38.16 361 VAL A O 1
ATOM 2790 N N . HIS A 1 362 ? -0.306 -6.792 -12.105 1.00 37.88 362 HIS A N 1
ATOM 2791 C CA . HIS A 1 362 ? -1.042 -6.381 -13.286 1.00 37.88 362 HIS A CA 1
ATOM 2792 C C . HIS A 1 362 ? -0.475 -7.113 -14.527 1.00 37.88 362 HIS A C 1
ATOM 2794 O O . HIS A 1 362 ? 0.716 -6.963 -14.821 1.00 37.88 362 HIS A O 1
ATOM 2800 N N . PRO A 1 363 ? -1.280 -7.890 -15.283 1.00 36.78 363 PRO A N 1
ATOM 2801 C CA . PRO A 1 363 ? -0.832 -8.623 -16.481 1.00 36.78 363 PRO A CA 1
ATOM 2802 C C . PRO A 1 363 ? -0.293 -7.722 -17.606 1.00 36.78 363 PRO A C 1
ATOM 2804 O O . PRO A 1 363 ? 0.235 -8.188 -18.614 1.00 36.78 363 PRO A O 1
ATOM 2807 N N . LEU A 1 364 ? -0.465 -6.413 -17.460 1.00 37.91 364 LEU A N 1
ATOM 2808 C CA . LEU A 1 364 ? -0.502 -5.450 -18.545 1.00 37.91 364 LEU A CA 1
ATOM 2809 C C . LEU A 1 364 ? 0.836 -4.778 -18.835 1.00 37.91 364 LEU A C 1
ATOM 2811 O O . LEU A 1 364 ? 0.894 -4.077 -19.831 1.00 37.91 364 LEU A O 1
ATOM 2815 N N . HIS A 1 365 ? 1.940 -5.067 -18.131 1.00 36.81 365 HIS A N 1
ATOM 2816 C CA . HIS A 1 365 ? 3.234 -4.821 -18.789 1.00 36.81 365 HIS A CA 1
ATOM 2817 C C . HIS A 1 365 ? 3.313 -5.628 -20.108 1.00 36.81 365 HIS A C 1
ATOM 2819 O O . HIS A 1 365 ? 3.909 -5.186 -21.084 1.00 36.81 365 HIS A O 1
ATOM 2825 N N . HIS A 1 366 ? 2.663 -6.793 -20.188 1.00 32.09 366 HIS A N 1
ATOM 2826 C CA . HIS A 1 366 ? 2.652 -7.599 -21.405 1.00 32.09 366 HIS A CA 1
ATOM 2827 C C . HIS A 1 366 ? 1.665 -7.060 -22.460 1.00 32.09 366 HIS A C 1
ATOM 2829 O O . HIS A 1 366 ? 2.048 -6.907 -23.618 1.00 32.09 366 HIS A O 1
ATOM 2835 N N . SER A 1 367 ? 0.419 -6.729 -22.096 1.00 31.14 367 SER A N 1
ATOM 2836 C CA . SER A 1 367 ? -0.620 -6.310 -23.064 1.00 31.14 367 SER A CA 1
ATOM 2837 C C . SER A 1 367 ? -0.522 -4.845 -23.511 1.00 31.14 367 SER A C 1
ATOM 2839 O O . SER A 1 367 ? -0.874 -4.558 -24.647 1.00 31.14 367 SER A O 1
ATOM 2841 N N . LEU A 1 368 ? 0.016 -3.943 -22.676 1.00 32.41 368 LEU A N 1
ATOM 2842 C CA . LEU A 1 368 ? 0.306 -2.549 -23.052 1.00 32.41 368 LEU A CA 1
ATOM 2843 C C . LEU A 1 368 ? 1.251 -2.505 -24.242 1.00 32.41 368 LEU A C 1
ATOM 2845 O O . LEU A 1 368 ? 1.121 -1.712 -25.155 1.00 32.41 368 LEU A O 1
ATOM 2849 N N . V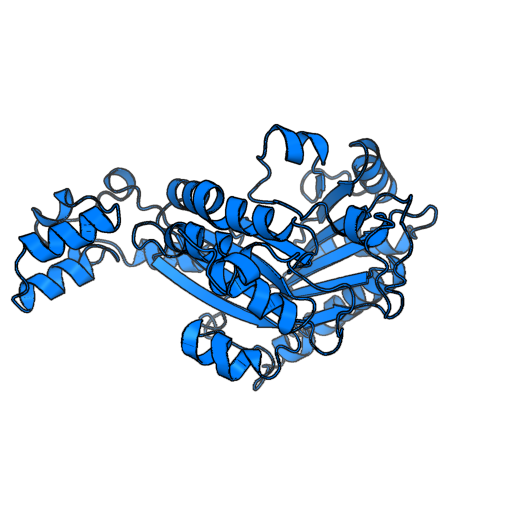AL A 1 369 ? 2.250 -3.371 -24.220 1.00 32.59 369 VAL A N 1
ATOM 2850 C CA . VAL A 1 369 ? 3.332 -3.251 -25.173 1.00 32.59 369 VAL A CA 1
ATOM 2851 C C . VAL A 1 369 ? 3.023 -4.110 -26.414 1.00 32.59 369 VAL A C 1
ATOM 2853 O O . VAL A 1 369 ? 3.497 -3.776 -27.491 1.00 32.59 369 VAL A O 1
ATOM 2856 N N . SER A 1 370 ? 2.186 -5.160 -26.304 1.00 32.53 370 SER A N 1
ATOM 2857 C CA . SER A 1 370 ? 1.875 -6.115 -27.389 1.00 32.53 370 SER A CA 1
ATOM 2858 C C . SER A 1 370 ? 0.521 -5.973 -28.101 1.00 32.53 370 SER A C 1
ATOM 2860 O O . SER A 1 370 ? 0.327 -6.662 -29.105 1.00 32.53 370 SER A O 1
ATOM 2862 N N . ASP A 1 371 ? -0.402 -5.113 -27.652 1.00 35.47 371 ASP A N 1
ATOM 2863 C CA . ASP A 1 371 ? -1.681 -4.907 -28.349 1.00 35.47 371 ASP A CA 1
ATOM 2864 C C . ASP A 1 371 ? -1.540 -3.856 -29.473 1.00 35.47 371 ASP A C 1
ATOM 2866 O O . ASP A 1 371 ? -1.359 -2.670 -29.190 1.00 35.47 371 ASP A O 1
ATOM 2870 N N . PRO A 1 372 ? -1.664 -4.238 -30.759 1.00 40.50 372 PRO A N 1
ATOM 2871 C CA . PRO A 1 372 ? -1.539 -3.306 -31.880 1.00 40.50 372 PRO A CA 1
ATOM 2872 C C . PRO A 1 372 ? -2.639 -2.230 -31.931 1.00 40.50 372 PRO A C 1
ATOM 2874 O O . PRO A 1 372 ? -2.538 -1.309 -32.740 1.00 40.50 372 PRO A O 1
ATOM 2877 N N . LYS A 1 373 ? -3.697 -2.320 -31.110 1.00 36.16 373 LYS A N 1
ATOM 2878 C CA . LYS A 1 373 ? -4.710 -1.259 -30.964 1.00 36.16 373 LYS A CA 1
ATOM 2879 C C . LYS A 1 373 ? -4.237 -0.093 -30.097 1.00 36.16 373 LYS A C 1
ATOM 2881 O O . LYS A 1 373 ? -4.855 0.970 -30.138 1.00 36.16 373 LYS A O 1
ATOM 2886 N N . PHE A 1 374 ? -3.171 -0.287 -29.330 1.00 36.94 374 PHE A N 1
ATOM 2887 C CA . PHE A 1 374 ? -2.643 0.674 -28.380 1.00 36.94 374 PHE A CA 1
ATOM 2888 C C . PHE A 1 374 ? -1.206 1.052 -28.800 1.00 36.94 374 PHE A C 1
ATOM 2890 O O . PHE A 1 374 ? -0.225 0.552 -28.266 1.00 36.94 374 PHE A O 1
ATOM 2897 N N . ASP A 1 375 ? -1.085 1.905 -29.828 1.00 39.38 375 ASP A N 1
ATOM 2898 C CA . ASP A 1 375 ? 0.182 2.499 -30.306 1.00 39.38 375 ASP A CA 1
ATOM 2899 C C . ASP A 1 375 ? 0.634 3.593 -29.323 1.00 39.38 375 ASP A C 1
ATOM 2901 O O . ASP A 1 375 ? 0.271 4.761 -29.479 1.00 39.38 375 ASP A O 1
ATOM 2905 N N . TYR A 1 376 ? 1.352 3.221 -28.257 1.00 37.00 376 TYR A N 1
ATOM 2906 C CA . TYR A 1 376 ? 1.909 4.205 -27.322 1.00 37.00 376 TYR A CA 1
ATOM 2907 C C . TYR A 1 376 ? 3.099 4.913 -27.972 1.00 37.00 376 TYR A C 1
ATOM 2909 O O . TYR A 1 376 ? 4.032 4.280 -28.466 1.00 37.00 376 TYR A O 1
ATOM 2917 N N . ARG A 1 377 ? 3.077 6.244 -27.948 1.00 33.16 377 ARG A N 1
ATOM 2918 C CA . ARG A 1 377 ? 4.178 7.090 -28.410 1.00 33.16 377 ARG A CA 1
ATOM 2919 C C . ARG A 1 377 ? 4.760 7.806 -27.200 1.00 33.16 377 ARG A C 1
ATOM 2921 O O . ARG A 1 377 ? 4.009 8.338 -26.385 1.00 33.16 377 ARG A O 1
ATOM 2928 N N . LEU A 1 378 ? 6.082 7.743 -27.065 1.00 36.22 378 LEU A N 1
ATOM 2929 C CA . LEU A 1 378 ? 6.833 8.501 -26.066 1.00 36.22 378 LEU A CA 1
ATOM 2930 C C . LEU A 1 378 ? 7.255 9.855 -26.620 1.00 36.22 378 LEU A C 1
ATOM 2932 O O . LEU A 1 378 ? 7.643 9.893 -27.813 1.00 36.22 378 LEU A O 1
#